Protein AF-A0A0A8WQL9-F1 (afdb_monomer_lite)

Secondary structure (DSSP, 8-state):
------------------------------PPPTTPPPPEE-HHHHTTS---TTEEEEEEEEEETTTTEEEEEETTEEEEEEE-TTT-EEE-TT-----HHHHHHTSPTT-EEEEEEEEETTEEEEEEEEEPPPPP--GGGB--HHHHHHHHHH-TTTTTEEEEE-S-HHHHHT-B-TTPEE--GGGGGG-GGGS-S-TTSEEEEE-SSTT--HHHHHHHHHHHTT--SEEEETTHHHHHHTTS-EEE-HHHIIIIIITTT---EEEE-S-HHHHTT-EETT-EE----SHHHHTTSPPGGG---EEEE-SSSSSHHHHHHHHHHHTT---EEEETTHHHHHHHTT--EE-SSPB-S------PPTTEEPHHHHHHHHHS--TTEEEEE-S-HHHHHT---TT-EE--TTTTTT-GGGS-SSSEEEEE-SSSHHHHHHHHHHHHTT-SSEEEE-SEEEEETTEEEEE-

Sequence (468 aa):
MLSSNTNWRKLIIALTAAGVLAATPLLAADGAPAGSIDGKNTKVCSTCHRVEAGTYRGYFENVSMKSLSLQVKVDEKSEIIKFDKGTIKVSNPDVKDADVEKQLRGIKKNHEVKVVVELKNGALFAKAIVAKPPIKVDEAKLIKIDDVERLVALGPEKGNFTLIDSRPFPRYQDGFIPGAINLPYPAFDKNIDKLPADKNRLIVFYCAGITCTMSPKSLEKAEQLGYRNAKVFREGMPGWLQRKPGVMTVKFIKEAWLDKEMPFVLLDTRSPKEAEKGFIKNAVTFPVVDEKSLKTLPKKAVKAPIFVYDADGKGNSQAVAQGIVKAGYAPVLVVDGGIAAWQKAGLPVENGALATKIAYIPKPKAGEISIDNFKTLIAAIPADTILIDVRPPDEVKEGAIAGAVNIPTTEIDQRLAQLPKEKRIVAYCNSGTLAEMAYHTLKGKGYPSVFFLNAKVEIDEGKVEISR

pLDDT: mean 86.5, std 16.7, range [26.83, 98.75]

Structure (mmCIF, N/CA/C/O backbone):
data_AF-A0A0A8WQL9-F1
#
_entry.id   AF-A0A0A8WQL9-F1
#
loop_
_atom_site.group_PDB
_atom_site.id
_atom_site.type_symbol
_atom_site.label_atom_id
_atom_site.label_alt_id
_atom_site.label_comp_id
_atom_site.label_asym_id
_atom_site.label_entity_id
_atom_site.label_seq_id
_atom_site.pdbx_PDB_ins_code
_atom_site.Cartn_x
_atom_site.Cartn_y
_atom_site.Cartn_z
_atom_site.occupancy
_atom_site.B_iso_or_equiv
_atom_site.auth_seq_id
_atom_site.auth_comp_id
_atom_site.auth_asym_id
_atom_site.auth_atom_id
_atom_site.pdbx_PDB_model_num
ATOM 1 N N . MET A 1 1 ? -53.493 -3.719 -35.953 1.00 33.50 1 MET A N 1
ATOM 2 C CA . MET A 1 1 ? -54.831 -4.339 -36.079 1.00 33.50 1 MET A CA 1
ATOM 3 C C . MET A 1 1 ? -54.613 -5.848 -36.036 1.00 33.50 1 MET A C 1
ATOM 5 O O . MET A 1 1 ? -53.848 -6.315 -36.862 1.00 33.50 1 MET A O 1
ATOM 9 N N . LEU A 1 2 ? -54.854 -6.481 -34.875 1.00 33.75 2 LEU A N 1
ATOM 10 C CA . LEU A 1 2 ? -55.961 -7.439 -34.609 1.00 33.75 2 LEU A CA 1
ATOM 11 C C . LEU A 1 2 ? -55.808 -8.742 -35.432 1.00 33.75 2 LEU A C 1
ATOM 13 O O . LEU A 1 2 ? -55.639 -8.648 -36.633 1.00 33.75 2 LEU A O 1
ATOM 17 N N . SER A 1 3 ? -55.880 -9.975 -34.923 1.00 32.78 3 SER A N 1
ATOM 18 C CA . SER A 1 3 ? -56.232 -10.546 -33.614 1.00 32.78 3 SER A CA 1
ATOM 19 C C . SER A 1 3 ? -55.828 -12.050 -33.611 1.00 32.78 3 SER A C 1
ATOM 21 O O . SER A 1 3 ? -55.701 -12.653 -34.668 1.00 32.78 3 SER A O 1
ATOM 23 N N . SER A 1 4 ? -55.455 -12.630 -32.461 1.00 39.22 4 SER A N 1
ATOM 24 C CA . SER A 1 4 ? -56.217 -13.623 -31.654 1.00 39.22 4 SER A CA 1
ATOM 25 C C . SER A 1 4 ? -56.020 -15.127 -31.951 1.00 39.22 4 SER A C 1
ATOM 27 O O . SER A 1 4 ? -56.387 -15.600 -33.017 1.00 39.22 4 SER A O 1
ATOM 29 N N . ASN A 1 5 ? -55.568 -15.840 -30.902 1.00 36.81 5 ASN A N 1
ATOM 30 C CA . ASN A 1 5 ? -56.029 -17.132 -30.343 1.00 36.81 5 ASN A CA 1
ATOM 31 C C . ASN A 1 5 ? -56.354 -18.324 -31.274 1.00 36.81 5 ASN A C 1
ATOM 33 O O . ASN A 1 5 ? -57.234 -18.233 -32.119 1.00 36.81 5 ASN A O 1
ATOM 37 N N . THR A 1 6 ? -55.877 -19.537 -30.940 1.00 33.28 6 THR A N 1
ATOM 38 C CA . THR A 1 6 ? -56.583 -20.511 -30.057 1.00 33.28 6 THR A CA 1
ATOM 39 C C . THR A 1 6 ? -55.817 -21.852 -29.958 1.00 33.28 6 THR A C 1
ATOM 41 O O . THR A 1 6 ? -55.051 -22.241 -30.831 1.00 33.28 6 THR A O 1
ATOM 44 N N . ASN A 1 7 ? -56.042 -22.520 -28.829 1.00 32.09 7 ASN A N 1
ATOM 45 C CA . ASN A 1 7 ? -55.447 -23.717 -28.234 1.00 32.09 7 ASN A CA 1
ATOM 46 C C . ASN A 1 7 ? -55.854 -25.100 -28.825 1.00 32.09 7 ASN A C 1
ATOM 48 O O . ASN A 1 7 ? -57.001 -25.298 -29.208 1.00 32.09 7 ASN A O 1
ATOM 52 N N . TRP A 1 8 ? -54.946 -26.080 -28.636 1.00 26.83 8 TRP A N 1
ATOM 53 C CA . TRP A 1 8 ? -55.135 -27.487 -28.179 1.00 26.83 8 TRP A CA 1
ATOM 54 C C . TRP A 1 8 ? -55.666 -28.604 -29.108 1.00 26.83 8 TRP A C 1
ATOM 56 O O . TRP A 1 8 ? -56.810 -28.573 -29.547 1.00 26.83 8 TRP A O 1
ATOM 66 N N . ARG A 1 9 ? -54.908 -29.724 -29.162 1.00 30.03 9 ARG A N 1
ATOM 67 C CA . ARG A 1 9 ? -55.292 -31.104 -28.728 1.00 30.03 9 ARG A CA 1
ATOM 68 C C . ARG A 1 9 ? -54.097 -32.077 -28.892 1.00 30.03 9 ARG A C 1
ATOM 70 O O . ARG A 1 9 ? -53.560 -32.202 -29.979 1.00 30.03 9 ARG A O 1
ATOM 77 N N . LYS A 1 10 ? -53.517 -32.574 -27.789 1.00 32.19 10 LYS A N 1
ATOM 78 C CA . LYS A 1 10 ? -53.748 -33.874 -27.104 1.00 32.19 10 LYS A CA 1
ATOM 79 C C . LYS A 1 10 ? -53.034 -35.082 -27.741 1.00 32.19 10 LYS A C 1
ATOM 81 O O . LYS A 1 10 ? -53.476 -35.577 -28.767 1.00 32.19 10 LYS A O 1
ATOM 86 N N . LEU A 1 11 ? -52.093 -35.670 -26.995 1.00 28.36 11 LEU A N 1
ATOM 87 C CA . LEU A 1 11 ? -52.035 -37.125 -26.841 1.00 28.36 11 LEU A CA 1
ATOM 88 C C . LEU A 1 11 ? -51.735 -37.469 -25.375 1.00 28.36 11 LEU A C 1
ATOM 90 O O . LEU A 1 11 ? -50.769 -36.989 -24.791 1.00 28.36 11 LEU A O 1
ATOM 94 N N . ILE A 1 12 ? -52.644 -38.245 -24.790 1.00 31.19 12 ILE A N 1
ATOM 95 C CA . ILE A 1 12 ? -52.619 -38.792 -23.434 1.00 31.19 12 ILE A CA 1
ATOM 96 C C . ILE A 1 12 ? -52.214 -40.258 -23.580 1.00 31.19 12 ILE A C 1
ATOM 98 O O . ILE A 1 12 ? -52.878 -40.985 -24.314 1.00 31.19 12 ILE A O 1
ATOM 102 N N . ILE A 1 13 ? -51.190 -40.697 -22.851 1.00 31.69 13 ILE A N 1
ATOM 103 C CA . ILE A 1 13 ? -51.015 -42.104 -22.481 1.00 31.69 13 ILE A CA 1
ATOM 104 C C . ILE A 1 13 ? -50.821 -42.127 -20.968 1.00 31.69 13 ILE A C 1
ATOM 106 O O . ILE A 1 13 ? -49.872 -41.554 -20.439 1.00 31.69 13 ILE A O 1
ATOM 110 N N . ALA A 1 14 ? -51.779 -42.746 -20.286 1.00 33.34 14 ALA A N 1
ATOM 111 C CA . ALA A 1 14 ? -51.711 -43.074 -18.875 1.00 33.34 14 ALA A CA 1
ATOM 112 C C . ALA A 1 14 ? -51.061 -44.451 -18.716 1.00 33.34 14 ALA A C 1
ATOM 114 O O . ALA A 1 14 ? -51.414 -45.372 -19.447 1.00 33.34 14 ALA A O 1
ATOM 115 N N . LEU A 1 15 ? -50.179 -44.601 -17.728 1.00 28.48 15 LEU A N 1
ATOM 116 C CA . LEU A 1 15 ? -49.891 -45.887 -17.099 1.00 28.48 15 LEU A CA 1
ATOM 117 C C . LEU A 1 15 ? -49.461 -45.643 -15.650 1.00 28.48 15 LEU A C 1
ATOM 119 O O . LEU A 1 15 ? -48.474 -44.975 -15.356 1.00 28.48 15 LEU A O 1
ATOM 123 N N . THR A 1 16 ? -50.299 -46.152 -14.759 1.00 37.75 16 THR A N 1
ATOM 124 C CA . THR A 1 16 ? -50.173 -46.213 -13.305 1.00 37.75 16 THR A CA 1
ATOM 125 C C . THR A 1 16 ? -49.070 -47.176 -12.879 1.00 37.75 16 THR A C 1
ATOM 127 O O . THR A 1 16 ? -49.057 -48.316 -13.340 1.00 37.75 16 THR A O 1
ATOM 130 N N . ALA A 1 17 ? -48.239 -46.784 -11.912 1.00 30.28 17 ALA A N 1
ATOM 131 C CA . ALA A 1 17 ? -47.534 -47.728 -11.049 1.00 30.28 17 ALA A CA 1
ATOM 132 C C . ALA A 1 17 ? -47.274 -47.100 -9.673 1.00 30.28 17 ALA A C 1
ATOM 134 O O . ALA A 1 17 ? -46.740 -45.998 -9.559 1.00 30.28 17 ALA A O 1
ATOM 135 N N . ALA A 1 18 ? -47.711 -47.816 -8.639 1.00 37.97 18 ALA A N 1
ATOM 136 C CA . ALA A 1 18 ? -47.550 -47.494 -7.233 1.00 37.97 18 ALA A CA 1
ATOM 137 C C . ALA A 1 18 ? -46.065 -47.425 -6.832 1.00 37.97 18 ALA A C 1
ATOM 139 O O . ALA A 1 18 ? -45.276 -48.290 -7.207 1.00 37.97 18 ALA A O 1
ATOM 140 N N . GLY A 1 19 ? -45.705 -46.413 -6.038 1.00 31.67 19 GLY A N 1
ATOM 141 C CA . GLY A 1 19 ? -44.365 -46.216 -5.493 1.00 31.67 19 GLY A CA 1
ATOM 142 C C . GLY A 1 19 ? -44.428 -45.993 -3.985 1.00 31.67 19 GLY A C 1
ATOM 143 O O . GLY A 1 19 ? -45.008 -45.021 -3.514 1.00 31.67 19 GLY A O 1
ATOM 144 N N . VAL A 1 20 ? -43.853 -46.945 -3.260 1.00 32.97 20 VAL A N 1
ATOM 145 C CA . VAL A 1 20 ? -43.702 -47.062 -1.806 1.00 32.97 20 VAL A CA 1
ATOM 146 C C . VAL A 1 20 ? -43.200 -45.763 -1.153 1.00 32.97 20 VAL A C 1
ATOM 148 O O . VAL A 1 20 ? -42.185 -45.207 -1.566 1.00 32.97 20 VAL A O 1
ATOM 151 N N . LEU A 1 21 ? -43.876 -45.317 -0.084 1.00 32.91 21 LEU A N 1
ATOM 152 C CA . LEU A 1 21 ? -43.364 -44.315 0.857 1.00 32.91 21 LEU A CA 1
ATOM 153 C C . LEU A 1 21 ? -42.156 -44.902 1.603 1.00 32.91 21 LEU A C 1
ATOM 155 O O . LEU A 1 21 ? -42.304 -45.579 2.619 1.00 32.91 21 LEU A O 1
ATOM 159 N N . ALA A 1 22 ? -40.953 -44.647 1.095 1.00 32.28 22 ALA A N 1
ATOM 160 C CA . ALA A 1 22 ? -39.732 -44.811 1.865 1.00 32.28 22 ALA A CA 1
ATOM 161 C C . ALA A 1 22 ? -39.516 -43.531 2.681 1.00 32.28 22 ALA A C 1
ATOM 163 O O . ALA A 1 22 ? -39.210 -42.473 2.132 1.00 32.28 22 ALA A O 1
ATOM 164 N N . ALA A 1 23 ? -39.700 -43.625 3.998 1.00 32.47 23 ALA A N 1
ATOM 165 C CA . ALA A 1 23 ? -39.250 -42.605 4.929 1.00 32.47 23 ALA A CA 1
ATOM 166 C C . ALA A 1 23 ? -37.717 -42.546 4.874 1.00 32.47 23 ALA A C 1
ATOM 168 O O . ALA A 1 23 ? -37.027 -43.350 5.498 1.00 32.47 23 ALA A O 1
ATOM 169 N N . THR A 1 24 ? -37.170 -41.613 4.098 1.00 31.34 24 THR A N 1
ATOM 170 C CA . THR A 1 24 ? -35.768 -41.217 4.235 1.00 31.34 24 THR A CA 1
ATOM 171 C C . THR A 1 24 ? -35.599 -40.590 5.614 1.00 31.34 24 THR A C 1
ATOM 173 O O . THR A 1 24 ? -36.289 -39.603 5.897 1.00 31.34 24 THR A O 1
ATOM 176 N N . PRO A 1 25 ? -34.714 -41.109 6.481 1.00 31.20 25 PRO A N 1
ATOM 177 C CA . PRO A 1 25 ? -34.378 -40.389 7.690 1.00 31.20 25 PRO A CA 1
ATOM 178 C C . PRO A 1 25 ? -33.758 -39.065 7.247 1.00 31.20 25 PRO A C 1
ATOM 180 O O . PRO A 1 25 ? -32.825 -39.042 6.441 1.00 31.20 25 PRO A O 1
ATOM 183 N N . LEU A 1 26 ? -34.313 -37.958 7.744 1.00 31.95 26 LEU A N 1
ATOM 184 C CA . LEU A 1 26 ? -33.608 -36.687 7.770 1.00 31.95 26 LEU A CA 1
ATOM 185 C C . LEU A 1 26 ? -32.305 -36.970 8.526 1.00 31.95 26 LEU A C 1
ATOM 187 O O . LEU A 1 26 ? -32.300 -37.069 9.752 1.00 31.95 26 LEU A O 1
ATOM 191 N N . LEU A 1 27 ? -31.210 -37.170 7.794 1.00 32.34 27 LEU A N 1
ATOM 192 C CA . LEU A 1 27 ? -29.883 -36.999 8.354 1.00 32.34 27 LEU A CA 1
ATOM 193 C C . LEU A 1 27 ? -29.856 -35.550 8.815 1.00 32.34 27 LEU A C 1
ATOM 195 O O . LEU A 1 27 ? -29.826 -34.627 7.998 1.00 32.34 27 LEU A O 1
ATOM 199 N N . ALA A 1 28 ? -29.976 -35.373 10.129 1.00 30.73 28 ALA A N 1
ATOM 200 C CA . ALA A 1 28 ? -29.625 -34.138 10.785 1.00 30.73 28 ALA A CA 1
ATOM 201 C C . ALA A 1 28 ? -28.259 -33.743 10.226 1.00 30.73 28 ALA A C 1
ATOM 203 O O . ALA A 1 28 ? -27.276 -34.463 10.393 1.00 30.73 28 ALA A O 1
ATOM 204 N N . ALA A 1 29 ? -28.223 -32.644 9.475 1.00 33.59 29 ALA A N 1
ATOM 205 C CA . ALA A 1 29 ? -26.974 -31.964 9.229 1.00 33.59 29 ALA A CA 1
ATOM 206 C C . ALA A 1 29 ? -26.451 -31.610 10.618 1.00 33.59 29 ALA A C 1
ATOM 208 O O . ALA A 1 29 ? -27.057 -30.778 11.297 1.00 33.59 29 ALA A O 1
ATOM 209 N N . ASP A 1 30 ? -25.407 -32.310 11.061 1.00 33.09 30 ASP A N 1
ATOM 210 C CA . ASP A 1 30 ? -24.678 -31.976 12.274 1.00 33.09 30 ASP A CA 1
ATOM 211 C C . ASP A 1 30 ? -24.321 -30.493 12.185 1.00 33.09 30 ASP A C 1
ATOM 213 O O . ASP A 1 30 ? -23.470 -30.068 11.398 1.00 33.09 30 ASP A O 1
ATOM 217 N N . GLY A 1 31 ? -25.062 -29.683 12.940 1.00 34.44 31 GLY A N 1
ATOM 218 C CA . GLY A 1 31 ? -24.788 -28.270 13.078 1.00 34.44 31 GLY A CA 1
ATOM 219 C C . GLY A 1 31 ? -23.384 -28.140 13.640 1.00 34.44 31 GLY A C 1
ATOM 220 O O . GLY A 1 31 ? -23.090 -28.676 14.709 1.00 34.44 31 GLY A O 1
ATOM 221 N N . ALA A 1 32 ? -22.513 -27.435 12.915 1.00 30.66 32 ALA A N 1
ATOM 222 C CA . ALA A 1 32 ? -21.231 -27.010 13.451 1.00 30.66 32 ALA A CA 1
ATOM 223 C C . ALA A 1 32 ? -21.460 -26.401 14.848 1.00 30.66 32 ALA A C 1
ATOM 225 O O . ALA A 1 32 ? -22.407 -25.621 15.016 1.00 30.66 32 ALA A O 1
ATOM 226 N N . PRO A 1 33 ? -20.652 -26.756 15.862 1.00 34.03 33 PRO A N 1
ATOM 227 C CA . PRO A 1 33 ? -20.869 -26.273 17.215 1.00 34.03 33 PRO A CA 1
ATOM 228 C C . PRO A 1 33 ? -20.888 -24.743 17.217 1.00 34.03 33 PRO A C 1
ATOM 230 O O . PRO A 1 33 ? -19.994 -24.093 16.667 1.00 34.03 33 PRO A O 1
ATOM 233 N N . ALA A 1 34 ? -21.917 -24.169 17.842 1.00 37.94 34 ALA A N 1
ATOM 234 C CA . ALA A 1 34 ? -22.009 -22.740 18.088 1.00 37.94 34 ALA A CA 1
ATOM 235 C C . ALA A 1 34 ? -20.768 -22.296 18.885 1.00 37.94 34 ALA A C 1
ATOM 237 O O . ALA A 1 34 ? -20.664 -22.553 20.081 1.00 37.94 34 ALA A O 1
ATOM 238 N N . GLY A 1 35 ? -19.795 -21.685 18.199 1.00 51.62 35 GLY A N 1
ATOM 239 C CA . GLY A 1 35 ? -18.548 -21.216 18.811 1.00 51.62 35 GLY A CA 1
ATOM 240 C C . GLY A 1 35 ? -17.272 -21.321 17.965 1.00 51.62 35 GLY A C 1
ATOM 241 O O . GLY A 1 35 ? -16.231 -20.852 18.423 1.00 51.62 35 GLY A O 1
ATOM 242 N N . SER A 1 36 ? -17.290 -21.895 16.755 1.00 56.41 36 SER A N 1
ATOM 243 C CA . SER A 1 36 ? -16.079 -21.956 15.916 1.00 56.41 36 SER A CA 1
ATOM 244 C C . SER A 1 36 ? -15.745 -20.609 15.263 1.00 56.41 36 SER A C 1
ATOM 246 O O . SER A 1 36 ? -16.603 -19.970 14.659 1.00 56.41 36 SER A O 1
ATOM 248 N N . ILE A 1 37 ? -14.478 -20.191 15.347 1.00 71.31 37 ILE A N 1
ATOM 249 C CA . ILE A 1 37 ? -13.973 -18.984 14.678 1.00 71.31 37 ILE A CA 1
ATOM 250 C C . ILE A 1 37 ? -13.302 -19.382 13.377 1.00 71.31 37 ILE A C 1
ATOM 252 O O . ILE A 1 37 ? -12.240 -20.018 13.390 1.00 71.31 37 ILE A O 1
ATOM 256 N N . ASP A 1 38 ? -13.860 -18.928 12.263 1.00 81.56 38 ASP A N 1
ATOM 257 C CA . ASP A 1 38 ? -13.187 -19.047 10.980 1.00 81.56 38 ASP A CA 1
ATOM 258 C C . ASP A 1 38 ? -11.887 -18.243 10.991 1.00 81.56 38 ASP A C 1
ATOM 260 O O . ASP A 1 38 ? -11.813 -17.104 11.469 1.00 81.56 38 ASP A O 1
ATOM 264 N N . GLY A 1 39 ? -10.831 -18.857 10.465 1.00 78.56 39 GLY A N 1
ATOM 265 C CA . GLY A 1 39 ? -9.577 -18.157 10.242 1.00 78.56 39 GLY A CA 1
ATOM 266 C C . GLY A 1 39 ? -9.745 -17.048 9.211 1.00 78.56 39 GLY A C 1
ATOM 267 O O . GLY A 1 39 ? -10.597 -17.125 8.326 1.00 78.56 39 GLY A O 1
ATOM 268 N N . LYS A 1 40 ? -8.876 -16.039 9.268 1.00 82.25 40 LYS A N 1
ATOM 269 C CA . LYS A 1 40 ? -8.809 -15.004 8.233 1.00 82.25 40 LYS A CA 1
ATOM 270 C C . LYS A 1 40 ? -7.371 -14.760 7.809 1.00 82.25 40 LYS A C 1
ATOM 272 O O . LYS A 1 40 ? -6.497 -14.527 8.633 1.00 82.25 40 LYS A O 1
ATOM 277 N N . ASN A 1 41 ? -7.135 -14.740 6.507 1.00 82.75 41 ASN A N 1
ATOM 278 C CA . ASN A 1 41 ? -5.880 -14.284 5.920 1.00 82.75 41 ASN A CA 1
ATOM 279 C C . ASN A 1 41 ? -6.211 -13.176 4.929 1.00 82.75 41 ASN A C 1
ATOM 281 O O . ASN A 1 41 ? -7.296 -13.187 4.353 1.00 82.75 41 ASN A O 1
ATOM 285 N N . THR A 1 42 ? -5.261 -12.281 4.650 1.00 74.38 42 THR A N 1
ATOM 286 C CA . THR A 1 42 ? -5.408 -11.459 3.442 1.00 74.38 42 THR A CA 1
ATOM 287 C C . THR A 1 42 ? -5.563 -12.391 2.229 1.00 74.38 42 THR A C 1
ATOM 289 O O . THR A 1 42 ? -4.827 -13.380 2.132 1.00 74.38 42 THR A O 1
ATOM 292 N N . LYS A 1 43 ? -6.476 -12.094 1.297 1.00 74.31 43 LYS A N 1
ATOM 293 C CA . LYS A 1 43 ? -6.701 -12.788 0.013 1.00 74.31 43 LYS A CA 1
ATOM 294 C C . LYS A 1 43 ? -5.396 -13.142 -0.676 1.00 74.31 43 LYS A C 1
ATOM 296 O O . LYS A 1 43 ? -5.243 -14.199 -1.286 1.00 74.31 43 LYS A O 1
ATOM 301 N N . VAL A 1 44 ? -4.419 -12.254 -0.559 1.00 66.81 44 VAL A N 1
ATOM 302 C CA . VAL A 1 44 ? -3.141 -12.445 -1.221 1.00 66.81 44 VAL A CA 1
ATOM 303 C C . VAL A 1 44 ? -2.146 -13.264 -0.404 1.00 66.81 44 VAL A C 1
ATOM 305 O O . VAL A 1 44 ? -1.239 -13.867 -0.971 1.00 66.81 44 VAL A O 1
ATOM 308 N N . CYS A 1 45 ? -2.310 -13.330 0.917 1.00 72.44 45 CYS A N 1
ATOM 309 C CA . CYS A 1 45 ? -1.637 -14.328 1.741 1.00 72.44 45 CYS A CA 1
ATOM 310 C C . CYS A 1 45 ? -2.274 -15.714 1.577 1.00 72.44 45 CYS A C 1
ATOM 312 O O . CYS A 1 45 ? -1.538 -16.694 1.649 1.00 72.44 45 CYS A O 1
ATOM 314 N N . SER A 1 46 ? -3.581 -15.830 1.295 1.00 75.44 46 SER A N 1
ATOM 315 C CA . SER A 1 46 ? -4.219 -17.140 1.071 1.00 75.44 46 SER A CA 1
ATOM 316 C C . SER A 1 46 ? -3.695 -17.888 -0.156 1.00 75.44 46 SER A C 1
ATOM 318 O O . SER A 1 46 ? -3.769 -19.110 -0.208 1.00 75.44 46 SER A O 1
ATOM 320 N N . THR A 1 47 ? -3.068 -17.187 -1.104 1.00 68.88 47 THR A N 1
ATOM 321 C CA . THR A 1 47 ? -2.357 -17.825 -2.222 1.00 68.88 47 THR A CA 1
ATOM 322 C C . THR A 1 47 ? -1.147 -18.650 -1.762 1.00 68.88 47 THR A C 1
ATOM 324 O O . THR A 1 47 ? -0.686 -19.525 -2.489 1.00 68.88 47 THR A O 1
ATOM 327 N N . CYS A 1 48 ? -0.592 -18.371 -0.578 1.00 65.94 48 CYS A N 1
ATOM 328 C CA . CYS A 1 48 ? 0.651 -18.992 -0.097 1.00 65.94 48 CYS A CA 1
ATOM 329 C C . CYS A 1 48 ? 0.556 -19.582 1.313 1.00 65.94 48 CYS A C 1
ATOM 331 O O . CYS A 1 48 ? 1.434 -20.338 1.724 1.00 65.94 48 CYS A O 1
ATOM 333 N N . HIS A 1 49 ? -0.506 -19.264 2.044 1.00 74.25 49 HIS A N 1
ATOM 334 C CA . HIS A 1 49 ? -0.800 -19.772 3.373 1.00 74.25 49 HIS A CA 1
ATOM 335 C C . HIS A 1 49 ? -2.235 -20.272 3.409 1.00 74.25 49 HIS A C 1
ATOM 337 O O . HIS A 1 49 ? -3.156 -19.556 3.027 1.00 74.25 49 HIS A O 1
ATOM 343 N N . ARG A 1 50 ? -2.445 -21.479 3.931 1.00 81.50 50 ARG A N 1
ATOM 344 C CA . ARG A 1 50 ? -3.802 -21.949 4.204 1.00 81.50 50 ARG A CA 1
ATOM 345 C C . ARG A 1 50 ? -4.408 -21.118 5.334 1.00 81.50 50 ARG A C 1
ATOM 347 O O . ARG A 1 50 ? -3.698 -20.639 6.223 1.00 81.50 50 ARG A O 1
ATOM 354 N N . VAL A 1 51 ? -5.712 -20.895 5.251 1.00 83.00 51 VAL A N 1
ATOM 355 C CA . VAL A 1 51 ? -6.467 -20.288 6.345 1.00 83.00 51 VAL A CA 1
ATOM 356 C C . VAL A 1 51 ? -6.541 -21.318 7.469 1.00 83.00 51 VAL A C 1
ATOM 358 O O . VAL A 1 51 ? -6.919 -22.463 7.239 1.00 83.00 51 VAL A O 1
ATOM 361 N N . GLU A 1 52 ? -6.112 -20.923 8.662 1.00 87.25 52 GLU A N 1
ATOM 362 C CA . GLU A 1 52 ? -6.114 -21.760 9.863 1.00 87.25 52 GLU A CA 1
ATOM 363 C C . GLU A 1 52 ? -7.231 -21.258 10.782 1.00 87.25 52 GLU A C 1
ATOM 365 O O . GLU A 1 52 ? -7.258 -20.068 11.101 1.00 87.25 52 GLU A O 1
ATOM 370 N N . ALA A 1 53 ? -8.144 -22.136 11.208 1.00 87.19 53 ALA A N 1
ATOM 371 C CA . ALA A 1 53 ? -9.218 -21.772 12.136 1.00 87.19 53 ALA A CA 1
ATOM 372 C C . ALA A 1 53 ? -8.660 -21.093 13.402 1.00 87.19 53 ALA A C 1
ATOM 374 O O . ALA A 1 53 ? -7.580 -21.442 13.888 1.00 87.19 53 ALA A O 1
ATOM 375 N N . GLY A 1 54 ? -9.362 -20.074 13.905 1.00 90.69 54 GLY A N 1
ATOM 376 C CA . GLY A 1 54 ? -8.917 -19.285 15.059 1.00 90.69 54 GLY A CA 1
ATOM 377 C C . GLY A 1 54 ? -7.601 -18.519 14.852 1.00 90.69 54 GLY A C 1
ATOM 378 O O . GLY A 1 54 ? -6.988 -18.084 15.823 1.00 90.69 54 GLY A O 1
ATOM 379 N N . THR A 1 55 ? -7.131 -18.350 13.611 1.00 92.19 55 THR A N 1
ATOM 380 C CA . THR A 1 55 ? -5.916 -17.588 13.296 1.00 92.19 55 THR A CA 1
ATOM 381 C C . THR A 1 55 ? -6.198 -16.490 12.282 1.00 92.19 55 THR A C 1
ATOM 383 O O . THR A 1 55 ? -6.797 -16.719 11.233 1.00 92.19 55 THR A O 1
ATOM 386 N N . TYR A 1 56 ? -5.724 -15.289 12.597 1.00 91.88 56 TYR A N 1
ATOM 387 C CA . TYR A 1 56 ? -5.830 -14.102 11.764 1.00 91.88 56 TYR A CA 1
ATOM 388 C C . TYR A 1 56 ? -4.424 -13.716 11.291 1.00 91.88 56 TYR A C 1
ATOM 390 O O . TYR A 1 56 ? -3.528 -13.495 12.107 1.00 91.88 56 TYR A O 1
ATOM 398 N N . ARG A 1 57 ? -4.197 -13.661 9.976 1.00 90.88 57 ARG A N 1
ATOM 399 C CA . ARG A 1 57 ? -2.930 -13.225 9.369 1.00 90.88 57 ARG A CA 1
ATOM 400 C C . ARG A 1 57 ? -3.145 -11.946 8.577 1.00 90.88 57 ARG A C 1
ATOM 402 O O . ARG A 1 57 ? -3.892 -11.925 7.596 1.00 90.88 57 ARG A O 1
ATOM 409 N N . GLY A 1 58 ? -2.437 -10.899 8.974 1.00 89.94 58 GLY A N 1
ATOM 410 C CA . GLY A 1 58 ? -2.591 -9.576 8.392 1.00 89.94 58 GLY A CA 1
ATOM 411 C C . GLY A 1 58 ? -1.428 -8.662 8.727 1.00 89.94 58 GLY A C 1
ATOM 412 O O . GLY A 1 58 ? -0.342 -9.117 9.088 1.00 89.94 58 GLY A O 1
ATOM 413 N N . TYR A 1 59 ? -1.665 -7.365 8.594 1.00 88.44 59 TYR A N 1
ATOM 414 C CA . TYR A 1 59 ? -0.674 -6.335 8.868 1.00 88.44 59 TYR A CA 1
ATOM 415 C C . TYR A 1 59 ? -1.064 -5.570 10.126 1.00 88.44 59 TYR A C 1
ATOM 417 O O . TYR A 1 59 ? -2.183 -5.074 10.229 1.00 88.44 59 TYR A O 1
ATOM 425 N N . PHE A 1 60 ? -0.151 -5.483 11.087 1.00 91.00 60 PHE A N 1
ATOM 426 C CA . PHE A 1 60 ? -0.361 -4.731 12.315 1.00 91.00 60 PHE A CA 1
ATOM 427 C C . PHE A 1 60 ? -0.542 -3.247 12.002 1.00 91.00 60 PHE A C 1
ATOM 429 O O . PHE A 1 60 ? 0.269 -2.663 11.287 1.00 91.00 60 PHE A O 1
ATOM 436 N N . GLU A 1 61 ? -1.584 -2.617 12.529 1.00 83.50 61 GLU A N 1
ATOM 437 C CA . GLU A 1 61 ? -1.818 -1.187 12.329 1.00 83.50 61 GLU A CA 1
ATOM 438 C C . GLU A 1 61 ? -1.533 -0.378 13.584 1.00 83.50 61 GLU A C 1
ATOM 440 O O . GLU A 1 61 ? -0.908 0.681 13.488 1.00 83.50 61 GLU A O 1
ATOM 445 N N . ASN A 1 62 ? -1.997 -0.867 14.735 1.00 83.94 62 ASN A N 1
ATOM 446 C CA . ASN A 1 62 ? -1.873 -0.178 16.009 1.00 83.94 62 ASN A CA 1
ATOM 447 C C . ASN A 1 62 ? -2.155 -1.114 17.198 1.00 83.94 62 ASN A C 1
ATOM 449 O O . ASN A 1 62 ? -2.838 -2.130 17.057 1.00 83.94 62 ASN A O 1
ATOM 453 N N . VAL A 1 63 ? -1.708 -0.705 18.385 1.00 87.00 63 VAL A N 1
ATOM 454 C CA . VAL A 1 63 ? -2.116 -1.264 19.679 1.00 87.00 63 VAL A CA 1
ATOM 455 C C . VAL A 1 63 ? -2.571 -0.135 20.598 1.00 87.00 63 VAL A C 1
ATOM 457 O O . VAL A 1 63 ? -1.921 0.903 20.699 1.00 87.00 63 VAL A O 1
ATOM 460 N N . SER A 1 64 ? -3.682 -0.342 21.298 1.00 80.94 64 SER A N 1
ATOM 461 C CA . SER A 1 64 ? -4.128 0.531 22.380 1.00 80.94 64 SER A CA 1
ATOM 462 C C . SER A 1 64 ? -4.041 -0.225 23.698 1.00 80.94 64 SER A C 1
ATOM 464 O O . SER A 1 64 ? -4.803 -1.159 23.934 1.00 80.94 64 SER A O 1
ATOM 466 N N . MET A 1 65 ? -3.119 0.197 24.565 1.00 82.06 65 MET A N 1
ATOM 467 C CA . MET A 1 65 ? -2.969 -0.378 25.907 1.00 82.06 65 MET A CA 1
ATOM 468 C C . MET A 1 65 ? -4.068 0.077 26.869 1.00 82.06 65 MET A C 1
ATOM 470 O O . MET A 1 65 ? -4.358 -0.633 27.820 1.00 82.06 65 MET A O 1
ATOM 474 N N . LYS A 1 66 ? -4.708 1.222 26.599 1.00 72.06 66 LYS A N 1
ATOM 475 C CA . LYS A 1 66 ? -5.841 1.712 27.395 1.00 72.06 66 LYS A CA 1
ATOM 476 C C . LYS A 1 66 ? -7.089 0.849 27.194 1.00 72.06 66 LYS A C 1
ATOM 478 O O . LYS A 1 66 ? -7.718 0.416 28.145 1.00 72.06 66 LYS A O 1
ATOM 483 N N . SER A 1 67 ? -7.400 0.528 25.937 1.00 66.69 67 SER A N 1
ATOM 484 C CA . SER A 1 67 ? -8.556 -0.317 25.584 1.00 66.69 67 SER A CA 1
ATOM 485 C C . SER A 1 67 ? -8.238 -1.806 25.450 1.00 66.69 67 SER A C 1
ATOM 487 O O . SER A 1 67 ? -9.118 -2.585 25.086 1.00 66.69 67 SER A O 1
ATOM 489 N N . LEU A 1 68 ? -6.975 -2.180 25.679 1.00 84.12 68 LEU A N 1
ATOM 490 C CA . LEU A 1 68 ? -6.436 -3.523 25.479 1.00 84.12 68 LEU A CA 1
ATOM 491 C C . LEU A 1 68 ? -6.881 -4.141 24.143 1.00 84.12 68 LEU A C 1
ATOM 493 O O . LEU A 1 68 ? -7.480 -5.215 24.089 1.00 84.12 68 LEU A O 1
ATOM 497 N N . SER A 1 69 ? -6.611 -3.434 23.043 1.00 84.56 69 SER A N 1
ATOM 498 C CA . SER A 1 69 ? -6.978 -3.870 21.693 1.00 84.56 69 SER A CA 1
ATOM 499 C C . SER A 1 69 ? -5.844 -3.725 20.676 1.00 84.56 69 SER A C 1
ATOM 501 O O . SER A 1 69 ? -4.991 -2.840 20.769 1.00 84.56 69 SER A O 1
ATOM 503 N N . LEU A 1 70 ? -5.841 -4.623 19.693 1.00 89.25 70 LEU A N 1
ATOM 504 C CA . LEU A 1 70 ? -4.946 -4.668 18.540 1.00 89.25 70 LEU A CA 1
ATOM 505 C C . LEU A 1 70 ? -5.759 -4.377 17.281 1.00 89.25 70 LEU A C 1
ATOM 507 O O . LEU A 1 70 ? -6.851 -4.916 17.117 1.00 89.25 70 LEU A O 1
ATOM 511 N N . GLN A 1 71 ? -5.205 -3.589 16.367 1.00 85.69 71 GLN A N 1
ATOM 512 C CA . GLN A 1 71 ? -5.725 -3.452 15.009 1.00 85.69 71 GLN A CA 1
ATOM 513 C C . GLN A 1 71 ? -4.845 -4.237 14.051 1.00 85.69 71 GLN A C 1
ATOM 515 O O . GLN A 1 71 ? -3.636 -3.999 13.962 1.00 85.69 71 GLN A O 1
ATOM 520 N N . VAL A 1 72 ? -5.459 -5.158 13.318 1.00 86.94 72 VAL A N 1
ATOM 521 C CA . VAL A 1 72 ? -4.797 -5.952 12.290 1.00 86.94 72 VAL A CA 1
ATOM 522 C C . VAL A 1 72 ? -5.581 -5.827 10.999 1.00 86.94 72 VAL A C 1
ATOM 524 O O . VAL A 1 72 ? -6.712 -6.290 10.887 1.00 86.94 72 VAL A O 1
ATOM 527 N N . LYS A 1 73 ? -4.956 -5.237 9.988 1.00 83.38 73 LYS A N 1
ATOM 528 C CA . LYS A 1 73 ? -5.532 -5.152 8.655 1.00 83.38 73 LYS A CA 1
ATOM 529 C C . LYS A 1 73 ? -5.520 -6.518 7.985 1.00 83.38 73 LYS A C 1
ATOM 531 O O . LYS A 1 73 ? -4.451 -7.063 7.687 1.00 83.38 73 LYS A O 1
ATOM 536 N N . VAL A 1 74 ? -6.709 -7.038 7.709 1.00 83.19 74 VAL A N 1
ATOM 537 C CA . VAL A 1 74 ? -6.941 -8.227 6.895 1.00 83.19 74 VAL A CA 1
ATOM 538 C C . VAL A 1 74 ? -7.710 -7.794 5.645 1.00 83.19 74 VAL A C 1
ATOM 540 O O . VAL A 1 74 ? -8.860 -7.370 5.711 1.00 83.19 74 VAL A O 1
ATOM 543 N N . ASP A 1 75 ? -7.046 -7.856 4.490 1.00 78.06 75 ASP A N 1
ATOM 544 C CA . ASP A 1 75 ? -7.522 -7.272 3.229 1.00 78.06 75 ASP A CA 1
ATOM 545 C C . ASP A 1 75 ? -7.794 -5.765 3.327 1.00 78.06 75 ASP A C 1
ATOM 547 O O . ASP A 1 75 ? -6.892 -4.982 3.625 1.00 78.06 75 ASP A O 1
ATOM 551 N N . GLU A 1 76 ? -9.023 -5.352 3.029 1.00 65.88 76 GLU A N 1
ATOM 552 C CA . GLU A 1 76 ? -9.480 -3.964 3.061 1.00 65.88 76 GLU A CA 1
ATOM 553 C C . GLU A 1 76 ? -10.081 -3.597 4.429 1.00 65.88 76 GLU A C 1
ATOM 555 O O . GLU A 1 76 ? -10.482 -2.454 4.628 1.00 65.88 76 GLU A O 1
ATOM 560 N N . LYS A 1 77 ? -10.138 -4.546 5.376 1.00 67.56 77 LYS A N 1
ATOM 561 C CA . LYS A 1 77 ? -10.770 -4.366 6.686 1.00 67.56 77 LYS A CA 1
ATOM 562 C C . LYS A 1 77 ? -9.734 -4.373 7.800 1.00 67.56 77 LYS A C 1
ATOM 564 O O . LYS A 1 77 ? -8.878 -5.253 7.867 1.00 67.56 77 LYS A O 1
ATOM 569 N N . SER A 1 78 ? -9.839 -3.407 8.699 1.00 77.88 78 SER A N 1
ATOM 570 C CA . SER A 1 78 ? -9.110 -3.414 9.962 1.00 77.88 78 SER A CA 1
ATOM 571 C C . SER A 1 78 ? -9.894 -4.267 10.954 1.00 77.88 78 SER A C 1
ATOM 573 O O . SER A 1 78 ? -10.974 -3.888 11.397 1.00 77.88 78 SER A O 1
ATOM 575 N N . GLU A 1 79 ? -9.381 -5.454 11.260 1.00 81.31 79 GLU A N 1
ATOM 576 C CA . GLU A 1 79 ? -9.935 -6.313 12.300 1.00 81.31 79 GLU A CA 1
ATOM 577 C C . GLU A 1 79 ? -9.424 -5.818 13.648 1.00 81.31 79 GLU A C 1
ATOM 579 O O . GLU A 1 79 ? -8.220 -5.616 13.833 1.00 81.31 79 GLU A O 1
ATOM 584 N N . ILE A 1 80 ? -10.340 -5.626 14.592 1.00 76.38 80 ILE A N 1
ATOM 585 C CA . ILE A 1 80 ? -9.999 -5.149 15.927 1.00 76.38 80 ILE A CA 1
ATOM 586 C C . ILE A 1 80 ? -10.171 -6.295 16.909 1.00 76.38 80 ILE A C 1
ATOM 588 O O . ILE A 1 80 ? -11.238 -6.898 17.006 1.00 76.38 80 ILE A O 1
ATOM 592 N N . ILE A 1 81 ? -9.087 -6.622 17.603 1.00 85.62 81 ILE A N 1
ATOM 593 C CA . ILE A 1 81 ? -8.953 -7.836 18.401 1.00 85.62 81 ILE A CA 1
ATOM 594 C C . ILE A 1 81 ? -8.566 -7.413 19.816 1.00 85.62 81 ILE A C 1
ATOM 596 O O . ILE A 1 81 ? -7.506 -6.822 20.018 1.00 85.62 81 ILE A O 1
ATOM 600 N N . LYS A 1 82 ? -9.425 -7.687 20.800 1.00 88.00 82 LYS A N 1
ATOM 601 C CA . LYS A 1 82 ? -9.140 -7.410 22.217 1.00 88.00 82 LYS A CA 1
ATOM 602 C C . LYS A 1 82 ? -8.023 -8.317 22.723 1.00 88.00 82 LYS A C 1
ATOM 604 O O . LYS A 1 82 ? -7.715 -9.322 22.094 1.00 88.00 82 LYS A O 1
ATOM 609 N N . PHE A 1 83 ? -7.416 -8.011 23.856 1.00 92.31 83 PHE A N 1
ATOM 610 C CA . PHE A 1 83 ? -6.493 -8.918 24.527 1.00 92.31 83 PHE A CA 1
ATOM 611 C C . PHE A 1 83 ? -6.521 -8.721 26.036 1.00 92.31 83 PHE A C 1
ATOM 613 O O . PHE A 1 83 ? -6.878 -7.661 26.530 1.00 92.31 83 PHE A O 1
ATOM 620 N N . ASP A 1 84 ? -6.088 -9.739 26.767 1.00 91.31 84 ASP A N 1
ATOM 621 C CA . ASP A 1 84 ? -5.899 -9.660 28.211 1.00 91.31 84 ASP A CA 1
ATOM 622 C C . ASP A 1 84 ? -4.394 -9.531 28.487 1.00 91.31 84 ASP A C 1
ATOM 624 O O . ASP A 1 84 ? -3.624 -10.445 28.176 1.00 91.31 84 ASP A O 1
ATOM 628 N N . LYS A 1 85 ? -3.947 -8.397 29.055 1.00 89.88 85 LYS A N 1
ATOM 629 C CA . LYS A 1 85 ? -2.509 -8.101 29.264 1.00 89.88 85 LYS A CA 1
ATOM 630 C C . LYS A 1 85 ? -1.790 -9.195 30.065 1.00 89.88 85 LYS A C 1
ATOM 632 O O . LYS A 1 85 ? -0.629 -9.473 29.791 1.00 89.88 85 LYS A O 1
ATOM 637 N N . GLY A 1 86 ? -2.482 -9.823 31.019 1.00 89.44 86 GLY A N 1
ATOM 638 C CA . GLY A 1 86 ? -1.920 -10.873 31.873 1.00 89.44 86 GLY A CA 1
ATOM 639 C C . GLY A 1 86 ? -1.790 -12.250 31.216 1.00 89.44 86 GLY A C 1
ATOM 640 O O . GLY A 1 86 ? -1.077 -13.095 31.747 1.00 89.44 86 GLY A O 1
ATOM 641 N N . THR A 1 87 ? -2.459 -12.503 30.084 1.00 92.56 87 THR A N 1
ATOM 642 C CA . THR A 1 87 ? -2.495 -13.849 29.476 1.00 92.56 87 THR A CA 1
ATOM 643 C C . THR A 1 87 ? -2.074 -13.890 28.012 1.00 92.56 87 THR A C 1
ATOM 645 O O . THR A 1 87 ? -1.810 -14.978 27.496 1.00 92.56 87 THR A O 1
ATOM 648 N N . ILE A 1 88 ? -2.024 -12.750 27.315 1.00 95.81 88 ILE A N 1
ATOM 649 C CA . ILE A 1 88 ? -1.588 -12.715 25.918 1.00 95.81 88 ILE A CA 1
ATOM 650 C C . ILE A 1 88 ? -0.121 -13.139 25.796 1.00 95.81 88 ILE A C 1
ATOM 652 O O . ILE A 1 88 ? 0.765 -12.624 26.475 1.00 95.81 88 ILE A O 1
ATOM 656 N N . LYS A 1 89 ? 0.153 -14.055 24.867 1.00 96.38 89 LYS A N 1
ATOM 657 C CA . LYS A 1 89 ? 1.521 -14.404 24.472 1.00 96.38 89 LYS A CA 1
ATOM 658 C C . LYS A 1 89 ? 1.974 -13.499 23.333 1.00 96.38 89 LYS A C 1
ATOM 660 O O . LYS A 1 89 ? 1.353 -13.488 22.271 1.00 96.38 89 LYS A O 1
ATOM 665 N N . VAL A 1 90 ? 3.069 -12.773 23.521 1.00 95.50 90 VAL A N 1
ATOM 666 C CA . VAL A 1 90 ? 3.621 -11.888 22.489 1.00 95.50 90 VAL A CA 1
ATOM 667 C C . VAL A 1 90 ? 4.989 -12.391 22.066 1.00 95.50 90 VAL A C 1
ATOM 669 O O . VAL A 1 90 ? 5.833 -12.697 22.901 1.00 95.50 90 VAL A O 1
ATOM 672 N N . SER A 1 91 ? 5.198 -12.495 20.758 1.00 93.88 91 SER A N 1
ATOM 673 C CA . SER A 1 91 ? 6.502 -12.782 20.172 1.00 93.88 91 SER A CA 1
ATOM 674 C C . SER A 1 91 ? 6.841 -11.685 19.174 1.00 93.88 91 SER A C 1
ATOM 676 O O . SER A 1 91 ? 6.301 -11.660 18.067 1.00 93.88 91 SER A O 1
ATOM 678 N N . ASN A 1 92 ? 7.711 -10.762 19.580 1.00 92.62 92 ASN A N 1
ATOM 679 C CA . ASN A 1 92 ? 8.295 -9.747 18.720 1.00 92.62 92 ASN A CA 1
ATOM 680 C C . ASN A 1 92 ? 9.828 -9.887 18.725 1.00 92.62 92 ASN A C 1
ATOM 682 O O . ASN A 1 92 ? 10.473 -9.487 19.693 1.00 92.62 92 ASN A O 1
ATOM 686 N N . PRO A 1 93 ? 10.429 -10.448 17.660 1.00 84.56 93 PRO A N 1
ATOM 687 C CA . PRO A 1 93 ? 11.870 -10.697 17.605 1.00 84.56 93 PRO A CA 1
ATOM 688 C C . PRO A 1 93 ? 12.707 -9.408 17.606 1.00 84.56 93 PRO A C 1
ATOM 690 O O . PRO A 1 93 ? 13.894 -9.463 17.920 1.00 84.56 93 PRO A O 1
ATOM 693 N N . ASP A 1 94 ? 12.103 -8.259 17.285 1.00 84.25 94 ASP A N 1
ATOM 694 C CA . ASP A 1 94 ? 12.786 -6.963 17.256 1.00 84.25 94 ASP A CA 1
ATOM 695 C C . ASP A 1 94 ? 12.905 -6.325 18.655 1.00 84.25 94 ASP A C 1
ATOM 697 O O . ASP A 1 94 ? 13.634 -5.347 18.833 1.00 84.25 94 ASP A O 1
ATOM 701 N N . VAL A 1 95 ? 12.210 -6.866 19.664 1.00 88.44 95 VAL A N 1
ATOM 702 C CA . VAL A 1 95 ? 12.210 -6.360 21.043 1.00 88.44 95 VAL A CA 1
ATOM 703 C C . VAL A 1 95 ? 12.767 -7.438 21.969 1.00 88.44 95 VAL A C 1
ATOM 705 O O . VAL A 1 95 ? 12.233 -8.538 22.051 1.00 88.44 95 VAL A O 1
ATOM 708 N N . LYS A 1 96 ? 13.856 -7.128 22.684 1.00 86.50 96 LYS A N 1
ATOM 709 C CA . LYS A 1 96 ? 14.488 -8.068 23.633 1.00 86.50 96 LYS A CA 1
ATOM 710 C C . LYS A 1 96 ? 13.793 -8.124 24.996 1.00 86.50 96 LYS A C 1
ATOM 712 O O . LYS A 1 96 ? 13.962 -9.095 25.722 1.00 86.50 96 LYS A O 1
ATOM 717 N N . ASP A 1 97 ? 13.063 -7.071 25.354 1.00 87.06 97 ASP A N 1
ATOM 718 C CA . ASP A 1 97 ? 12.366 -6.961 26.637 1.00 87.06 97 ASP A CA 1
ATOM 719 C C . ASP A 1 97 ? 11.157 -7.905 26.670 1.00 87.06 97 ASP A C 1
ATOM 721 O O . ASP A 1 97 ? 10.389 -7.925 25.716 1.00 87.06 97 ASP A O 1
ATOM 725 N N . ALA A 1 98 ? 10.985 -8.688 27.735 1.00 85.69 98 ALA A N 1
ATOM 726 C CA . ALA A 1 98 ? 9.880 -9.641 27.858 1.00 85.69 98 ALA A CA 1
ATOM 727 C C . ALA A 1 98 ? 8.539 -8.985 28.240 1.00 85.69 98 ALA A C 1
ATOM 729 O O . ALA A 1 98 ? 7.502 -9.648 28.182 1.00 85.69 98 ALA A O 1
ATOM 730 N N . ASP A 1 99 ? 8.538 -7.704 28.623 1.00 92.94 99 ASP A N 1
ATOM 731 C CA . ASP A 1 99 ? 7.321 -6.965 28.942 1.00 92.94 99 ASP A CA 1
ATOM 732 C C . ASP A 1 99 ? 6.364 -6.913 27.739 1.00 92.94 99 ASP A C 1
ATOM 734 O O . ASP A 1 99 ? 6.707 -6.457 26.644 1.00 92.94 99 ASP A O 1
ATOM 738 N N . VAL A 1 100 ? 5.128 -7.363 27.968 1.00 92.31 100 VAL A N 1
ATOM 739 C CA . VAL A 1 100 ? 4.070 -7.471 26.952 1.00 92.31 100 VAL A CA 1
ATOM 740 C C . VAL A 1 100 ? 3.785 -6.124 26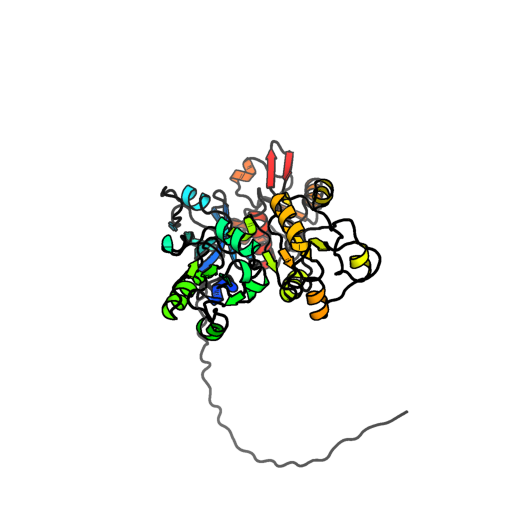.295 1.00 92.31 100 VAL A C 1
ATOM 742 O O . VAL A 1 100 ? 3.586 -6.055 25.083 1.00 92.31 100 VAL A O 1
ATOM 745 N N . GLU A 1 101 ? 3.767 -5.041 27.068 1.00 92.44 101 GLU A N 1
ATOM 746 C CA . GLU A 1 101 ? 3.447 -3.721 26.540 1.00 92.44 101 GLU A CA 1
ATOM 747 C C . GLU A 1 101 ? 4.553 -3.200 25.620 1.00 92.44 101 GLU A C 1
ATOM 749 O O . GLU A 1 101 ? 4.262 -2.756 24.506 1.00 92.44 101 GLU A O 1
ATOM 754 N N . LYS A 1 102 ? 5.819 -3.316 26.028 1.00 92.12 102 LYS A N 1
ATOM 755 C CA . LYS A 1 102 ? 6.968 -2.970 25.181 1.00 92.12 102 LYS A CA 1
ATOM 756 C C . LYS A 1 102 ? 7.028 -3.839 23.927 1.00 92.12 102 LYS A C 1
ATOM 758 O O . LYS A 1 102 ? 7.244 -3.309 22.836 1.00 92.12 102 LYS A O 1
ATOM 763 N N . GLN A 1 103 ? 6.783 -5.143 24.055 1.00 93.94 103 GLN A N 1
ATOM 764 C CA . GLN A 1 103 ? 6.725 -6.074 22.926 1.00 93.94 103 GLN A CA 1
ATOM 765 C C . GLN A 1 103 ? 5.669 -5.653 21.894 1.00 93.94 103 GLN A C 1
ATOM 767 O O . GLN A 1 103 ? 5.985 -5.557 20.706 1.00 93.94 103 GLN A O 1
ATOM 772 N N . LEU A 1 104 ? 4.441 -5.358 22.342 1.00 92.62 104 LEU A N 1
ATOM 773 C CA . LEU A 1 104 ? 3.331 -4.935 21.482 1.00 92.62 104 LEU A CA 1
ATOM 774 C C . LEU A 1 104 ? 3.575 -3.565 20.845 1.00 92.62 104 LEU A C 1
ATOM 776 O O . LEU A 1 104 ? 3.399 -3.413 19.638 1.00 92.62 104 LEU A O 1
ATOM 780 N N . ARG A 1 105 ? 4.002 -2.571 21.634 1.00 91.56 105 ARG A N 1
ATOM 781 C CA . ARG A 1 105 ? 4.297 -1.215 21.136 1.00 91.56 105 ARG A CA 1
ATOM 782 C C . ARG A 1 105 ? 5.474 -1.194 20.162 1.00 91.56 105 ARG A C 1
ATOM 784 O O . ARG A 1 105 ? 5.536 -0.314 19.309 1.00 91.56 105 ARG A O 1
ATOM 791 N N . GLY A 1 106 ? 6.391 -2.153 20.272 1.00 91.25 106 GLY A N 1
ATOM 792 C CA . GLY A 1 106 ? 7.515 -2.301 19.354 1.00 91.25 106 GLY A CA 1
ATOM 793 C C . GLY A 1 106 ? 7.157 -2.921 18.001 1.00 91.25 106 GLY A C 1
ATOM 794 O O . GLY A 1 106 ? 7.998 -2.913 17.103 1.00 91.25 106 GLY A O 1
ATOM 795 N N . ILE A 1 107 ? 5.945 -3.463 17.814 1.00 92.25 107 ILE A N 1
ATOM 796 C CA . ILE A 1 107 ? 5.513 -3.964 16.503 1.00 92.25 107 ILE A CA 1
ATOM 797 C C . ILE A 1 107 ? 5.252 -2.756 15.600 1.00 92.25 107 ILE A C 1
ATOM 799 O O . ILE A 1 107 ? 4.382 -1.927 15.862 1.00 92.25 107 ILE A O 1
ATOM 803 N N . LYS A 1 108 ? 6.016 -2.639 14.514 1.00 88.69 108 LYS A N 1
ATOM 804 C CA . LYS A 1 108 ? 5.881 -1.511 13.585 1.00 88.69 108 LYS A CA 1
ATOM 805 C C . LYS A 1 108 ? 4.560 -1.593 12.820 1.00 88.69 108 LYS A C 1
ATOM 807 O O . LYS A 1 108 ? 4.102 -2.672 12.442 1.00 88.69 108 LYS A O 1
ATOM 812 N N . LYS A 1 109 ? 3.969 -0.434 12.517 1.00 83.75 109 LYS A N 1
ATOM 813 C CA . LYS A 1 109 ? 2.830 -0.358 11.594 1.00 83.75 109 LYS A CA 1
ATOM 814 C C . LYS A 1 109 ? 3.200 -0.989 10.246 1.00 83.75 109 LYS A C 1
ATOM 816 O O . LYS A 1 109 ? 4.293 -0.768 9.731 1.00 83.75 109 LYS A O 1
ATOM 821 N N . ASN A 1 110 ? 2.264 -1.735 9.671 1.00 80.88 110 ASN A N 1
ATOM 822 C CA . ASN A 1 110 ? 2.395 -2.569 8.478 1.00 80.88 110 ASN A CA 1
ATOM 823 C C . ASN A 1 110 ? 3.335 -3.781 8.617 1.00 80.88 110 ASN A C 1
ATOM 825 O O . ASN A 1 110 ? 3.662 -4.406 7.608 1.00 80.88 110 ASN A O 1
ATOM 829 N N . HIS A 1 111 ? 3.748 -4.156 9.833 1.00 88.12 111 HIS A N 1
ATOM 830 C CA . HIS A 1 111 ? 4.473 -5.410 10.054 1.00 88.12 111 HIS A CA 1
ATOM 831 C C . HIS A 1 111 ? 3.524 -6.607 9.940 1.00 88.12 111 HIS A C 1
ATOM 833 O O . HIS A 1 111 ? 2.396 -6.561 10.431 1.00 88.12 111 HIS A O 1
ATOM 839 N N . GLU A 1 112 ? 3.956 -7.685 9.286 1.00 89.38 112 GLU A N 1
ATOM 840 C CA . GLU A 1 112 ? 3.126 -8.884 9.130 1.00 89.38 112 GLU A CA 1
ATOM 841 C C . GLU A 1 112 ? 3.010 -9.626 10.469 1.00 89.38 112 GLU A C 1
ATOM 843 O O . GLU A 1 112 ? 4.015 -9.992 11.084 1.00 89.38 112 GLU A O 1
ATOM 848 N N . VAL A 1 113 ? 1.778 -9.876 10.909 1.00 93.25 113 VAL A N 1
ATOM 849 C CA . VAL A 1 113 ? 1.486 -10.550 12.177 1.00 93.25 113 VAL A CA 1
ATOM 850 C C . VAL A 1 113 ? 0.582 -11.760 11.976 1.00 93.25 113 VAL A C 1
ATOM 852 O O . VAL A 1 113 ? -0.300 -11.777 11.114 1.00 93.25 113 VAL A O 1
ATOM 855 N N . LYS A 1 114 ? 0.792 -12.778 12.813 1.00 94.25 114 LYS A N 1
ATOM 856 C CA . LYS A 1 114 ? -0.173 -13.853 13.063 1.00 94.25 114 LYS A CA 1
ATOM 857 C C . LYS A 1 114 ? -0.785 -13.614 14.438 1.00 94.25 114 LYS A C 1
ATOM 859 O O . LYS A 1 114 ? -0.050 -13.570 15.420 1.00 94.25 114 LYS A O 1
ATOM 864 N N . VAL A 1 115 ? -2.106 -13.520 14.511 1.00 95.56 115 VAL A N 1
ATOM 865 C CA . VAL A 1 115 ? -2.853 -13.439 15.768 1.00 95.56 115 VAL A CA 1
ATOM 866 C C . VAL A 1 115 ? -3.659 -14.715 15.945 1.00 95.56 115 VAL A C 1
ATOM 868 O O . VAL A 1 115 ? -4.423 -15.096 15.063 1.00 95.56 115 VAL A O 1
ATOM 871 N N . VAL A 1 116 ? -3.474 -15.394 17.071 1.00 95.62 116 VAL A N 1
ATOM 872 C CA . VAL A 1 116 ? -4.321 -16.517 17.484 1.00 95.62 116 VAL A CA 1
ATOM 873 C C . VAL A 1 116 ? -5.450 -15.940 18.319 1.00 95.62 116 VAL A C 1
ATOM 875 O O . VAL A 1 116 ? -5.180 -15.264 19.313 1.00 95.62 116 VAL A O 1
ATOM 878 N N . VAL A 1 117 ? -6.689 -16.191 17.912 1.00 94.00 117 VAL A N 1
ATOM 879 C CA . VAL A 1 117 ? -7.882 -15.573 18.493 1.00 94.00 117 VAL A CA 1
ATOM 880 C C . VAL A 1 117 ? -8.810 -16.591 19.148 1.00 94.00 117 VAL A C 1
ATOM 882 O O . VAL A 1 117 ? -8.842 -17.763 18.779 1.00 94.00 117 VAL A O 1
ATOM 885 N N . GLU A 1 118 ? -9.590 -16.120 20.112 1.00 92.38 118 GLU A N 1
ATOM 886 C CA . GLU A 1 118 ? -10.742 -16.800 20.695 1.00 92.38 118 GLU A CA 1
ATOM 887 C C . GLU A 1 118 ? -11.944 -15.851 20.787 1.00 92.38 118 GLU A C 1
ATOM 889 O O . GLU A 1 118 ? -11.785 -14.634 20.713 1.00 92.38 118 GLU A O 1
ATOM 894 N N . LEU A 1 119 ? -13.148 -16.397 20.949 1.00 83.25 119 LEU A N 1
ATOM 895 C CA . LEU A 1 119 ? -14.371 -15.628 21.142 1.00 83.25 119 LEU A CA 1
ATOM 896 C C . LEU A 1 119 ? -14.683 -15.614 22.632 1.00 83.25 119 LEU A C 1
ATOM 898 O O . LEU A 1 119 ? -14.843 -16.671 23.238 1.00 83.25 119 LEU A O 1
ATOM 902 N N . LYS A 1 120 ? -14.814 -14.420 23.207 1.00 80.31 120 LYS A N 1
ATOM 903 C CA . LYS A 1 120 ? -15.365 -14.227 24.552 1.00 80.31 120 LYS A CA 1
ATOM 904 C C . LYS A 1 120 ? -16.517 -13.242 24.454 1.00 80.31 120 LYS A C 1
ATOM 906 O O . LYS A 1 120 ? -16.324 -12.120 23.988 1.00 80.31 120 LYS A O 1
ATOM 911 N N . ASN A 1 121 ? -17.709 -13.664 24.872 1.00 74.44 121 ASN A N 1
ATOM 912 C CA . ASN A 1 121 ? -18.914 -12.826 24.892 1.00 74.44 121 ASN A CA 1
ATOM 913 C C . ASN A 1 121 ? -19.182 -12.112 23.550 1.00 74.44 121 ASN A C 1
ATOM 915 O O . ASN A 1 121 ? -19.509 -10.931 23.524 1.00 74.44 121 ASN A O 1
ATOM 919 N N . GLY A 1 122 ? -18.978 -12.810 22.427 1.00 68.62 122 GLY A N 1
ATOM 920 C CA . GLY A 1 122 ? -19.192 -12.262 21.081 1.00 68.62 122 GLY A CA 1
ATOM 921 C C . GLY A 1 122 ? -18.073 -11.365 20.530 1.00 68.62 122 GLY A C 1
ATOM 922 O O . GLY A 1 122 ? -18.162 -10.953 19.377 1.00 68.62 122 GLY A O 1
ATOM 923 N N . ALA A 1 123 ? -17.004 -11.101 21.290 1.00 72.25 123 ALA A N 1
ATOM 924 C CA . ALA A 1 123 ? -15.846 -10.325 20.840 1.00 72.25 123 ALA A CA 1
ATOM 925 C C . ALA A 1 123 ? -14.607 -11.209 20.612 1.00 72.25 123 ALA A C 1
ATOM 927 O O . ALA A 1 123 ? -14.396 -12.196 21.319 1.00 72.25 123 ALA A O 1
ATOM 928 N N . LEU A 1 124 ? -13.765 -10.831 19.644 1.00 83.69 124 LEU A N 1
ATOM 929 C CA . LEU A 1 124 ? -12.483 -11.490 19.378 1.00 83.69 124 LEU A CA 1
ATOM 930 C C . LEU A 1 124 ? -11.436 -11.079 20.420 1.00 83.69 124 LEU A C 1
ATOM 932 O O . LEU A 1 124 ? -11.197 -9.888 20.618 1.00 83.69 124 LEU A O 1
ATOM 936 N N . PHE A 1 125 ? -10.778 -12.064 21.027 1.00 91.44 125 PHE A N 1
ATOM 937 C CA . PHE A 1 125 ? -9.671 -11.905 21.966 1.00 91.44 125 PHE A CA 1
ATOM 938 C C . PHE A 1 125 ? -8.412 -12.597 21.442 1.00 91.44 125 PHE A C 1
ATOM 940 O O . PHE A 1 125 ? -8.455 -13.760 21.056 1.00 91.44 125 PHE A O 1
ATOM 947 N N . ALA A 1 126 ? -7.272 -11.913 21.448 1.00 95.50 126 ALA A N 1
ATOM 948 C CA . ALA A 1 126 ? -5.980 -12.462 21.081 1.00 95.50 126 ALA A CA 1
ATOM 949 C C . ALA A 1 126 ? -5.406 -13.284 22.243 1.00 95.50 126 ALA A C 1
ATOM 951 O O . ALA A 1 126 ? -5.047 -12.743 23.289 1.00 95.50 126 ALA A O 1
ATOM 952 N N . LYS A 1 127 ? -5.246 -14.591 22.022 1.00 96.88 127 LYS A N 1
ATOM 953 C CA . LYS A 1 127 ? -4.435 -15.475 22.875 1.00 96.88 127 LYS A CA 1
ATOM 954 C C . LYS A 1 127 ? -2.951 -15.256 22.656 1.00 96.88 127 LYS A C 1
ATOM 956 O O . LYS A 1 127 ? -2.150 -15.360 23.583 1.00 96.88 127 LYS A O 1
ATOM 961 N N . ALA A 1 128 ? -2.580 -15.011 21.405 1.00 96.56 128 ALA A N 1
ATOM 962 C CA . ALA A 1 128 ? -1.204 -14.780 21.032 1.00 96.56 128 ALA A CA 1
ATOM 963 C C . ALA A 1 128 ? -1.107 -13.853 19.829 1.00 96.56 128 ALA A C 1
ATOM 965 O O . ALA A 1 128 ? -1.951 -13.898 18.934 1.00 96.56 128 ALA A O 1
ATOM 966 N N . ILE A 1 129 ? -0.030 -13.084 19.770 1.00 96.50 129 ILE A N 1
ATOM 967 C CA . ILE A 1 129 ? 0.384 -12.347 18.583 1.00 96.50 129 ILE A CA 1
ATOM 968 C C . ILE A 1 129 ? 1.864 -12.598 18.326 1.00 96.50 129 ILE A C 1
ATOM 970 O O . ILE A 1 129 ? 2.705 -12.519 19.220 1.00 96.50 129 ILE A O 1
ATOM 974 N N . VAL A 1 130 ? 2.170 -12.920 17.076 1.00 95.25 130 VAL A N 1
ATOM 975 C CA . VAL A 1 130 ? 3.526 -13.161 16.596 1.00 95.25 130 VAL A CA 1
ATOM 976 C C . VAL A 1 130 ? 3.813 -12.154 15.495 1.00 95.25 130 VAL A C 1
ATOM 978 O O . VAL A 1 130 ? 3.212 -12.232 14.419 1.00 95.25 130 VAL A O 1
ATOM 981 N N . ALA A 1 131 ? 4.731 -11.224 15.755 1.00 93.88 131 ALA A N 1
ATOM 982 C CA . ALA A 1 131 ? 5.344 -10.407 14.720 1.00 93.88 131 ALA A CA 1
ATOM 983 C C . ALA A 1 131 ? 6.311 -11.288 13.938 1.00 93.88 131 ALA A C 1
ATOM 985 O O . ALA A 1 131 ? 7.270 -11.842 14.478 1.00 93.88 131 ALA A O 1
ATOM 986 N N . LYS A 1 132 ? 6.013 -11.489 12.656 1.00 90.00 132 LYS A N 1
ATOM 987 C CA . LYS A 1 132 ? 6.749 -12.448 11.841 1.00 90.00 132 LYS A CA 1
ATOM 988 C C . LYS A 1 132 ? 8.191 -11.955 11.665 1.00 90.00 132 LYS A C 1
ATOM 990 O O . LYS A 1 132 ? 8.371 -10.817 11.230 1.00 90.00 132 LYS A O 1
ATOM 995 N N . PRO A 1 133 ? 9.213 -12.762 11.998 1.00 87.19 133 PRO A N 1
ATOM 996 C CA . PRO A 1 133 ? 10.598 -12.351 11.819 1.00 87.19 133 PRO A CA 1
ATOM 997 C C . PRO A 1 133 ? 10.929 -12.179 10.332 1.00 87.19 133 PRO A C 1
ATOM 999 O O . PRO A 1 133 ? 10.280 -12.796 9.474 1.00 87.19 133 PRO A O 1
ATOM 1002 N N . PRO A 1 134 ? 11.979 -11.405 10.014 1.00 86.31 134 PRO A N 1
ATOM 1003 C CA . PRO A 1 134 ? 12.587 -11.444 8.695 1.00 86.31 134 PRO A CA 1
ATOM 1004 C C . PRO A 1 134 ? 12.964 -12.882 8.319 1.00 86.31 134 PRO A C 1
ATOM 1006 O O . PRO A 1 134 ? 13.492 -13.637 9.140 1.00 86.31 134 PRO A O 1
ATOM 1009 N N . ILE A 1 135 ? 12.714 -13.264 7.070 1.00 88.88 135 ILE A N 1
ATOM 1010 C CA . ILE A 1 135 ? 13.164 -14.552 6.550 1.00 88.88 135 ILE A CA 1
ATOM 1011 C C . ILE A 1 135 ? 14.690 -14.547 6.504 1.00 88.88 135 ILE A C 1
ATOM 1013 O O . ILE A 1 135 ? 15.310 -13.615 5.982 1.00 88.88 135 ILE A O 1
ATOM 1017 N N . LYS A 1 136 ? 15.292 -15.597 7.068 1.00 89.88 136 LYS A N 1
ATOM 1018 C CA . LYS A 1 136 ? 16.734 -15.811 6.997 1.00 89.88 136 LYS A CA 1
ATOM 1019 C C . LYS A 1 136 ? 17.109 -16.123 5.552 1.00 89.88 136 LYS A C 1
ATOM 1021 O O . LYS A 1 136 ? 16.558 -17.040 4.952 1.00 89.88 136 LYS A O 1
ATOM 1026 N N . VAL A 1 137 ? 18.035 -15.343 5.020 1.00 91.44 137 VAL A N 1
ATOM 1027 C CA . VAL A 1 137 ? 18.647 -15.520 3.704 1.00 91.44 137 VAL A CA 1
ATOM 1028 C C . VAL A 1 137 ? 20.134 -15.290 3.914 1.00 91.44 137 VAL A C 1
ATOM 1030 O O . VAL A 1 137 ? 20.494 -14.364 4.641 1.00 91.44 137 VAL A O 1
ATOM 1033 N N . ASP A 1 138 ? 20.970 -16.135 3.317 1.00 93.88 138 ASP A N 1
ATOM 1034 C CA . ASP A 1 138 ? 22.421 -15.954 3.322 1.00 93.88 138 ASP A CA 1
ATOM 1035 C C . ASP A 1 138 ? 22.772 -14.545 2.813 1.00 93.88 138 ASP A C 1
ATOM 1037 O O . ASP A 1 138 ? 22.273 -14.112 1.771 1.00 93.88 138 ASP A O 1
ATOM 1041 N N . GLU A 1 139 ? 23.617 -13.820 3.547 1.00 94.00 139 GLU A N 1
ATOM 1042 C CA . GLU A 1 139 ? 24.051 -12.472 3.179 1.00 94.00 139 GLU A CA 1
ATOM 1043 C C . GLU A 1 139 ? 24.713 -12.441 1.799 1.00 94.00 139 GLU A C 1
ATOM 1045 O O . GLU A 1 139 ? 24.477 -11.513 1.023 1.00 94.00 139 GLU A O 1
ATOM 1050 N N . ALA A 1 140 ? 25.445 -13.496 1.428 1.00 95.75 140 ALA A N 1
ATOM 1051 C CA . ALA A 1 140 ? 26.044 -13.636 0.107 1.00 95.75 140 ALA A CA 1
ATOM 1052 C C . ALA A 1 140 ? 24.999 -13.799 -1.006 1.00 95.75 140 ALA A C 1
ATOM 1054 O O . ALA A 1 140 ? 25.322 -13.630 -2.182 1.00 95.75 140 ALA A O 1
ATOM 1055 N N . LYS A 1 141 ? 23.742 -14.110 -0.679 1.00 97.44 141 LYS A N 1
ATOM 1056 C CA . LYS A 1 141 ? 22.620 -14.202 -1.625 1.00 97.44 141 LYS A CA 1
ATOM 1057 C C . LYS A 1 141 ? 21.747 -12.950 -1.628 1.00 97.44 141 LYS A C 1
ATOM 1059 O O . LYS A 1 141 ? 20.819 -12.869 -2.429 1.00 97.44 141 LYS A O 1
ATOM 1064 N N . LEU A 1 142 ? 22.036 -11.958 -0.791 1.00 97.75 142 LEU A N 1
ATOM 1065 C CA . LEU A 1 142 ? 21.315 -10.690 -0.781 1.00 97.75 142 LEU A CA 1
ATOM 1066 C C . LEU A 1 142 ? 21.906 -9.695 -1.785 1.00 97.75 142 LEU A C 1
ATOM 1068 O O . LEU A 1 142 ? 23.099 -9.709 -2.087 1.00 97.75 142 LEU A O 1
ATOM 1072 N N . ILE A 1 143 ? 21.050 -8.811 -2.295 1.00 98.31 143 ILE A N 1
ATOM 1073 C CA . ILE A 1 143 ? 21.451 -7.602 -3.021 1.00 98.31 143 ILE A CA 1
ATOM 1074 C C . ILE A 1 143 ? 20.892 -6.380 -2.294 1.00 98.31 143 ILE A C 1
ATOM 1076 O O . ILE A 1 143 ? 19.736 -6.378 -1.865 1.00 98.31 143 ILE A O 1
ATOM 1080 N N . LYS A 1 144 ? 21.728 -5.353 -2.122 1.00 97.44 144 LYS A N 1
ATOM 1081 C CA . LYS A 1 144 ? 21.357 -4.122 -1.417 1.00 97.44 144 LYS A CA 1
ATOM 1082 C C . LYS A 1 144 ? 20.465 -3.253 -2.296 1.00 97.44 144 LYS A C 1
ATOM 1084 O O . LYS A 1 144 ? 20.596 -3.255 -3.518 1.00 97.44 144 LYS A O 1
ATOM 1089 N N . ILE A 1 145 ? 19.604 -2.457 -1.668 1.00 96.38 145 ILE A N 1
ATOM 1090 C CA . ILE A 1 145 ? 18.701 -1.551 -2.386 1.00 96.38 145 ILE A CA 1
ATOM 1091 C C . ILE A 1 145 ? 19.449 -0.609 -3.340 1.00 96.38 145 ILE A C 1
ATOM 1093 O O . ILE A 1 145 ? 19.020 -0.470 -4.476 1.00 96.38 145 ILE A O 1
ATOM 1097 N N . ASP A 1 146 ? 20.594 -0.044 -2.945 1.00 97.81 146 ASP A N 1
ATOM 1098 C CA . ASP A 1 146 ? 21.357 0.887 -3.791 1.00 97.81 146 ASP A CA 1
ATOM 1099 C C . ASP A 1 146 ? 21.835 0.225 -5.101 1.00 97.81 146 ASP A C 1
ATOM 1101 O O . ASP A 1 146 ? 21.815 0.846 -6.165 1.00 97.81 146 ASP A O 1
ATOM 1105 N N . ASP A 1 147 ? 22.187 -1.064 -5.054 1.00 98.25 147 ASP A N 1
ATOM 1106 C CA . ASP A 1 147 ? 22.545 -1.836 -6.246 1.00 98.25 147 ASP A CA 1
ATOM 1107 C C . ASP A 1 147 ? 21.335 -2.119 -7.134 1.00 98.25 147 ASP A C 1
ATOM 1109 O O . ASP A 1 147 ? 21.431 -2.002 -8.356 1.00 98.25 147 ASP A O 1
ATOM 1113 N N . VAL A 1 148 ? 20.182 -2.448 -6.543 1.00 98.31 148 VAL A N 1
ATOM 1114 C CA . VAL A 1 148 ? 18.933 -2.631 -7.298 1.00 98.31 148 VAL A CA 1
ATOM 1115 C C . VAL A 1 148 ? 18.520 -1.321 -7.967 1.00 98.31 148 VAL A C 1
ATOM 1117 O O . VAL A 1 148 ? 18.156 -1.324 -9.139 1.00 98.31 148 VAL A O 1
ATOM 1120 N N . GLU A 1 149 ? 18.625 -0.193 -7.265 1.00 97.12 149 GLU A N 1
ATOM 1121 C CA . GLU A 1 149 ? 18.342 1.135 -7.814 1.00 97.12 149 GLU A CA 1
ATOM 1122 C C . GLU A 1 149 ? 19.231 1.453 -9.019 1.00 97.12 149 GLU A C 1
ATOM 1124 O O . GLU A 1 149 ? 18.732 1.911 -10.048 1.00 97.12 149 GLU A O 1
ATOM 1129 N N . ARG A 1 150 ? 20.534 1.164 -8.918 1.00 97.62 150 ARG A N 1
ATOM 1130 C CA . ARG A 1 150 ? 21.488 1.327 -10.021 1.00 97.62 150 ARG A CA 1
ATOM 1131 C C . ARG A 1 150 ? 21.148 0.426 -11.209 1.00 97.62 150 ARG A C 1
ATOM 1133 O O . ARG A 1 150 ? 21.161 0.897 -12.343 1.00 97.62 150 ARG A O 1
ATOM 1140 N N . LEU A 1 151 ? 20.834 -0.848 -10.967 1.00 98.12 151 LEU A N 1
ATOM 1141 C CA . LEU A 1 151 ? 20.451 -1.796 -12.019 1.00 98.12 151 LEU A CA 1
ATOM 1142 C C . LEU A 1 151 ? 19.180 -1.342 -12.747 1.00 98.12 151 LEU A C 1
ATOM 1144 O O . LEU A 1 151 ? 19.162 -1.280 -13.974 1.00 98.12 151 LEU A O 1
ATOM 1148 N N . VAL A 1 152 ? 18.141 -0.955 -12.005 1.00 96.75 152 VAL A N 1
ATOM 1149 C CA . VAL A 1 152 ? 16.881 -0.459 -12.579 1.00 96.75 152 VAL A CA 1
ATOM 1150 C C . VAL A 1 152 ? 17.101 0.815 -13.396 1.00 96.75 152 VAL A C 1
ATOM 1152 O O . VAL A 1 152 ? 16.542 0.929 -14.482 1.00 96.75 152 VAL A O 1
ATOM 1155 N N . ALA A 1 153 ? 17.955 1.735 -12.935 1.00 94.56 153 ALA A N 1
ATOM 1156 C CA . ALA A 1 153 ? 18.292 2.947 -13.684 1.00 94.56 153 ALA A CA 1
ATOM 1157 C C . ALA A 1 153 ? 19.038 2.661 -15.003 1.00 94.56 153 ALA A C 1
ATOM 1159 O O . ALA A 1 153 ? 18.846 3.379 -15.982 1.00 94.56 153 ALA A O 1
ATOM 1160 N N . LEU A 1 154 ? 19.874 1.616 -15.048 1.00 95.56 154 LEU A N 1
ATOM 1161 C CA . LEU A 1 154 ? 20.540 1.168 -16.279 1.00 95.56 154 LEU A CA 1
ATOM 1162 C C . LEU A 1 154 ? 19.577 0.449 -17.237 1.00 95.56 154 LEU A C 1
ATOM 1164 O O . LEU A 1 154 ? 19.751 0.514 -18.455 1.00 95.56 154 LEU A O 1
ATOM 1168 N N . GLY A 1 155 ? 18.566 -0.224 -16.689 1.00 94.62 155 GLY A N 1
ATOM 1169 C CA . GLY A 1 155 ? 17.647 -1.094 -17.414 1.00 94.62 155 GLY A CA 1
ATOM 1170 C C . GLY A 1 155 ? 18.201 -2.518 -17.609 1.00 94.62 155 GLY A C 1
ATOM 1171 O O . GLY A 1 155 ? 19.421 -2.710 -17.580 1.00 94.62 155 GLY A O 1
ATOM 1172 N N . PRO A 1 156 ? 17.328 -3.531 -17.809 1.00 94.31 156 PRO A N 1
ATOM 1173 C CA . PRO A 1 156 ? 17.702 -4.953 -17.828 1.00 94.31 156 PRO A CA 1
ATOM 1174 C C . PRO A 1 156 ? 18.868 -5.304 -18.756 1.00 94.31 156 PRO A C 1
ATOM 1176 O O . PRO A 1 156 ? 19.768 -6.038 -18.355 1.00 94.31 156 PRO A O 1
ATOM 1179 N N . GLU A 1 157 ? 18.886 -4.736 -19.964 1.00 94.06 157 GLU A N 1
ATOM 1180 C CA . GLU A 1 157 ? 19.896 -5.061 -20.976 1.00 94.06 157 GLU A CA 1
ATOM 1181 C C . GLU A 1 157 ? 21.259 -4.444 -20.667 1.00 94.06 157 GLU A C 1
ATOM 1183 O O . GLU A 1 157 ? 22.248 -5.166 -20.564 1.00 94.06 157 GLU A O 1
ATOM 1188 N N . LYS A 1 158 ? 21.328 -3.127 -20.429 1.00 95.38 158 LYS A N 1
ATOM 1189 C CA . LYS A 1 158 ? 22.602 -2.463 -20.092 1.00 95.38 158 LYS A CA 1
ATOM 1190 C C . LYS A 1 158 ? 23.142 -2.905 -18.732 1.00 95.38 158 LYS A C 1
ATOM 1192 O O . LYS A 1 158 ? 24.352 -2.966 -18.548 1.00 95.38 158 LYS A O 1
ATOM 1197 N N . GLY A 1 159 ? 22.258 -3.201 -17.780 1.00 94.81 159 GLY A N 1
ATOM 1198 C CA . GLY A 1 159 ? 22.624 -3.730 -16.467 1.00 94.81 159 GLY A CA 1
ATOM 1199 C C . GLY A 1 159 ? 22.901 -5.238 -16.451 1.00 94.81 159 GLY A C 1
ATOM 1200 O O . GLY A 1 159 ? 23.268 -5.751 -15.398 1.00 94.81 159 GLY A O 1
ATOM 1201 N N . ASN A 1 160 ? 22.700 -5.939 -17.577 1.00 95.81 160 ASN A N 1
ATOM 1202 C CA . ASN A 1 160 ? 22.781 -7.394 -17.725 1.00 95.81 160 ASN A CA 1
ATOM 1203 C C . ASN A 1 160 ? 22.134 -8.177 -16.564 1.00 95.81 160 ASN A C 1
ATOM 1205 O O . ASN A 1 160 ? 22.765 -9.011 -15.906 1.00 95.81 160 ASN A O 1
ATOM 1209 N N . PHE A 1 161 ? 20.862 -7.885 -16.288 1.00 98.25 161 PHE A N 1
ATOM 1210 C CA . PHE A 1 161 ? 20.120 -8.524 -15.204 1.00 98.25 161 PHE A CA 1
ATOM 1211 C C . PHE A 1 161 ? 18.663 -8.804 -15.574 1.00 98.25 161 PHE A C 1
ATOM 1213 O O . PHE A 1 161 ? 18.100 -8.228 -16.504 1.00 98.25 161 PHE A O 1
ATOM 1220 N N . THR A 1 162 ? 18.040 -9.710 -14.829 1.00 98.38 162 THR A N 1
ATOM 1221 C CA . THR A 1 162 ? 16.605 -9.990 -14.886 1.00 98.38 162 THR A CA 1
ATOM 1222 C C . THR A 1 162 ? 16.014 -9.734 -13.512 1.00 98.38 162 THR A C 1
ATOM 1224 O O . THR A 1 162 ? 16.441 -10.335 -12.526 1.00 98.38 162 THR A O 1
ATOM 1227 N N . LEU A 1 163 ? 15.029 -8.843 -13.437 1.00 98.56 163 LEU A N 1
ATOM 1228 C CA . LEU A 1 163 ? 14.339 -8.519 -12.197 1.00 98.56 163 LEU A CA 1
ATOM 1229 C C . LEU A 1 163 ? 13.011 -9.262 -12.130 1.00 98.56 163 LEU A C 1
ATOM 1231 O O . LEU A 1 163 ? 12.164 -9.103 -13.006 1.00 98.56 163 LEU A O 1
ATOM 1235 N N . ILE A 1 164 ? 12.825 -10.064 -11.087 1.00 98.62 164 ILE A N 1
ATOM 1236 C CA . ILE A 1 164 ? 11.703 -10.989 -10.988 1.00 9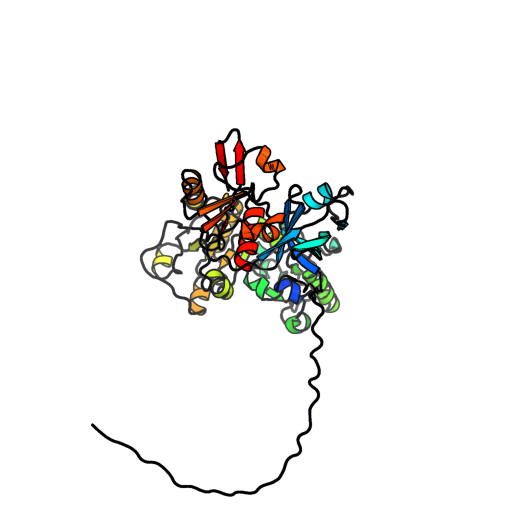8.62 164 ILE A CA 1
ATOM 1237 C C . ILE A 1 164 ? 10.881 -10.712 -9.739 1.00 98.62 164 ILE A C 1
ATOM 1239 O O . ILE A 1 164 ? 11.343 -10.874 -8.607 1.00 98.62 164 ILE A O 1
ATOM 1243 N N . ASP A 1 165 ? 9.615 -10.377 -9.959 1.00 98.06 165 ASP A N 1
ATOM 1244 C CA . ASP A 1 165 ? 8.616 -10.338 -8.907 1.00 98.06 165 ASP A CA 1
ATOM 1245 C C . ASP A 1 165 ? 8.057 -11.739 -8.650 1.00 98.06 165 ASP A C 1
ATOM 1247 O O . ASP A 1 165 ? 7.339 -12.301 -9.482 1.00 98.06 165 ASP A O 1
ATOM 1251 N N . SER A 1 166 ? 8.365 -12.282 -7.473 1.00 96.81 166 SER A N 1
ATOM 1252 C CA . SER A 1 166 ? 7.925 -13.615 -7.050 1.00 96.81 166 SER A CA 1
ATOM 1253 C C . SER A 1 166 ? 6.497 -13.655 -6.497 1.00 96.81 166 SER A C 1
ATOM 1255 O O . SER A 1 166 ? 6.029 -14.721 -6.089 1.00 96.81 166 SER A O 1
ATOM 1257 N N . ARG A 1 167 ? 5.798 -12.515 -6.433 1.00 93.31 167 ARG A N 1
ATOM 1258 C CA . ARG A 1 167 ? 4.435 -12.429 -5.894 1.00 93.31 167 ARG A CA 1
ATOM 1259 C C . ARG A 1 167 ? 3.392 -12.948 -6.895 1.00 93.31 167 ARG A C 1
ATOM 1261 O O . ARG A 1 167 ? 3.624 -12.932 -8.104 1.00 93.31 167 ARG A O 1
ATOM 1268 N N . PRO A 1 168 ? 2.203 -13.360 -6.419 1.00 88.00 168 PRO A N 1
ATOM 1269 C CA . PRO A 1 168 ? 1.056 -13.619 -7.281 1.00 88.00 168 PRO A CA 1
ATOM 1270 C C . PRO A 1 168 ? 0.696 -12.404 -8.137 1.00 88.00 168 PRO A C 1
ATOM 1272 O O . PRO A 1 168 ? 0.809 -11.264 -7.678 1.00 88.00 168 PRO A O 1
ATOM 1275 N N . PHE A 1 169 ? 0.189 -12.668 -9.343 1.00 88.12 169 PHE A N 1
ATOM 1276 C CA . PHE A 1 169 ? -0.141 -11.646 -10.337 1.00 88.12 169 PHE A CA 1
ATOM 1277 C C . PHE A 1 169 ? -0.976 -10.470 -9.787 1.00 88.12 169 PHE A C 1
ATOM 1279 O O . PHE A 1 169 ? -0.593 -9.333 -10.050 1.00 88.12 169 PHE A O 1
ATOM 1286 N N . PRO A 1 170 ? -2.000 -10.661 -8.924 1.00 83.00 170 PRO A N 1
ATOM 1287 C CA . PRO A 1 170 ? -2.727 -9.527 -8.346 1.00 83.00 170 PRO A CA 1
ATOM 1288 C C . PRO A 1 170 ? -1.858 -8.517 -7.571 1.00 83.00 170 PRO A C 1
ATOM 1290 O O . PRO A 1 170 ? -2.139 -7.327 -7.629 1.00 83.00 170 PRO A O 1
ATOM 1293 N N . ARG A 1 171 ? -0.781 -8.941 -6.878 1.00 83.81 171 ARG A N 1
ATOM 1294 C CA . ARG A 1 171 ? 0.142 -7.987 -6.213 1.00 83.81 171 ARG A CA 1
ATOM 1295 C C . ARG A 1 171 ? 1.075 -7.301 -7.190 1.00 83.81 171 ARG A C 1
ATOM 1297 O O . ARG A 1 171 ? 1.493 -6.179 -6.932 1.00 83.81 171 ARG A O 1
ATOM 1304 N N . TYR A 1 172 ? 1.464 -8.013 -8.242 1.00 91.12 172 TYR A N 1
ATOM 1305 C CA . TYR A 1 172 ? 2.280 -7.438 -9.299 1.00 91.12 172 TYR A CA 1
ATOM 1306 C C . TYR A 1 172 ? 1.512 -6.296 -9.963 1.00 91.12 172 TYR A C 1
ATOM 1308 O O . TYR A 1 172 ? 2.025 -5.193 -10.071 1.00 91.12 172 TYR A O 1
ATOM 1316 N N . GLN A 1 173 ? 0.242 -6.528 -10.290 1.00 90.69 173 GLN A N 1
ATOM 1317 C CA . GLN A 1 173 ? -0.611 -5.548 -10.951 1.00 90.69 173 GLN A CA 1
ATOM 1318 C C . GLN A 1 173 ? -0.837 -4.245 -10.160 1.00 90.69 173 GLN A C 1
ATOM 1320 O O . GLN A 1 173 ? -0.953 -3.199 -10.799 1.00 90.69 173 GLN A O 1
ATOM 1325 N N . ASP A 1 174 ? -0.872 -4.325 -8.823 1.00 85.00 174 ASP A N 1
ATOM 1326 C CA . ASP A 1 174 ? -1.014 -3.217 -7.850 1.00 85.00 174 ASP A CA 1
ATOM 1327 C C . ASP A 1 174 ? 0.260 -2.362 -7.699 1.00 85.00 174 ASP A C 1
ATOM 1329 O O . ASP A 1 174 ? 0.254 -1.277 -7.127 1.00 85.00 174 ASP A O 1
ATOM 1333 N N . GLY A 1 175 ? 1.394 -2.828 -8.213 1.00 93.62 175 GLY A N 1
ATOM 1334 C CA . GLY A 1 175 ? 2.644 -2.095 -8.079 1.00 93.62 175 GLY A CA 1
ATOM 1335 C C . GLY A 1 175 ? 3.837 -3.020 -8.175 1.00 93.62 175 GLY A C 1
ATOM 1336 O O . GLY A 1 175 ? 3.959 -3.905 -7.336 1.00 93.62 175 GLY A O 1
ATOM 1337 N N . PHE A 1 176 ? 4.749 -2.792 -9.111 1.00 97.31 176 PHE A N 1
ATOM 1338 C CA . PHE A 1 176 ? 5.986 -3.551 -9.296 1.00 97.31 176 PHE A CA 1
ATOM 1339 C C . PHE A 1 176 ? 7.184 -2.617 -9.528 1.00 97.31 176 PHE A C 1
ATOM 1341 O O . PHE A 1 176 ? 7.018 -1.433 -9.822 1.00 97.31 176 PHE A O 1
ATOM 1348 N N . ILE A 1 177 ? 8.405 -3.121 -9.345 1.00 98.06 177 ILE A N 1
ATOM 1349 C CA . ILE A 1 177 ? 9.632 -2.356 -9.621 1.00 98.06 177 ILE A CA 1
ATOM 1350 C C . ILE A 1 177 ? 9.763 -2.162 -11.142 1.00 98.06 177 ILE A C 1
ATOM 1352 O O . ILE A 1 177 ? 9.597 -3.150 -11.864 1.00 98.06 177 ILE A O 1
ATOM 1356 N N . PRO A 1 178 ? 10.080 -0.952 -11.650 1.00 96.25 178 PRO A N 1
ATOM 1357 C CA . PRO A 1 178 ? 10.256 -0.724 -13.083 1.00 96.25 178 PRO A CA 1
ATOM 1358 C C . PRO A 1 178 ? 11.161 -1.773 -13.749 1.00 96.25 178 PRO A C 1
ATOM 1360 O O . PRO A 1 178 ? 12.244 -2.086 -13.255 1.00 96.25 178 PRO A O 1
ATOM 1363 N N . GLY A 1 179 ? 10.698 -2.338 -14.867 1.00 93.56 179 GLY A N 1
ATOM 1364 C CA . GLY A 1 179 ? 11.415 -3.377 -15.616 1.00 93.56 179 GLY A CA 1
ATOM 1365 C C . GLY A 1 179 ? 11.305 -4.800 -15.050 1.00 93.56 179 GLY A C 1
ATOM 1366 O O . GLY A 1 179 ? 11.874 -5.718 -15.635 1.00 93.56 179 GLY A O 1
ATOM 1367 N N . ALA A 1 180 ? 10.582 -5.014 -13.945 1.00 97.62 180 ALA A N 1
ATOM 1368 C CA . ALA A 1 180 ? 10.372 -6.350 -13.401 1.00 97.62 180 ALA A CA 1
ATOM 1369 C C . ALA A 1 180 ? 9.369 -7.177 -14.213 1.00 97.62 180 ALA A C 1
ATOM 1371 O O . ALA A 1 180 ? 8.296 -6.694 -14.579 1.00 97.62 180 ALA A O 1
ATOM 1372 N N . ILE A 1 181 ? 9.665 -8.466 -14.372 1.00 96.75 181 ILE A N 1
ATOM 1373 C CA . ILE A 1 181 ? 8.731 -9.470 -14.890 1.00 96.75 181 ILE A CA 1
ATOM 1374 C C . ILE A 1 181 ? 8.061 -10.229 -13.740 1.00 96.75 181 ILE A C 1
ATOM 1376 O O . ILE A 1 181 ? 8.661 -10.452 -12.686 1.00 96.75 181 ILE A O 1
ATOM 1380 N N . ASN A 1 182 ? 6.811 -10.657 -13.935 1.00 96.50 182 ASN A N 1
ATOM 1381 C CA . ASN A 1 182 ? 6.111 -11.479 -12.951 1.00 96.50 182 ASN A CA 1
ATOM 1382 C C . ASN A 1 182 ? 6.355 -12.977 -13.179 1.00 96.50 182 ASN A C 1
ATOM 1384 O O . ASN A 1 182 ? 5.915 -13.548 -14.186 1.00 96.50 182 ASN A O 1
ATOM 1388 N N . LEU A 1 183 ? 6.990 -13.616 -12.196 1.00 97.12 183 LEU A N 1
ATOM 1389 C CA . LEU A 1 183 ? 7.166 -15.065 -12.110 1.00 97.12 183 LEU A CA 1
ATOM 1390 C C . LEU A 1 183 ? 6.741 -15.504 -10.697 1.00 97.12 183 LEU A C 1
ATOM 1392 O O . LEU A 1 183 ? 7.570 -15.584 -9.790 1.00 97.12 183 LEU A O 1
ATOM 1396 N N . PRO A 1 184 ? 5.437 -15.747 -10.470 1.00 93.50 184 PRO A N 1
ATOM 1397 C CA . PRO A 1 184 ? 4.925 -16.081 -9.147 1.00 93.50 184 PRO A CA 1
ATOM 1398 C C . PRO A 1 184 ? 5.535 -17.373 -8.604 1.00 93.50 184 PRO A C 1
ATOM 1400 O O . PRO A 1 184 ? 5.454 -18.406 -9.265 1.00 93.50 184 PRO A O 1
ATOM 1403 N N . TYR A 1 185 ? 6.034 -17.364 -7.364 1.00 94.19 185 TYR A N 1
ATOM 1404 C CA . TYR A 1 185 ? 6.575 -18.573 -6.729 1.00 94.19 185 TYR A CA 1
ATOM 1405 C C . TYR A 1 185 ? 5.592 -19.771 -6.739 1.00 94.19 185 TYR A C 1
ATOM 1407 O O . TYR A 1 185 ? 6.002 -20.868 -7.128 1.00 94.19 185 TYR A O 1
ATOM 1415 N N . PRO A 1 186 ? 4.289 -19.609 -6.404 1.00 87.56 186 PRO A N 1
ATOM 1416 C CA . PRO A 1 186 ? 3.329 -20.720 -6.451 1.00 87.56 186 PRO A CA 1
ATOM 1417 C C . PRO A 1 186 ? 3.138 -21.337 -7.843 1.00 87.56 186 PRO A C 1
ATOM 1419 O O . PRO A 1 186 ? 2.658 -22.460 -7.954 1.00 87.56 186 PRO A O 1
ATOM 1422 N N . ALA A 1 187 ? 3.494 -20.604 -8.900 1.00 90.69 187 ALA A N 1
ATOM 1423 C CA . ALA A 1 187 ? 3.398 -21.042 -10.286 1.00 90.69 187 ALA A CA 1
ATOM 1424 C C . ALA A 1 187 ? 4.776 -21.107 -10.968 1.00 90.69 187 ALA A C 1
ATOM 1426 O O . ALA A 1 187 ? 4.834 -21.100 -12.197 1.00 90.69 187 ALA A O 1
ATOM 1427 N N . PHE A 1 188 ? 5.869 -21.167 -10.193 1.00 95.00 188 PHE A N 1
ATOM 1428 C CA . PHE A 1 188 ? 7.239 -21.054 -10.701 1.00 95.00 188 PHE A CA 1
ATOM 1429 C C . PHE A 1 188 ? 7.520 -22.073 -11.805 1.00 95.00 188 PHE A C 1
ATOM 1431 O O . PHE A 1 188 ? 7.938 -21.698 -12.893 1.00 95.00 188 PHE A O 1
ATOM 1438 N N . ASP A 1 189 ? 7.186 -23.341 -11.555 1.00 95.06 189 ASP A N 1
ATOM 1439 C CA . ASP A 1 189 ? 7.489 -24.454 -12.465 1.00 95.06 189 ASP A CA 1
ATOM 1440 C C . ASP A 1 189 ? 6.745 -24.329 -13.804 1.00 95.06 189 ASP A C 1
ATOM 1442 O O . ASP A 1 189 ? 7.204 -24.825 -14.825 1.00 95.06 189 ASP A O 1
ATOM 1446 N N . LYS A 1 190 ? 5.613 -23.611 -13.815 1.00 94.62 190 LYS A N 1
ATOM 1447 C CA . LYS A 1 190 ? 4.817 -23.331 -15.019 1.00 94.62 190 LYS A CA 1
ATOM 1448 C C . LYS A 1 190 ? 5.275 -22.084 -15.781 1.00 94.62 190 LYS A C 1
ATOM 1450 O O . LYS A 1 190 ? 4.716 -21.805 -16.830 1.00 94.62 190 LYS A O 1
ATOM 1455 N N . ASN A 1 191 ? 6.197 -21.301 -15.221 1.00 94.44 191 ASN A N 1
ATOM 1456 C CA . ASN A 1 191 ? 6.657 -20.021 -15.773 1.00 94.44 191 ASN A CA 1
ATOM 1457 C C . ASN A 1 191 ? 8.193 -19.979 -15.908 1.00 94.44 191 ASN A C 1
ATOM 1459 O O . ASN A 1 191 ? 8.790 -18.901 -15.905 1.00 94.44 191 ASN A O 1
ATOM 1463 N N . ILE A 1 192 ? 8.849 -21.144 -15.966 1.00 95.38 192 ILE A N 1
ATOM 1464 C CA . ILE A 1 192 ? 10.313 -21.249 -16.089 1.00 95.38 192 ILE A CA 1
ATOM 1465 C C . ILE A 1 192 ? 10.835 -20.666 -17.406 1.00 95.38 192 ILE A C 1
ATOM 1467 O O . ILE A 1 192 ? 11.981 -20.237 -17.468 1.00 95.38 192 ILE A O 1
ATOM 1471 N N . ASP A 1 193 ? 9.984 -20.610 -18.429 1.00 94.88 193 ASP A N 1
ATOM 1472 C CA . ASP A 1 193 ? 10.227 -19.996 -19.735 1.00 94.88 193 ASP A CA 1
ATOM 1473 C C . ASP A 1 193 ? 10.490 -18.486 -19.643 1.00 94.88 193 ASP A C 1
ATOM 1475 O O . ASP A 1 193 ? 11.103 -17.907 -20.536 1.00 94.88 193 ASP A O 1
ATOM 1479 N N . LYS A 1 194 ? 10.082 -17.847 -18.540 1.00 94.81 194 LYS A N 1
ATOM 1480 C CA . LYS A 1 194 ? 10.365 -16.432 -18.270 1.00 94.81 194 LYS A CA 1
ATOM 1481 C C . LYS A 1 194 ? 11.749 -16.183 -17.667 1.00 94.81 194 LYS A C 1
ATOM 1483 O O . LYS A 1 194 ? 12.148 -15.026 -17.538 1.00 94.81 194 LYS A O 1
ATOM 1488 N N . LEU A 1 195 ? 12.460 -17.224 -17.230 1.00 96.88 195 LEU A N 1
ATOM 1489 C CA . LEU A 1 195 ? 13.836 -17.084 -16.752 1.00 96.88 195 LEU A CA 1
ATOM 1490 C C . LEU A 1 195 ? 14.776 -16.847 -17.945 1.00 96.88 195 LEU A C 1
ATOM 1492 O O . LEU A 1 195 ? 14.523 -17.356 -19.036 1.00 96.88 195 LEU A O 1
ATOM 1496 N N . PRO A 1 196 ? 15.882 -16.102 -17.767 1.00 96.06 196 PRO A N 1
ATOM 1497 C CA . PRO A 1 196 ? 16.808 -15.855 -18.864 1.00 96.06 196 PRO A CA 1
ATOM 1498 C C . PRO A 1 196 ? 17.449 -17.159 -19.349 1.00 96.06 196 PRO A C 1
ATOM 1500 O O . PRO A 1 196 ? 17.778 -18.035 -18.546 1.00 96.06 196 PRO A O 1
ATOM 1503 N N . ALA A 1 197 ? 17.662 -17.272 -20.662 1.00 95.38 197 ALA A N 1
ATOM 1504 C CA . ALA A 1 197 ? 18.332 -18.430 -21.254 1.00 95.38 197 ALA A CA 1
ATOM 1505 C C . ALA A 1 197 ? 19.783 -18.569 -20.753 1.00 95.38 197 ALA A C 1
ATOM 1507 O O . ALA A 1 197 ? 20.230 -19.672 -20.441 1.00 95.38 197 ALA A O 1
ATOM 1508 N N . ASP A 1 198 ? 20.494 -17.444 -20.613 1.00 95.44 198 ASP A N 1
ATOM 1509 C CA . ASP A 1 198 ? 21.832 -17.399 -20.021 1.00 95.44 198 ASP A CA 1
ATOM 1510 C C . ASP A 1 198 ? 21.776 -17.636 -18.501 1.00 95.44 198 ASP A C 1
ATOM 1512 O O . ASP A 1 198 ? 21.237 -16.827 -17.740 1.00 95.44 198 ASP A O 1
ATOM 1516 N N . LYS A 1 199 ? 22.378 -18.744 -18.054 1.00 95.81 199 LYS A N 1
ATOM 1517 C CA . LYS A 1 199 ? 22.449 -19.151 -16.640 1.00 95.81 199 LYS A CA 1
ATOM 1518 C C . LYS A 1 199 ? 23.393 -18.290 -15.789 1.00 95.81 199 LYS A C 1
ATOM 1520 O O . LYS A 1 199 ? 23.331 -18.372 -14.557 1.00 95.81 199 LYS A O 1
ATOM 1525 N N . ASN A 1 200 ? 24.239 -17.478 -16.424 1.00 95.19 200 ASN A N 1
ATOM 1526 C CA . ASN A 1 200 ? 25.178 -16.569 -15.765 1.00 95.19 200 ASN A CA 1
ATOM 1527 C C . ASN A 1 200 ? 24.629 -15.144 -15.609 1.00 95.19 200 ASN A C 1
ATOM 1529 O O . ASN A 1 200 ? 25.153 -14.375 -14.792 1.00 95.19 200 ASN A O 1
ATOM 1533 N N . ARG A 1 201 ? 23.565 -14.791 -16.346 1.00 96.88 201 ARG A N 1
ATOM 1534 C CA . ARG A 1 201 ? 22.878 -13.505 -16.195 1.00 96.88 201 ARG A CA 1
ATOM 1535 C C . ARG A 1 201 ? 22.402 -13.339 -14.756 1.00 96.88 201 ARG A C 1
ATOM 1537 O O . ARG A 1 201 ? 21.833 -14.262 -14.173 1.00 96.88 201 ARG A O 1
ATOM 1544 N N . LEU A 1 202 ? 22.609 -12.149 -14.192 1.00 98.44 202 LEU A N 1
ATOM 1545 C CA . LEU A 1 202 ? 22.157 -11.851 -12.838 1.00 98.44 202 LEU A CA 1
ATOM 1546 C C . LEU A 1 202 ? 20.629 -11.940 -12.769 1.00 98.44 202 LEU A C 1
ATOM 1548 O O . LEU A 1 202 ? 19.933 -11.244 -13.505 1.00 98.44 202 LEU A O 1
ATOM 1552 N N . ILE A 1 203 ? 20.099 -12.742 -11.849 1.00 98.69 203 ILE A N 1
ATOM 1553 C CA . ILE A 1 203 ? 18.671 -12.758 -11.525 1.00 98.69 203 ILE A CA 1
ATOM 1554 C C . ILE A 1 203 ? 18.470 -12.153 -10.144 1.00 98.69 203 ILE A C 1
ATOM 1556 O O . ILE A 1 203 ? 19.045 -12.616 -9.162 1.00 98.69 203 ILE A O 1
ATOM 1560 N N . VAL A 1 204 ? 17.620 -11.138 -10.050 1.00 98.75 204 VAL A N 1
ATOM 1561 C CA . VAL A 1 204 ? 17.225 -10.540 -8.776 1.00 98.75 204 VAL A CA 1
ATOM 1562 C C . VAL A 1 204 ? 15.767 -10.880 -8.510 1.00 98.75 204 VAL A C 1
ATOM 1564 O O . VAL A 1 204 ? 14.874 -10.373 -9.183 1.00 98.75 204 VAL A O 1
ATOM 1567 N N . PHE A 1 205 ? 15.513 -11.720 -7.510 1.00 98.69 205 PHE A N 1
ATOM 1568 C CA . PHE A 1 205 ? 14.164 -12.012 -7.036 1.00 98.69 205 PHE A CA 1
ATOM 1569 C C . PHE A 1 205 ? 13.764 -11.039 -5.931 1.00 98.69 205 PHE A C 1
ATOM 1571 O O . PHE A 1 205 ? 14.505 -10.829 -4.971 1.00 98.69 205 PHE A O 1
ATOM 1578 N N . TYR A 1 206 ? 12.551 -10.506 -5.999 1.00 98.38 206 TYR A N 1
ATOM 1579 C CA . TYR A 1 206 ? 11.959 -9.731 -4.913 1.00 98.38 206 TYR A CA 1
ATOM 1580 C C . TYR A 1 206 ? 10.505 -10.132 -4.685 1.00 98.38 206 TYR A C 1
ATOM 1582 O O . TYR A 1 206 ? 9.891 -10.843 -5.484 1.00 98.38 206 TYR A O 1
ATOM 1590 N N . CYS A 1 207 ? 9.955 -9.721 -3.545 1.00 94.00 207 CYS A N 1
ATOM 1591 C CA . CYS A 1 207 ? 8.563 -9.997 -3.214 1.00 94.00 207 CYS A CA 1
ATOM 1592 C C . CYS A 1 207 ? 7.960 -8.917 -2.294 1.00 94.00 207 CYS A C 1
ATOM 1594 O O . CYS A 1 207 ? 8.227 -7.728 -2.464 1.00 94.00 207 CYS A O 1
ATOM 1596 N N . ALA A 1 208 ? 7.099 -9.304 -1.346 1.00 87.44 208 ALA A N 1
ATOM 1597 C CA . ALA A 1 208 ? 6.309 -8.391 -0.513 1.00 87.44 208 ALA A CA 1
ATOM 1598 C C . ALA A 1 208 ? 7.041 -7.883 0.749 1.00 87.44 208 ALA A C 1
ATOM 1600 O O . ALA A 1 208 ? 6.389 -7.380 1.659 1.00 87.44 208 ALA A O 1
ATOM 1601 N N . GLY A 1 209 ? 8.368 -8.010 0.800 1.00 88.19 209 GLY A N 1
ATOM 1602 C CA . GLY A 1 209 ? 9.212 -7.516 1.888 1.00 88.19 209 GLY A CA 1
ATOM 1603 C C . GLY A 1 209 ? 9.821 -8.618 2.750 1.00 88.19 209 GLY A C 1
ATOM 1604 O O . GLY A 1 209 ? 9.746 -9.804 2.429 1.00 88.19 209 GLY A O 1
ATOM 1605 N N . ILE A 1 210 ? 10.418 -8.201 3.866 1.00 88.31 210 ILE A N 1
ATOM 1606 C CA . ILE A 1 210 ? 11.379 -8.999 4.640 1.00 88.31 210 ILE A CA 1
ATOM 1607 C C . ILE A 1 210 ? 10.805 -10.287 5.245 1.00 88.31 210 ILE A C 1
ATOM 1609 O O . ILE A 1 210 ? 11.553 -11.222 5.505 1.00 88.31 210 ILE A O 1
ATOM 1613 N N . THR A 1 211 ? 9.492 -10.357 5.467 1.00 86.19 211 THR A N 1
ATOM 1614 C CA . THR A 1 211 ? 8.802 -11.520 6.049 1.00 86.19 211 THR A CA 1
ATOM 1615 C C . THR A 1 211 ? 8.290 -12.500 4.989 1.00 86.19 211 THR A C 1
ATOM 1617 O O . THR A 1 211 ? 7.761 -13.565 5.314 1.00 86.19 211 THR A O 1
ATOM 1620 N N . CYS A 1 212 ? 8.401 -12.167 3.703 1.00 85.44 212 CYS A N 1
ATOM 1621 C CA . CYS A 1 212 ? 7.836 -12.961 2.623 1.00 85.44 212 CYS A CA 1
ATOM 1622 C C . CYS A 1 212 ? 8.833 -14.025 2.137 1.00 85.44 212 CYS A C 1
ATOM 1624 O O . CYS A 1 212 ? 9.991 -13.744 1.848 1.00 85.44 212 CYS A O 1
ATOM 1626 N N . THR A 1 213 ? 8.374 -15.273 2.029 1.00 89.88 213 THR A N 1
ATOM 1627 C CA . THR A 1 213 ? 9.221 -16.423 1.666 1.00 89.88 213 THR A CA 1
ATOM 1628 C C . THR A 1 213 ? 9.338 -16.646 0.161 1.00 89.88 213 THR A C 1
ATOM 1630 O O . THR A 1 213 ? 10.072 -17.533 -0.261 1.00 89.88 213 THR A O 1
ATOM 1633 N N . MET A 1 214 ? 8.627 -15.875 -0.665 1.00 92.62 214 MET A N 1
ATOM 1634 C CA . MET A 1 214 ? 8.524 -16.166 -2.096 1.00 92.62 214 MET A CA 1
ATOM 1635 C C . MET A 1 214 ? 9.829 -15.917 -2.847 1.00 92.62 214 MET A C 1
ATOM 1637 O O . MET A 1 214 ? 10.235 -16.788 -3.602 1.00 92.62 214 MET A O 1
ATOM 1641 N N . SER A 1 215 ? 10.510 -14.781 -2.643 1.00 96.31 215 SER A N 1
ATOM 1642 C CA . SER A 1 215 ? 11.771 -14.535 -3.358 1.00 96.31 215 SER A CA 1
ATOM 1643 C C . SER A 1 215 ? 12.920 -15.455 -2.924 1.00 96.31 215 SER A C 1
ATOM 1645 O O . SER A 1 215 ? 13.607 -15.933 -3.823 1.00 96.31 215 SER A O 1
ATOM 1647 N N . PRO A 1 216 ? 13.113 -15.799 -1.629 1.00 96.06 216 PRO A N 1
ATOM 1648 C CA . PRO A 1 216 ? 14.087 -16.827 -1.248 1.00 96.06 216 PRO A CA 1
ATOM 1649 C C . PRO A 1 216 ? 13.788 -18.195 -1.865 1.00 96.06 216 PRO A C 1
ATOM 1651 O O . PRO A 1 216 ? 14.679 -18.833 -2.409 1.00 96.06 216 PRO A O 1
ATOM 1654 N N . LYS A 1 217 ? 12.521 -18.621 -1.880 1.00 95.81 217 LYS A N 1
ATOM 1655 C CA . LYS A 1 217 ? 12.157 -19.914 -2.470 1.00 95.81 217 LYS A CA 1
ATOM 1656 C C . LYS A 1 217 ? 12.242 -19.929 -4.001 1.00 95.81 217 LYS A C 1
ATOM 1658 O O . LYS A 1 217 ? 12.546 -20.963 -4.588 1.00 95.81 217 LYS A O 1
ATOM 1663 N N . SER A 1 218 ? 11.981 -18.801 -4.666 1.00 97.62 218 SER A N 1
ATOM 1664 C CA . SER A 1 218 ? 12.245 -18.647 -6.104 1.00 97.62 218 SER A CA 1
ATOM 1665 C C . SER A 1 218 ? 13.743 -18.703 -6.412 1.00 97.62 218 SER A C 1
ATOM 1667 O O . SER A 1 218 ? 14.125 -19.326 -7.400 1.00 97.62 218 SER A O 1
ATOM 1669 N N . LEU A 1 219 ? 14.586 -18.101 -5.561 1.00 98.00 219 LEU A N 1
ATOM 1670 C CA . LEU A 1 219 ? 16.044 -18.219 -5.647 1.00 98.00 219 LEU A CA 1
ATOM 1671 C C . LEU A 1 219 ? 16.472 -19.691 -5.562 1.00 98.00 219 LEU A C 1
ATOM 1673 O O . LEU A 1 219 ? 17.143 -20.165 -6.472 1.00 98.00 219 LEU A O 1
ATOM 1677 N N . GLU A 1 220 ? 16.029 -20.422 -4.534 1.00 97.19 220 GLU A N 1
ATOM 1678 C CA . GLU A 1 220 ? 16.343 -21.850 -4.356 1.00 97.19 220 GLU A CA 1
ATOM 1679 C C . GLU A 1 220 ? 15.962 -22.678 -5.597 1.00 97.19 220 GLU A C 1
ATOM 1681 O O . GLU A 1 220 ? 16.757 -23.477 -6.094 1.00 97.19 220 GLU A O 1
ATOM 1686 N N . LYS A 1 221 ? 14.762 -22.452 -6.153 1.00 97.75 221 LYS A N 1
ATOM 1687 C CA . LYS A 1 221 ? 14.322 -23.121 -7.387 1.00 97.75 221 LYS A CA 1
ATOM 1688 C C . LYS A 1 221 ? 15.188 -22.762 -8.594 1.00 97.75 221 LYS A C 1
ATOM 1690 O O . LYS A 1 221 ? 15.506 -23.632 -9.399 1.00 97.75 221 LYS A O 1
ATOM 1695 N N . ALA A 1 222 ? 15.595 -21.503 -8.738 1.00 98.00 222 ALA A N 1
ATOM 1696 C CA . ALA A 1 222 ? 16.497 -21.108 -9.816 1.00 98.00 222 ALA A CA 1
ATOM 1697 C C . ALA A 1 222 ? 17.870 -21.794 -9.683 1.00 98.00 222 ALA A C 1
ATOM 1699 O O . ALA A 1 222 ? 18.423 -22.277 -10.670 1.00 98.00 222 ALA A O 1
ATOM 1700 N N . GLU A 1 223 ? 18.407 -21.920 -8.471 1.00 97.25 223 GLU A N 1
ATOM 1701 C CA . GLU A 1 223 ? 19.682 -22.610 -8.244 1.00 97.25 223 GLU A CA 1
ATOM 1702 C C . GLU A 1 223 ? 19.619 -24.097 -8.621 1.00 97.25 223 GLU A C 1
ATOM 1704 O O . GLU A 1 223 ? 20.546 -24.613 -9.261 1.00 97.25 223 GLU A O 1
ATOM 1709 N N . GLN A 1 224 ? 18.495 -24.757 -8.317 1.00 97.62 224 GLN A N 1
ATOM 1710 C CA . GLN A 1 224 ? 18.204 -26.131 -8.748 1.00 97.62 224 GLN A CA 1
ATOM 1711 C C . GLN A 1 224 ? 18.154 -26.264 -10.280 1.00 97.62 224 GLN A C 1
ATOM 1713 O O . GLN A 1 224 ? 18.577 -27.281 -10.822 1.00 97.62 224 GLN A O 1
ATOM 1718 N N . LEU A 1 225 ? 17.718 -25.219 -10.991 1.00 97.44 225 LEU A N 1
ATOM 1719 C CA . LEU A 1 225 ? 17.712 -25.142 -12.461 1.00 97.44 225 LEU A CA 1
ATOM 1720 C C . LEU A 1 225 ? 19.053 -24.695 -13.073 1.00 97.44 225 LEU A C 1
ATOM 1722 O O . LEU A 1 225 ? 19.113 -24.371 -14.266 1.00 97.44 225 LEU A O 1
ATOM 1726 N N . GLY A 1 226 ? 20.122 -24.634 -12.277 1.00 97.62 226 GLY A N 1
ATOM 1727 C CA . GLY A 1 226 ? 21.473 -24.345 -12.758 1.00 97.62 226 GLY A CA 1
ATOM 1728 C C . GLY A 1 226 ? 21.869 -22.868 -12.765 1.00 97.62 226 GLY A C 1
ATOM 1729 O O . GLY A 1 226 ? 22.995 -22.567 -13.149 1.00 97.62 226 GLY A O 1
ATOM 1730 N N . TYR A 1 227 ? 21.008 -21.943 -12.330 1.00 97.88 227 TYR A N 1
ATOM 1731 C CA . TYR A 1 227 ? 21.394 -20.533 -12.215 1.00 97.88 227 TYR A CA 1
ATOM 1732 C C . TYR A 1 227 ? 22.400 -20.361 -11.072 1.00 97.88 227 TYR A C 1
ATOM 1734 O O . TYR A 1 227 ? 22.189 -20.854 -9.964 1.00 97.88 227 TYR A O 1
ATOM 1742 N N . ARG A 1 228 ? 23.524 -19.691 -11.343 1.00 93.44 228 ARG A N 1
ATOM 1743 C CA . ARG A 1 228 ? 24.606 -19.491 -10.355 1.00 93.44 228 ARG A CA 1
ATOM 1744 C C . ARG A 1 228 ? 24.695 -18.056 -9.851 1.00 93.44 228 ARG A C 1
ATOM 1746 O O . ARG A 1 228 ? 25.183 -17.822 -8.748 1.00 93.44 228 ARG A O 1
ATOM 1753 N N . ASN A 1 229 ? 24.173 -17.112 -10.629 1.00 97.19 229 ASN A N 1
ATOM 1754 C CA . ASN A 1 229 ? 24.178 -15.690 -10.321 1.00 97.19 229 ASN A CA 1
ATOM 1755 C C . ASN A 1 229 ? 22.763 -15.194 -9.999 1.00 97.19 229 ASN A C 1
ATOM 1757 O O . ASN A 1 229 ? 22.147 -14.464 -10.771 1.00 97.19 229 ASN A O 1
ATOM 1761 N N . ALA A 1 230 ? 22.218 -15.635 -8.868 1.00 98.06 230 ALA A N 1
ATOM 1762 C CA . ALA A 1 230 ? 20.895 -15.227 -8.419 1.00 98.06 230 ALA A CA 1
ATOM 1763 C C . ALA A 1 230 ? 20.951 -14.633 -7.005 1.00 98.06 230 ALA A C 1
ATOM 1765 O O . ALA A 1 230 ? 21.727 -15.074 -6.153 1.00 98.06 230 ALA A O 1
ATOM 1766 N N . LYS A 1 231 ? 20.149 -13.591 -6.778 1.00 98.69 231 LYS A N 1
ATOM 1767 C CA . LYS A 1 231 ? 20.108 -12.803 -5.543 1.00 98.69 231 LYS A CA 1
ATOM 1768 C C . LYS A 1 231 ? 18.672 -12.525 -5.117 1.00 98.69 231 LYS A C 1
ATOM 1770 O O . LYS A 1 231 ? 17.755 -12.510 -5.938 1.00 98.69 231 LYS A O 1
ATOM 1775 N N . VAL A 1 232 ? 18.489 -12.235 -3.835 1.00 98.69 232 VAL A N 1
ATOM 1776 C CA . VAL A 1 232 ? 17.230 -11.762 -3.262 1.00 98.69 232 VAL A CA 1
ATOM 1777 C C . VAL A 1 232 ? 17.361 -10.299 -2.868 1.00 98.69 232 VAL A C 1
ATOM 1779 O O . VAL A 1 232 ? 18.193 -9.937 -2.038 1.00 98.69 232 VAL A O 1
ATOM 1782 N N . PHE A 1 233 ? 16.484 -9.463 -3.418 1.00 98.38 233 PHE A N 1
ATOM 1783 C CA . PHE A 1 233 ? 16.213 -8.140 -2.873 1.00 98.38 233 PHE A CA 1
ATOM 1784 C C . PHE A 1 233 ? 15.144 -8.278 -1.781 1.00 98.38 233 PHE A C 1
ATOM 1786 O O . PHE A 1 233 ? 13.946 -8.407 -2.055 1.00 98.38 233 PHE A O 1
ATOM 1793 N N . ARG A 1 234 ? 15.599 -8.354 -0.527 1.00 95.12 234 ARG A N 1
ATOM 1794 C CA . ARG A 1 234 ? 14.788 -8.793 0.622 1.00 95.12 234 ARG A CA 1
ATOM 1795 C C . ARG A 1 234 ? 13.773 -7.747 1.067 1.00 95.12 234 ARG A C 1
ATOM 1797 O O . ARG A 1 234 ? 12.681 -8.099 1.506 1.00 95.12 234 ARG A O 1
ATOM 1804 N N . GLU A 1 235 ? 14.110 -6.470 0.951 1.00 93.38 235 GLU A N 1
ATOM 1805 C CA . GLU A 1 235 ? 13.233 -5.360 1.318 1.00 93.38 235 GLU A CA 1
ATOM 1806 C C . GLU A 1 235 ? 12.003 -5.281 0.396 1.00 93.38 235 GLU A C 1
ATOM 1808 O O . GLU A 1 235 ? 10.953 -4.779 0.806 1.00 93.38 235 GLU A O 1
ATOM 1813 N N . GLY A 1 236 ? 12.101 -5.848 -0.812 1.00 95.06 236 GLY A N 1
ATOM 1814 C CA . GLY A 1 236 ? 10.985 -6.049 -1.730 1.00 95.06 236 GLY A CA 1
ATOM 1815 C C . GLY A 1 236 ? 10.296 -4.756 -2.165 1.00 95.06 236 GLY A C 1
ATOM 1816 O O . GLY A 1 236 ? 10.870 -3.668 -2.109 1.00 95.06 236 GLY A O 1
ATOM 1817 N N . MET A 1 237 ? 9.028 -4.867 -2.574 1.00 93.94 237 MET A N 1
ATOM 1818 C CA . MET A 1 237 ? 8.227 -3.690 -2.936 1.00 93.94 237 MET A CA 1
ATOM 1819 C C . MET A 1 237 ? 8.110 -2.647 -1.820 1.00 93.94 237 MET A C 1
ATOM 1821 O O . MET A 1 237 ? 8.241 -1.467 -2.136 1.00 93.94 237 MET A O 1
ATOM 1825 N N . PRO A 1 238 ? 7.878 -3.010 -0.539 1.00 90.38 238 PRO A N 1
ATOM 1826 C CA . PRO A 1 238 ? 7.781 -2.007 0.519 1.00 90.38 238 PRO A CA 1
ATOM 1827 C C . PRO A 1 238 ? 9.061 -1.186 0.681 1.00 90.38 238 PRO A C 1
ATOM 1829 O O . PRO A 1 238 ? 8.973 0.025 0.851 1.00 90.38 238 PRO A O 1
ATOM 1832 N N . GLY A 1 239 ? 10.236 -1.820 0.596 1.00 92.75 239 GLY A N 1
ATOM 1833 C CA . GLY A 1 239 ? 11.512 -1.106 0.633 1.00 92.75 239 GLY A CA 1
ATOM 1834 C C . GLY A 1 239 ? 11.728 -0.217 -0.585 1.00 92.75 239 GLY A C 1
ATOM 1835 O O . GLY A 1 239 ? 12.162 0.922 -0.443 1.00 92.75 239 GLY A O 1
ATOM 1836 N N . TRP A 1 240 ? 11.369 -0.709 -1.774 1.00 96.94 240 TRP A N 1
ATOM 1837 C CA . TRP A 1 240 ? 11.456 0.064 -3.011 1.00 96.94 240 TRP A CA 1
ATOM 1838 C C . TRP A 1 240 ? 10.588 1.327 -2.965 1.00 96.94 240 TRP A C 1
ATOM 1840 O O . TRP A 1 240 ? 11.092 2.430 -3.158 1.00 96.94 240 TRP A O 1
ATOM 1850 N N . LEU A 1 241 ? 9.301 1.186 -2.631 1.00 93.88 241 LEU A N 1
ATOM 1851 C CA . LEU A 1 241 ? 8.324 2.283 -2.649 1.00 93.88 241 LEU A CA 1
ATOM 1852 C C . LEU A 1 241 ? 8.589 3.381 -1.612 1.00 93.88 241 LEU A C 1
ATOM 1854 O O . LEU A 1 241 ? 8.022 4.464 -1.720 1.00 93.88 241 LEU A O 1
ATOM 1858 N N . GLN A 1 242 ? 9.445 3.129 -0.619 1.00 90.62 242 GLN A N 1
ATOM 1859 C CA . GLN A 1 242 ? 9.900 4.167 0.310 1.00 90.62 242 GLN A CA 1
ATOM 1860 C C . GLN A 1 242 ? 10.891 5.145 -0.333 1.00 90.62 242 GLN A C 1
ATOM 1862 O O . GLN A 1 242 ? 11.011 6.275 0.133 1.00 90.62 242 GLN A O 1
ATOM 1867 N N . ARG A 1 243 ? 11.618 4.723 -1.374 1.00 93.81 243 ARG A N 1
ATOM 1868 C CA . ARG A 1 243 ? 12.732 5.485 -1.968 1.00 93.81 243 ARG A CA 1
ATOM 1869 C C . ARG A 1 243 ? 12.547 5.794 -3.449 1.00 93.81 243 ARG A C 1
ATOM 1871 O O . ARG A 1 243 ? 13.147 6.745 -3.960 1.00 93.81 243 ARG A O 1
ATOM 1878 N N . LYS A 1 244 ? 11.742 4.994 -4.146 1.00 96.62 244 LYS A N 1
ATOM 1879 C CA . LYS A 1 244 ? 11.608 4.990 -5.602 1.00 96.62 244 LYS A CA 1
ATOM 1880 C C . LYS A 1 244 ? 10.155 4.818 -6.037 1.00 96.62 244 LYS A C 1
ATOM 1882 O O . LYS A 1 244 ? 9.366 4.207 -5.317 1.00 96.62 244 LYS A O 1
ATOM 1887 N N . PRO A 1 245 ? 9.795 5.327 -7.225 1.00 97.44 245 PRO A N 1
ATOM 1888 C CA . PRO A 1 245 ? 8.475 5.094 -7.786 1.00 97.44 245 PRO A CA 1
ATOM 1889 C C . PRO A 1 245 ? 8.299 3.630 -8.205 1.00 97.44 245 PRO A C 1
ATOM 1891 O O . PRO A 1 245 ? 9.241 2.982 -8.663 1.00 97.44 245 PRO A O 1
ATOM 1894 N N . GLY A 1 246 ? 7.087 3.105 -8.043 1.00 97.62 246 GLY A N 1
ATOM 1895 C CA . GLY A 1 246 ? 6.693 1.814 -8.615 1.00 97.62 246 GLY A CA 1
ATOM 1896 C C . GLY A 1 246 ? 5.998 1.982 -9.963 1.00 97.62 246 GLY A C 1
ATOM 1897 O O . GLY A 1 246 ? 5.804 3.098 -10.438 1.00 97.62 246 GLY A O 1
ATOM 1898 N N . VAL A 1 247 ? 5.579 0.870 -10.555 1.00 97.81 247 VAL A N 1
ATOM 1899 C CA . VAL A 1 247 ? 4.784 0.822 -11.788 1.00 97.81 247 VAL A CA 1
ATOM 1900 C C . VAL A 1 247 ? 3.508 0.037 -11.527 1.00 97.81 247 VAL A C 1
ATOM 1902 O O . VAL A 1 247 ? 3.560 -0.992 -10.867 1.00 97.81 247 VAL A O 1
ATOM 1905 N N . MET A 1 248 ? 2.367 0.495 -12.029 1.00 96.19 248 MET A N 1
ATOM 1906 C CA . MET A 1 248 ? 1.069 -0.150 -11.836 1.00 96.19 248 MET A CA 1
ATOM 1907 C C . MET A 1 248 ? 0.374 -0.368 -13.176 1.00 96.19 248 MET A C 1
ATOM 1909 O O . MET A 1 248 ? 0.418 0.483 -14.061 1.00 96.19 248 MET A O 1
ATOM 1913 N N . THR A 1 249 ? -0.296 -1.510 -13.324 1.00 96.38 249 THR A N 1
ATOM 1914 C CA . THR A 1 249 ? -0.945 -1.867 -14.593 1.00 96.38 249 THR A CA 1
ATOM 1915 C C . THR A 1 249 ? -2.254 -1.105 -14.801 1.00 96.38 249 THR A C 1
ATOM 1917 O O . THR A 1 249 ? -3.044 -0.952 -13.869 1.00 96.38 249 THR A O 1
ATOM 1920 N N . VAL A 1 250 ? -2.549 -0.726 -16.049 1.00 96.62 250 VAL A N 1
ATOM 1921 C CA . VAL A 1 250 ? -3.832 -0.104 -16.442 1.00 96.62 250 VAL A CA 1
ATOM 1922 C C . VAL A 1 250 ? -5.038 -0.934 -15.989 1.00 96.62 250 VAL A C 1
ATOM 1924 O O . VAL A 1 250 ? -6.010 -0.388 -15.468 1.00 96.62 250 VAL A O 1
ATOM 1927 N N . LYS A 1 251 ? -4.959 -2.266 -16.123 1.00 93.69 251 LYS A N 1
ATOM 1928 C CA . LYS A 1 251 ? -6.018 -3.186 -15.682 1.00 93.69 251 LYS A CA 1
ATOM 1929 C C . LYS A 1 251 ? -6.348 -3.006 -14.196 1.00 93.69 251 LYS A C 1
ATOM 1931 O O . LYS A 1 251 ? -7.519 -2.940 -13.838 1.00 93.69 251 LYS A O 1
ATOM 1936 N N . PHE A 1 252 ? -5.331 -2.883 -13.344 1.00 92.50 252 PHE A N 1
ATOM 1937 C CA . PHE A 1 252 ? -5.546 -2.685 -11.912 1.00 92.50 252 PHE A CA 1
ATOM 1938 C C . PHE A 1 252 ? -6.102 -1.301 -11.591 1.00 92.50 252 PHE A C 1
ATOM 1940 O O . PHE A 1 252 ? -6.982 -1.190 -10.744 1.00 92.50 252 PHE A O 1
ATOM 1947 N N . ILE A 1 253 ? -5.647 -0.255 -12.291 1.00 94.06 253 ILE A N 1
ATOM 1948 C CA . ILE A 1 253 ? -6.221 1.092 -12.145 1.00 94.06 253 ILE A CA 1
ATOM 1949 C C . ILE A 1 253 ? -7.722 1.049 -12.423 1.00 94.06 253 ILE A C 1
ATOM 1951 O O . ILE A 1 253 ? -8.515 1.530 -11.617 1.00 94.06 253 ILE A O 1
ATOM 1955 N N . LYS A 1 254 ? -8.128 0.407 -13.521 1.00 93.19 254 LYS A N 1
ATOM 1956 C CA . LYS A 1 254 ? -9.542 0.242 -13.847 1.00 93.19 254 LYS A CA 1
ATOM 1957 C C . LYS A 1 254 ? -10.303 -0.476 -12.724 1.00 93.19 254 LYS A C 1
ATOM 1959 O O . LYS A 1 254 ? -11.236 0.090 -12.169 1.00 93.19 254 LYS A O 1
ATOM 1964 N N . GLU A 1 255 ? -9.886 -1.689 -12.372 1.00 87.75 255 GLU A N 1
ATOM 1965 C CA . GLU A 1 255 ? -10.640 -2.573 -11.469 1.00 87.75 255 GLU A CA 1
ATOM 1966 C C . GLU A 1 255 ? -10.641 -2.102 -10.005 1.00 87.75 255 GLU A C 1
ATOM 1968 O O . GLU A 1 255 ? -11.638 -2.246 -9.296 1.00 87.75 255 GLU A O 1
ATOM 1973 N N . ALA A 1 256 ? -9.520 -1.563 -9.520 1.00 82.06 256 ALA A N 1
ATOM 1974 C CA . ALA A 1 256 ? -9.354 -1.204 -8.114 1.00 82.06 256 ALA A CA 1
ATOM 1975 C C . ALA A 1 256 ? -9.651 0.271 -7.823 1.00 82.06 256 ALA A C 1
ATOM 1977 O O . ALA A 1 256 ? -9.990 0.593 -6.682 1.00 82.06 256 ALA A O 1
ATOM 1978 N N . TRP A 1 257 ? -9.545 1.152 -8.825 1.00 88.88 257 TRP A N 1
ATOM 1979 C CA . TRP A 1 257 ? -9.675 2.594 -8.624 1.00 88.88 257 TRP A CA 1
ATOM 1980 C C . TRP A 1 257 ? -10.858 3.204 -9.365 1.00 88.88 257 TRP A C 1
ATOM 1982 O O . TRP A 1 257 ? -11.674 3.865 -8.728 1.00 88.88 257 TRP A O 1
ATOM 1992 N N . LEU A 1 258 ? -10.990 2.963 -10.672 1.00 89.94 258 LEU A N 1
ATOM 1993 C CA . LEU A 1 258 ? -12.086 3.545 -11.456 1.00 89.94 258 LEU A CA 1
ATOM 1994 C C . LEU A 1 258 ? -13.427 2.886 -11.128 1.00 89.94 258 LEU A C 1
ATOM 1996 O O . LEU A 1 258 ? -14.359 3.573 -10.726 1.00 89.94 258 LEU A O 1
ATOM 2000 N N . ASP A 1 259 ? -13.507 1.558 -11.237 1.00 88.00 259 ASP A N 1
ATOM 2001 C CA . ASP A 1 259 ? -14.749 0.791 -11.057 1.00 88.00 259 ASP A CA 1
ATOM 2002 C C . ASP A 1 259 ? -15.287 0.890 -9.615 1.00 88.00 259 ASP A C 1
ATOM 2004 O O . ASP A 1 259 ? -16.478 0.718 -9.371 1.00 88.00 259 ASP A O 1
ATOM 2008 N N . LYS A 1 260 ? -14.404 1.181 -8.651 1.00 82.44 260 LYS A N 1
ATOM 2009 C CA . LYS A 1 260 ? -14.738 1.383 -7.231 1.00 82.44 260 LYS A CA 1
ATOM 2010 C C . LYS A 1 260 ? -14.905 2.856 -6.839 1.00 82.44 260 LYS A C 1
ATOM 2012 O O . LYS A 1 260 ? -15.135 3.151 -5.658 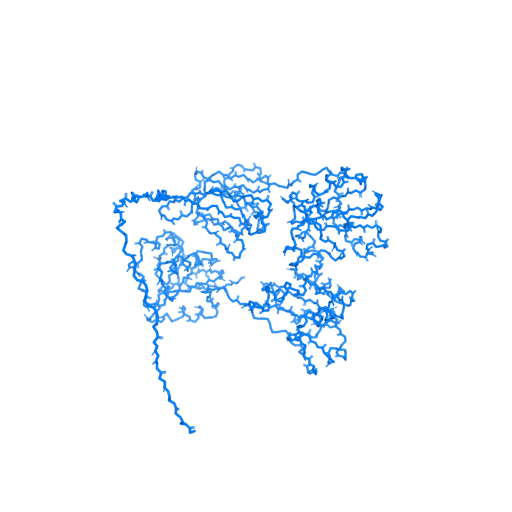1.00 82.44 260 LYS A O 1
ATOM 2017 N N . GLU A 1 261 ? -14.738 3.771 -7.795 1.00 87.25 261 GLU A N 1
ATOM 2018 C CA . GLU A 1 261 ? -14.780 5.221 -7.587 1.00 87.25 261 GLU A CA 1
ATOM 2019 C C . GLU A 1 261 ? -13.909 5.646 -6.393 1.00 87.25 261 GLU A C 1
ATOM 2021 O O . GLU A 1 261 ? -14.350 6.335 -5.463 1.00 87.25 261 GLU A O 1
ATOM 2026 N N . MET A 1 262 ? -12.682 5.127 -6.357 1.00 84.50 262 MET A N 1
ATOM 2027 C CA . MET A 1 262 ? -11.694 5.491 -5.351 1.00 84.50 262 MET A CA 1
ATOM 2028 C C . MET A 1 262 ? -10.979 6.759 -5.812 1.00 84.50 262 MET A C 1
ATOM 2030 O O . MET A 1 262 ? -10.555 6.826 -6.965 1.00 84.50 262 MET A O 1
ATOM 2034 N N . PRO A 1 263 ? -10.809 7.768 -4.946 1.00 89.81 263 PRO A N 1
ATOM 2035 C CA . PRO A 1 263 ? -10.110 8.982 -5.325 1.00 89.81 263 PRO A CA 1
ATOM 2036 C C . PRO A 1 263 ? -8.604 8.733 -5.387 1.00 89.81 263 PRO A C 1
ATOM 2038 O O . PRO A 1 263 ? -8.019 8.101 -4.506 1.00 89.81 263 PRO A O 1
ATOM 2041 N N . PHE A 1 264 ? -7.969 9.294 -6.406 1.00 93.25 264 PHE A N 1
ATOM 2042 C CA . PHE A 1 264 ? -6.521 9.345 -6.576 1.00 93.25 264 PHE A CA 1
ATOM 2043 C C . PHE A 1 264 ? -6.157 10.615 -7.343 1.00 93.25 264 PHE A C 1
ATOM 2045 O O . PHE A 1 264 ? -7.003 11.241 -7.981 1.00 93.25 264 PHE A O 1
ATOM 2052 N N . VAL A 1 265 ? -4.893 11.009 -7.261 1.00 96.50 265 VAL A N 1
ATOM 2053 C CA . VAL A 1 265 ? -4.319 12.056 -8.103 1.00 96.50 265 VAL A CA 1
ATOM 2054 C C . VAL A 1 265 ? -3.743 11.391 -9.343 1.00 96.50 265 VAL A C 1
ATOM 2056 O O . VAL A 1 265 ? -2.918 10.487 -9.217 1.00 96.50 265 VAL A O 1
ATOM 2059 N N . LEU A 1 266 ? -4.147 11.852 -10.524 1.00 97.44 266 LEU A N 1
ATOM 2060 C CA . LEU A 1 266 ? -3.585 11.415 -11.797 1.00 97.44 266 LEU A CA 1
ATOM 2061 C C . LEU A 1 266 ? -2.878 12.581 -12.476 1.00 97.44 266 LEU A C 1
ATOM 2063 O O . LEU A 1 266 ? -3.485 13.626 -12.694 1.00 97.44 266 LEU A O 1
ATOM 2067 N N . LEU A 1 267 ? -1.605 12.400 -12.806 1.00 98.31 267 LEU A N 1
ATOM 2068 C CA . LEU A 1 267 ? -0.757 13.438 -13.377 1.00 98.31 267 LEU A CA 1
ATOM 2069 C C . LEU A 1 267 ? -0.312 13.050 -14.787 1.00 98.31 267 LEU A C 1
ATOM 2071 O O . LEU A 1 267 ? 0.300 11.999 -14.974 1.00 98.31 267 LEU A O 1
ATOM 2075 N N . ASP A 1 268 ? -0.599 13.914 -15.755 1.00 98.31 268 ASP A N 1
ATOM 2076 C CA . ASP A 1 268 ? -0.097 13.809 -17.123 1.00 98.31 268 ASP A CA 1
ATOM 2077 C C . ASP A 1 268 ? 1.209 14.587 -17.243 1.00 98.31 268 ASP A C 1
ATOM 2079 O O . ASP A 1 268 ? 1.233 15.809 -17.082 1.00 98.31 268 ASP A O 1
ATOM 2083 N N . THR A 1 269 ? 2.307 13.888 -17.500 1.00 98.19 269 THR A N 1
ATOM 2084 C CA . THR A 1 269 ? 3.638 14.498 -17.536 1.00 98.19 269 THR A CA 1
ATOM 2085 C C . THR A 1 269 ? 4.084 14.869 -18.950 1.00 98.19 269 THR A C 1
ATOM 2087 O O . THR A 1 269 ? 5.214 15.319 -19.139 1.00 98.19 269 THR A O 1
ATOM 2090 N N . ARG A 1 270 ? 3.223 14.709 -19.961 1.00 97.88 270 ARG A N 1
ATOM 2091 C CA . ARG A 1 270 ? 3.512 15.136 -21.339 1.00 97.88 270 ARG A CA 1
ATOM 2092 C C . ARG A 1 270 ? 3.459 16.656 -21.470 1.00 97.88 270 ARG A C 1
ATOM 2094 O O . ARG A 1 270 ? 2.959 17.360 -20.590 1.00 97.88 270 ARG A O 1
ATOM 2101 N N . SER A 1 271 ? 3.954 17.181 -22.591 1.00 96.06 271 SER A N 1
ATOM 2102 C CA . SER A 1 271 ? 3.787 18.607 -22.876 1.00 96.06 271 SER A CA 1
ATOM 2103 C C . SER A 1 271 ? 2.295 18.958 -23.029 1.00 96.06 271 SER A C 1
ATOM 2105 O O . SER A 1 271 ? 1.526 18.132 -23.529 1.00 96.06 271 SER A O 1
ATOM 2107 N N . PRO A 1 272 ? 1.861 20.183 -22.672 1.00 95.06 272 PRO A N 1
ATOM 2108 C CA . PRO A 1 272 ? 0.463 20.596 -22.834 1.00 95.06 272 PRO A CA 1
ATOM 2109 C C . PRO A 1 272 ? -0.077 20.372 -24.255 1.00 95.06 272 PRO A C 1
ATOM 2111 O O . PRO A 1 272 ? -1.167 19.842 -24.429 1.00 95.06 272 PRO A O 1
ATOM 2114 N N . LYS A 1 273 ? 0.737 20.657 -25.279 1.00 94.25 273 LYS A N 1
ATOM 2115 C CA . LYS A 1 273 ? 0.381 20.464 -26.695 1.00 94.25 273 LYS A CA 1
ATOM 2116 C C . LYS A 1 273 ? 0.110 19.000 -27.061 1.00 94.25 273 LYS A C 1
ATOM 2118 O O . LYS A 1 273 ? -0.659 18.720 -27.978 1.00 94.25 273 LYS A O 1
ATOM 2123 N N . GLU A 1 274 ? 0.794 18.057 -26.420 1.00 94.81 274 GLU A N 1
ATOM 2124 C CA . GLU A 1 274 ? 0.531 16.628 -26.607 1.00 94.81 274 GLU A CA 1
ATOM 2125 C C . GLU A 1 274 ? -0.702 16.188 -25.823 1.00 94.81 274 GLU A C 1
ATOM 2127 O O . GLU A 1 274 ? -1.520 15.441 -26.355 1.00 94.81 274 GLU A O 1
ATOM 2132 N N . ALA A 1 275 ? -0.845 16.673 -24.588 1.00 95.56 275 ALA A N 1
ATOM 2133 C CA . ALA A 1 275 ? -1.970 16.349 -23.724 1.00 95.56 275 ALA A CA 1
ATOM 2134 C C . ALA A 1 275 ? -3.306 16.839 -24.308 1.00 95.56 275 ALA A C 1
ATOM 2136 O O . ALA A 1 275 ? -4.268 16.080 -24.315 1.00 95.56 275 ALA A O 1
ATOM 2137 N N . GLU A 1 276 ? -3.360 18.042 -24.892 1.00 95.88 276 GLU A N 1
ATOM 2138 C CA . GLU A 1 276 ? -4.565 18.618 -25.525 1.00 95.88 276 GLU A CA 1
ATOM 2139 C C . GLU A 1 276 ? -5.164 17.726 -26.625 1.00 95.88 276 GLU A C 1
ATOM 2141 O O . GLU A 1 276 ? -6.366 17.783 -26.890 1.00 95.88 276 GLU A O 1
ATOM 2146 N N . LYS A 1 277 ? -4.344 16.877 -27.259 1.00 94.69 277 LYS A N 1
ATOM 2147 C CA . LYS A 1 277 ? -4.772 15.942 -28.313 1.00 94.69 277 LYS A CA 1
ATOM 2148 C C . LYS A 1 277 ? -5.424 14.664 -27.784 1.00 94.69 277 LYS A C 1
ATOM 2150 O O . LYS A 1 277 ? -5.841 13.842 -28.596 1.00 94.69 277 LYS A O 1
ATOM 2155 N N . GLY A 1 278 ? -5.406 14.450 -26.472 1.00 96.31 278 GLY A N 1
ATOM 2156 C CA . GLY A 1 278 ? -5.901 13.235 -25.841 1.00 96.31 278 GLY A CA 1
ATOM 2157 C C . GLY A 1 278 ? -5.232 13.002 -24.497 1.00 96.31 278 GLY A C 1
ATOM 2158 O O . GLY A 1 278 ? -4.039 12.697 -24.465 1.00 96.31 278 GLY A O 1
ATOM 2159 N N . PHE A 1 279 ? -5.987 13.090 -23.405 1.00 97.06 279 PHE A N 1
ATOM 2160 C CA . PHE A 1 279 ? -5.546 12.861 -22.028 1.00 97.06 279 PHE A CA 1
ATOM 2161 C C . PHE A 1 279 ? -6.523 11.953 -21.273 1.00 97.06 279 PHE A C 1
ATOM 2163 O O . PHE A 1 279 ? -7.694 11.832 -21.622 1.00 97.06 279 PHE A O 1
ATOM 2170 N N . ILE A 1 280 ? -6.045 11.269 -20.235 1.00 96.00 280 ILE A N 1
ATOM 2171 C CA . ILE A 1 280 ? -6.906 10.446 -19.380 1.00 96.00 280 ILE A CA 1
ATOM 2172 C C . ILE A 1 280 ? -7.838 11.367 -18.588 1.00 96.00 280 ILE A C 1
ATOM 2174 O O . ILE A 1 280 ? -7.376 12.321 -17.966 1.00 96.00 280 ILE A O 1
ATOM 2178 N N . LYS A 1 281 ? -9.139 11.061 -18.571 1.00 91.19 281 LYS A N 1
ATOM 2179 C CA . LYS A 1 281 ? -10.142 11.823 -17.814 1.00 91.19 281 LYS A CA 1
ATOM 2180 C C . LYS A 1 281 ? -9.683 12.103 -16.376 1.00 91.19 281 LYS A C 1
ATOM 2182 O O . LYS A 1 281 ? -9.217 11.198 -15.683 1.00 91.19 281 LYS A O 1
ATOM 2187 N N . ASN A 1 282 ? -9.864 13.346 -15.926 1.00 88.50 282 ASN A N 1
ATOM 2188 C CA . ASN A 1 282 ? -9.430 13.875 -14.621 1.00 88.50 282 ASN A CA 1
ATOM 2189 C C . ASN A 1 282 ? -7.905 13.948 -14.397 1.00 88.50 282 ASN A C 1
ATOM 2191 O O . ASN A 1 282 ? -7.477 14.265 -13.284 1.00 88.50 282 ASN A O 1
ATOM 2195 N N . ALA A 1 283 ? -7.076 13.676 -15.410 1.00 95.56 283 ALA A N 1
ATOM 2196 C CA . ALA A 1 283 ? -5.643 13.916 -15.308 1.00 95.56 283 ALA A CA 1
ATOM 2197 C C . ALA A 1 283 ? -5.338 15.414 -15.210 1.00 95.56 283 ALA A C 1
ATOM 2199 O O . ALA A 1 283 ? -5.950 16.235 -15.891 1.00 95.56 283 ALA A O 1
ATOM 2200 N N . VAL A 1 284 ? -4.350 15.752 -14.387 1.00 96.62 284 VAL A N 1
ATOM 2201 C CA . VAL A 1 284 ? -3.839 17.113 -14.237 1.00 96.62 284 VAL A CA 1
ATOM 2202 C C . VAL A 1 284 ? -2.485 17.225 -14.916 1.00 96.62 284 VAL A C 1
ATOM 2204 O O . VAL A 1 284 ? -1.599 16.401 -14.691 1.00 96.62 284 VAL A O 1
ATOM 2207 N N . THR A 1 285 ? -2.308 18.266 -15.718 1.00 96.25 285 THR A N 1
ATOM 2208 C CA . THR A 1 285 ? -1.052 18.550 -16.414 1.00 96.25 285 THR A CA 1
ATOM 2209 C C . THR A 1 285 ? 0.064 18.862 -15.418 1.00 96.25 285 THR A C 1
ATOM 2211 O O . THR A 1 285 ? -0.026 19.819 -14.647 1.00 96.25 285 THR A O 1
ATOM 2214 N N . PHE A 1 286 ? 1.130 18.061 -15.444 1.00 97.25 286 PHE A N 1
ATOM 2215 C CA . PHE A 1 286 ? 2.279 18.134 -14.538 1.00 97.25 286 PHE A CA 1
ATOM 2216 C C . PHE A 1 286 ? 3.593 17.757 -15.268 1.00 97.25 286 PHE A C 1
ATOM 2218 O O . PHE A 1 286 ? 4.229 16.750 -14.951 1.00 97.25 286 PHE A O 1
ATOM 2225 N N . PRO A 1 287 ? 4.022 18.530 -16.285 1.00 95.88 287 PRO A N 1
ATOM 2226 C CA . PRO A 1 287 ? 5.185 18.189 -17.112 1.00 95.88 287 PRO A CA 1
ATOM 2227 C C . PRO A 1 287 ? 6.529 18.378 -16.402 1.00 95.88 287 PRO A C 1
ATOM 2229 O O . PRO A 1 287 ? 7.536 17.814 -16.823 1.00 95.88 287 PRO A O 1
ATOM 2232 N N . VAL A 1 288 ? 6.571 19.191 -15.347 1.00 94.69 288 VAL A N 1
ATOM 2233 C CA . VAL A 1 288 ? 7.801 19.555 -14.638 1.00 94.69 288 VAL A CA 1
ATOM 2234 C C . VAL A 1 288 ? 7.595 19.346 -13.147 1.00 94.69 288 VAL A C 1
ATOM 2236 O O . VAL A 1 288 ? 6.526 19.644 -12.618 1.00 94.69 288 VAL A O 1
ATOM 2239 N N . VAL A 1 289 ? 8.635 18.841 -12.484 1.00 95.75 289 VAL A N 1
ATOM 2240 C CA . VAL A 1 289 ? 8.715 18.743 -11.028 1.00 95.75 289 VAL A CA 1
ATOM 2241 C C . VAL A 1 289 ? 9.752 19.736 -10.506 1.00 95.75 289 VAL A C 1
ATOM 2243 O O . VAL A 1 289 ? 10.944 19.632 -10.778 1.00 95.75 289 VAL A O 1
ATOM 2246 N N . ASP A 1 290 ? 9.271 20.723 -9.766 1.00 95.88 290 ASP A N 1
ATOM 2247 C CA . ASP A 1 290 ? 10.014 21.842 -9.193 1.00 95.88 290 ASP A CA 1
ATOM 2248 C C . ASP A 1 290 ? 9.301 22.342 -7.921 1.00 95.88 290 ASP A C 1
ATOM 2250 O O . ASP A 1 290 ? 8.255 21.826 -7.522 1.00 95.88 290 ASP A O 1
ATOM 2254 N N . GLU A 1 291 ? 9.843 23.360 -7.255 1.00 94.56 291 GLU A N 1
ATOM 2255 C CA . GLU A 1 291 ? 9.253 23.872 -6.013 1.00 94.56 291 GLU A CA 1
ATOM 2256 C C . GLU A 1 291 ? 7.810 24.386 -6.195 1.00 94.56 291 GLU A C 1
ATOM 2258 O O . GLU A 1 291 ? 6.976 24.246 -5.298 1.00 94.56 291 GLU A O 1
ATOM 2263 N N . LYS A 1 292 ? 7.489 24.969 -7.357 1.00 94.25 292 LYS A N 1
ATOM 2264 C CA . LYS A 1 292 ? 6.174 25.560 -7.636 1.00 94.25 292 LYS A CA 1
ATOM 2265 C C . LYS A 1 292 ? 5.119 24.482 -7.865 1.00 94.25 292 LYS A C 1
ATOM 2267 O O . LYS A 1 292 ? 4.047 24.535 -7.268 1.00 94.25 292 LYS A O 1
ATOM 2272 N N . SER A 1 293 ? 5.424 23.507 -8.709 1.00 94.38 293 SER A N 1
ATOM 2273 C CA . SER A 1 293 ? 4.559 22.368 -9.017 1.00 94.38 293 SER A CA 1
ATOM 2274 C C . SER A 1 293 ? 4.346 21.476 -7.791 1.00 94.38 293 SER A C 1
ATOM 2276 O O . SER A 1 293 ? 3.224 21.067 -7.518 1.00 94.38 293 SER A O 1
ATOM 2278 N N . LEU A 1 294 ? 5.362 21.258 -6.951 1.00 95.00 294 LEU A N 1
ATOM 2279 C CA . LEU A 1 294 ? 5.202 20.486 -5.710 1.00 95.00 294 LEU A CA 1
ATOM 2280 C C . LEU A 1 294 ? 4.221 21.123 -4.710 1.00 95.00 294 LEU A C 1
ATOM 2282 O O . LEU A 1 294 ? 3.597 20.397 -3.933 1.00 95.00 294 LEU A O 1
ATOM 2286 N N . LYS A 1 295 ? 4.053 22.453 -4.733 1.00 93.75 295 LYS A N 1
ATOM 2287 C CA . LYS A 1 295 ? 3.061 23.170 -3.909 1.00 93.75 295 LYS A CA 1
ATOM 2288 C C . LYS A 1 295 ? 1.619 22.950 -4.379 1.00 93.75 295 LYS A C 1
ATOM 2290 O O . LYS A 1 295 ? 0.702 23.230 -3.610 1.00 93.75 295 LYS A O 1
ATOM 2295 N N . THR A 1 296 ? 1.400 22.464 -5.604 1.00 94.31 296 THR A N 1
ATOM 2296 C CA . THR A 1 296 ? 0.050 22.163 -6.115 1.00 94.31 296 THR A CA 1
ATOM 2297 C C . THR A 1 296 ? -0.434 20.768 -5.716 1.00 94.31 296 THR A C 1
ATOM 2299 O O . THR A 1 296 ? -1.640 20.515 -5.744 1.00 94.31 296 THR A O 1
ATOM 2302 N N . LEU A 1 297 ? 0.479 19.873 -5.315 1.00 94.94 297 LEU A N 1
ATOM 2303 C CA . LEU A 1 297 ? 0.139 18.542 -4.814 1.00 94.94 297 LEU A CA 1
ATOM 2304 C C . LEU A 1 297 ? -0.644 18.627 -3.488 1.00 94.94 297 LEU A C 1
ATOM 2306 O O . LEU A 1 297 ? -0.442 19.560 -2.702 1.00 94.94 297 LEU A O 1
ATOM 2310 N N . PRO A 1 298 ? -1.516 17.644 -3.182 1.00 92.50 298 PRO A N 1
ATOM 2311 C CA . PRO A 1 298 ? -2.204 17.589 -1.895 1.00 92.50 298 PRO A CA 1
ATOM 2312 C C . PRO A 1 298 ? -1.211 17.559 -0.734 1.00 92.50 298 PRO A C 1
ATOM 2314 O O . PRO A 1 298 ? -0.131 16.999 -0.859 1.00 92.50 298 PRO A O 1
ATOM 2317 N N . LYS A 1 299 ? -1.578 18.084 0.440 1.00 90.38 299 LYS A N 1
ATOM 2318 C CA . LYS A 1 299 ? -0.694 18.024 1.618 1.00 90.38 299 LYS A CA 1
ATOM 2319 C C . LYS A 1 299 ? -0.272 16.574 1.912 1.00 90.38 299 LYS A C 1
ATOM 2321 O O . LYS A 1 299 ? -1.122 15.688 1.999 1.00 90.38 299 LYS A O 1
ATOM 2326 N N . LYS A 1 300 ? 1.022 16.346 2.176 1.00 89.12 300 LYS A N 1
ATOM 2327 C CA . LYS A 1 300 ? 1.605 15.016 2.475 1.00 89.12 300 LYS A CA 1
ATOM 2328 C C . LYS A 1 300 ? 0.860 14.237 3.564 1.00 89.12 300 LYS A C 1
ATOM 2330 O O . LYS A 1 300 ? 0.709 13.024 3.455 1.00 89.12 300 LYS A O 1
ATOM 2335 N N . ALA A 1 301 ? 0.356 14.933 4.586 1.00 82.62 301 ALA A N 1
ATOM 2336 C CA . ALA A 1 301 ? -0.402 14.333 5.687 1.00 82.62 301 ALA A CA 1
ATOM 2337 C C . ALA A 1 301 ? -1.665 13.583 5.221 1.00 82.62 301 ALA A C 1
ATOM 2339 O O . ALA A 1 301 ? -2.080 12.622 5.859 1.00 82.62 301 ALA A O 1
ATOM 2340 N N . VAL A 1 302 ? -2.247 13.980 4.084 1.00 82.00 302 VAL A N 1
ATOM 2341 C CA . VAL A 1 302 ? -3.454 13.357 3.525 1.00 82.00 302 VAL A CA 1
ATOM 2342 C C . VAL A 1 302 ? -3.136 12.035 2.809 1.00 82.00 302 VAL A C 1
ATOM 2344 O O . VAL A 1 302 ? -4.043 11.246 2.563 1.00 82.00 302 VAL A O 1
ATOM 2347 N N . LYS A 1 303 ? -1.855 11.764 2.501 1.00 85.94 303 LYS A N 1
ATOM 2348 C CA . LYS A 1 303 ? -1.381 10.517 1.870 1.00 85.94 303 LYS A CA 1
ATOM 2349 C C . LYS A 1 303 ? -2.186 10.135 0.621 1.00 85.94 303 LYS A C 1
ATOM 2351 O O . LYS A 1 303 ? -2.601 8.989 0.464 1.00 85.94 303 LYS A O 1
ATOM 2356 N N . ALA A 1 304 ? -2.434 11.119 -0.242 1.00 90.75 304 ALA A N 1
ATOM 2357 C CA . ALA A 1 304 ? -3.126 10.903 -1.505 1.00 90.75 304 ALA A CA 1
ATOM 2358 C C . ALA A 1 304 ? -2.372 9.866 -2.360 1.00 90.75 304 ALA A C 1
ATOM 2360 O O . ALA A 1 304 ? -1.156 10.002 -2.509 1.00 90.75 304 ALA A O 1
ATOM 2361 N N . PRO A 1 305 ? -3.051 8.861 -2.937 1.00 92.81 305 PRO A N 1
ATOM 2362 C CA . PRO A 1 305 ? -2.469 8.019 -3.976 1.00 92.81 305 PRO A CA 1
ATOM 2363 C C . PRO A 1 305 ? -2.142 8.880 -5.199 1.00 92.81 305 PRO A C 1
ATOM 2365 O O . PRO A 1 305 ? -3.023 9.580 -5.700 1.00 92.81 305 PRO A O 1
ATOM 2368 N N . ILE A 1 306 ? -0.886 8.864 -5.652 1.00 97.19 306 ILE A N 1
ATOM 2369 C CA . ILE A 1 306 ? -0.428 9.656 -6.802 1.00 97.19 306 ILE A CA 1
ATOM 2370 C C . ILE A 1 306 ? 0.018 8.712 -7.910 1.00 97.19 306 ILE A C 1
ATOM 2372 O O . ILE A 1 306 ? 0.972 7.946 -7.737 1.00 97.19 306 ILE A O 1
ATOM 2376 N N . PHE A 1 307 ? -0.653 8.809 -9.054 1.00 97.94 307 PHE A N 1
ATOM 2377 C CA . PHE A 1 307 ? -0.301 8.115 -10.283 1.00 97.94 307 PHE A CA 1
ATOM 2378 C C . PHE A 1 307 ? 0.174 9.121 -11.321 1.00 97.94 307 PHE A C 1
ATOM 2380 O O . PHE A 1 307 ? -0.422 10.184 -11.484 1.00 97.94 307 PHE A O 1
ATOM 2387 N N . VAL A 1 308 ? 1.244 8.787 -12.029 1.00 98.31 308 VAL A N 1
ATOM 2388 C CA . VAL A 1 308 ? 1.778 9.609 -13.118 1.00 98.31 308 VAL A CA 1
ATOM 2389 C C . VAL A 1 308 ? 1.810 8.800 -14.403 1.00 98.31 308 VAL A C 1
ATOM 2391 O O . VAL A 1 308 ? 2.046 7.591 -14.378 1.00 98.31 308 VAL A O 1
ATOM 2394 N N . TYR A 1 309 ? 1.609 9.451 -15.537 1.00 98.62 309 TYR A N 1
ATOM 2395 C CA . TYR A 1 309 ? 1.739 8.809 -16.837 1.00 98.62 309 TYR A CA 1
ATOM 2396 C C . TYR A 1 309 ? 2.284 9.782 -17.876 1.00 98.62 309 TYR A C 1
ATOM 2398 O O . TYR A 1 309 ? 2.176 10.997 -17.733 1.00 98.62 309 TYR A O 1
ATOM 2406 N N . ASP A 1 310 ? 2.866 9.217 -18.924 1.00 98.19 310 ASP A N 1
ATOM 2407 C CA . ASP A 1 310 ? 3.209 9.906 -20.162 1.00 98.19 310 ASP A CA 1
ATOM 2408 C C . ASP A 1 310 ? 2.693 9.082 -21.359 1.00 98.19 310 ASP A C 1
ATOM 2410 O O . ASP A 1 310 ? 1.687 8.376 -21.250 1.00 98.19 310 ASP A O 1
ATOM 2414 N N . ALA A 1 311 ? 3.354 9.164 -22.515 1.00 97.88 311 ALA A N 1
ATOM 2415 C CA . ALA A 1 311 ? 2.968 8.405 -23.696 1.00 97.88 311 ALA A CA 1
ATOM 2416 C C . ALA A 1 311 ? 3.022 6.877 -23.481 1.00 97.88 311 ALA A C 1
ATOM 2418 O O . ALA A 1 311 ? 2.092 6.181 -23.889 1.00 97.88 311 ALA A O 1
ATOM 2419 N N . ASP A 1 312 ? 4.076 6.364 -22.835 1.00 96.38 312 ASP A N 1
ATOM 2420 C CA . ASP A 1 312 ? 4.448 4.940 -22.844 1.00 96.38 312 ASP A CA 1
ATOM 2421 C C . ASP A 1 312 ? 4.904 4.372 -21.481 1.00 96.38 312 ASP A C 1
ATOM 2423 O O . ASP A 1 312 ? 5.281 3.203 -21.381 1.00 96.38 312 ASP A O 1
ATOM 2427 N N . GLY A 1 313 ? 4.863 5.180 -20.422 1.00 94.81 313 GLY A N 1
ATOM 2428 C CA . GLY A 1 313 ? 5.289 4.855 -19.060 1.00 94.81 313 GLY A CA 1
ATOM 2429 C C . GLY A 1 313 ? 6.809 4.830 -18.858 1.00 94.81 313 GLY A C 1
ATOM 2430 O O . GLY A 1 313 ? 7.273 4.410 -17.793 1.00 94.81 313 GLY A O 1
ATOM 2431 N N . LYS A 1 314 ? 7.604 5.223 -19.861 1.00 91.81 314 LYS A N 1
ATOM 2432 C CA . LYS A 1 314 ? 9.075 5.104 -19.853 1.00 91.81 314 LYS A CA 1
ATOM 2433 C C . LYS A 1 314 ? 9.800 6.437 -20.022 1.00 91.81 314 LYS A C 1
ATOM 2435 O O . LYS A 1 314 ? 11.009 6.485 -19.806 1.00 91.81 314 LYS A O 1
ATOM 2440 N N . GLY A 1 315 ? 9.088 7.494 -20.398 1.00 92.19 315 GLY A N 1
ATOM 2441 C CA . GLY A 1 315 ? 9.628 8.833 -20.590 1.00 92.19 315 GLY A CA 1
ATOM 2442 C C . GLY A 1 315 ? 9.588 9.693 -19.324 1.00 92.19 315 GLY A C 1
ATOM 2443 O O . GLY A 1 315 ? 10.043 9.307 -18.243 1.00 92.19 315 GLY A O 1
ATOM 2444 N N . ASN A 1 316 ? 9.049 10.906 -19.472 1.00 96.81 316 ASN A N 1
ATOM 2445 C CA . ASN A 1 316 ? 9.045 11.934 -18.433 1.00 96.81 316 ASN A CA 1
ATOM 2446 C C . ASN A 1 316 ? 8.316 11.512 -17.143 1.00 96.81 316 ASN A C 1
ATOM 2448 O O . ASN A 1 316 ? 8.635 11.997 -16.058 1.00 96.81 316 ASN A O 1
ATOM 2452 N N . SER A 1 317 ? 7.359 10.582 -17.226 1.00 97.69 317 SER A N 1
ATOM 2453 C CA . SER A 1 317 ? 6.638 10.054 -16.060 1.00 97.69 317 SER A CA 1
ATOM 2454 C C . SER A 1 317 ? 7.576 9.477 -14.997 1.00 97.69 317 SER A C 1
ATOM 2456 O O . SER A 1 317 ? 7.371 9.731 -13.812 1.00 97.69 317 SER A O 1
ATOM 2458 N N . GLN A 1 318 ? 8.659 8.802 -15.392 1.00 95.19 318 GLN A N 1
ATOM 2459 C CA . GLN A 1 318 ? 9.652 8.247 -14.466 1.00 95.19 318 GLN A CA 1
ATOM 2460 C C . GLN A 1 318 ? 10.406 9.351 -13.708 1.00 95.19 318 GLN A C 1
ATOM 2462 O O . GLN A 1 318 ? 10.564 9.286 -12.485 1.00 95.19 318 GLN A O 1
ATOM 2467 N N . ALA A 1 319 ? 10.841 10.395 -14.422 1.00 95.88 319 ALA A N 1
ATOM 2468 C CA . ALA A 1 319 ? 11.576 11.518 -13.843 1.00 95.88 319 ALA A CA 1
ATOM 2469 C C . ALA A 1 319 ? 10.701 12.327 -12.873 1.00 95.88 319 ALA A C 1
ATOM 2471 O O . ALA A 1 319 ? 11.116 12.605 -11.743 1.00 95.88 319 ALA A O 1
ATOM 2472 N N . VAL A 1 320 ? 9.467 12.636 -13.281 1.00 98.06 320 VAL A N 1
ATOM 2473 C CA . VAL A 1 320 ? 8.486 13.329 -12.438 1.00 98.06 320 VAL A CA 1
ATOM 2474 C C . VAL A 1 320 ? 8.141 12.494 -11.206 1.00 98.06 320 VAL A C 1
ATOM 2476 O O . VAL A 1 320 ? 8.216 13.016 -10.092 1.00 98.06 320 VAL A O 1
ATOM 2479 N N . ALA A 1 321 ? 7.850 11.195 -11.361 1.00 98.06 321 ALA A N 1
ATOM 2480 C CA . ALA A 1 321 ? 7.572 10.313 -10.226 1.00 98.06 321 ALA A CA 1
ATOM 2481 C C . ALA A 1 321 ? 8.718 10.333 -9.211 1.00 98.06 321 ALA A C 1
ATOM 2483 O O . ALA A 1 321 ? 8.500 10.492 -8.010 1.00 98.06 321 ALA A O 1
ATOM 2484 N N . GLN A 1 322 ? 9.958 10.220 -9.694 1.00 96.44 322 GLN A N 1
ATOM 2485 C CA . GLN A 1 322 ? 11.143 10.233 -8.847 1.00 96.44 322 GLN A CA 1
ATOM 2486 C C . GLN A 1 322 ? 11.329 11.568 -8.117 1.00 96.44 322 GLN A C 1
ATOM 2488 O O . GLN A 1 322 ? 11.754 11.563 -6.958 1.00 96.44 322 GLN A O 1
ATOM 2493 N N . GLY A 1 323 ? 11.033 12.697 -8.766 1.00 97.44 323 GLY A N 1
ATOM 2494 C CA . GLY A 1 323 ? 11.061 14.018 -8.136 1.00 97.44 323 GLY A CA 1
ATOM 2495 C C . GLY A 1 323 ? 10.013 14.158 -7.031 1.00 97.44 323 GLY A C 1
ATOM 2496 O O . GLY A 1 323 ? 10.335 14.617 -5.937 1.00 97.44 323 GLY A O 1
ATOM 2497 N N . ILE A 1 324 ? 8.792 13.671 -7.270 1.00 97.94 324 ILE A N 1
ATOM 2498 C CA . ILE A 1 324 ? 7.708 13.665 -6.277 1.00 97.94 324 ILE A CA 1
ATOM 2499 C C . ILE A 1 324 ? 8.083 12.775 -5.076 1.00 97.94 324 ILE A C 1
ATOM 2501 O O . ILE A 1 324 ? 7.933 13.197 -3.926 1.00 97.94 324 ILE A O 1
ATOM 2505 N N . VAL A 1 325 ? 8.679 11.600 -5.319 1.00 96.75 325 VAL A N 1
ATOM 2506 C CA . VAL A 1 325 ? 9.198 10.724 -4.252 1.00 96.75 325 VAL A CA 1
ATOM 2507 C C . VAL A 1 325 ? 10.294 11.403 -3.433 1.00 96.75 325 VAL A C 1
ATOM 2509 O O . VAL A 1 325 ? 10.222 11.410 -2.204 1.00 96.75 325 VAL A O 1
ATOM 2512 N N . LYS A 1 326 ? 11.273 12.047 -4.082 1.00 95.94 326 LYS A N 1
ATOM 2513 C CA . LYS A 1 326 ? 12.332 12.812 -3.392 1.00 95.94 326 LYS A CA 1
ATOM 2514 C C . LYS A 1 326 ? 11.775 13.964 -2.560 1.00 95.94 326 LYS A C 1
ATOM 2516 O O . LYS A 1 326 ? 12.324 14.280 -1.510 1.00 95.94 326 LYS A O 1
ATOM 2521 N N . ALA A 1 327 ? 10.666 14.558 -2.995 1.00 95.88 327 ALA A N 1
ATOM 2522 C CA . ALA A 1 327 ? 9.967 15.580 -2.235 1.00 95.88 327 ALA A CA 1
ATOM 2523 C C . ALA A 1 327 ? 9.230 15.022 -1.005 1.00 95.88 327 ALA A C 1
ATOM 2525 O O . ALA A 1 327 ? 8.657 15.809 -0.257 1.00 95.88 327 ALA A O 1
ATOM 2526 N N . GLY A 1 328 ? 9.242 13.708 -0.748 1.00 93.81 328 GLY A N 1
ATOM 2527 C CA . GLY A 1 328 ? 8.666 13.070 0.440 1.00 93.81 328 GLY A CA 1
ATOM 2528 C C . GLY A 1 328 ? 7.222 12.596 0.271 1.00 93.81 328 GLY A C 1
ATOM 2529 O O . GLY A 1 328 ? 6.543 12.347 1.266 1.00 93.81 328 GLY A O 1
ATOM 2530 N N . TYR A 1 329 ? 6.738 12.502 -0.966 1.00 93.69 329 TYR A N 1
ATOM 2531 C CA . TYR A 1 329 ? 5.474 11.846 -1.286 1.00 93.69 329 TYR A CA 1
ATOM 2532 C C . TYR A 1 329 ? 5.740 10.377 -1.609 1.00 93.69 329 TYR A C 1
ATOM 2534 O O . TYR A 1 329 ? 6.432 10.073 -2.571 1.00 93.69 329 TYR A O 1
ATOM 2542 N N . ALA A 1 330 ? 5.191 9.450 -0.833 1.00 85.19 330 ALA A N 1
ATOM 2543 C CA . ALA A 1 330 ? 5.298 8.026 -1.128 1.00 85.19 330 ALA A CA 1
ATOM 2544 C C . ALA A 1 330 ? 4.043 7.278 -0.641 1.00 85.19 330 ALA A C 1
ATOM 2546 O O . ALA A 1 330 ? 3.553 7.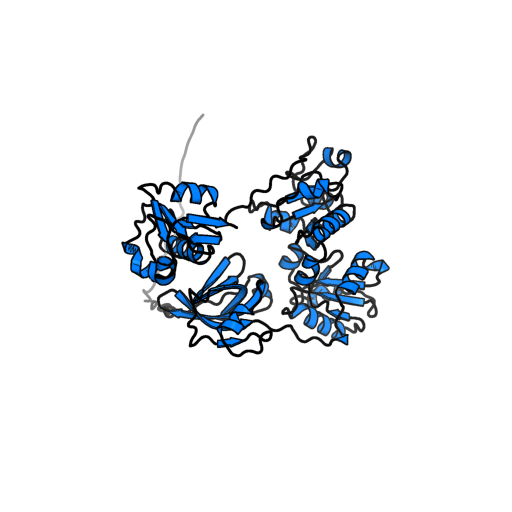584 0.452 1.00 85.19 330 ALA A O 1
ATOM 2547 N N . PRO A 1 331 ? 3.540 6.287 -1.403 1.00 90.69 331 PRO A N 1
ATOM 2548 C CA . PRO A 1 331 ? 4.059 5.816 -2.694 1.00 90.69 331 PRO A CA 1
ATOM 2549 C C . PRO A 1 331 ? 3.623 6.695 -3.885 1.00 90.69 331 PRO A C 1
ATOM 2551 O O . PRO A 1 331 ? 2.566 7.322 -3.849 1.00 90.69 331 PRO A O 1
ATOM 2554 N N . VAL A 1 332 ? 4.422 6.689 -4.958 1.00 97.31 332 VAL A N 1
ATOM 2555 C CA . VAL A 1 332 ? 4.074 7.243 -6.282 1.00 97.31 332 VAL A CA 1
ATOM 2556 C C . VAL A 1 332 ? 4.224 6.127 -7.310 1.00 97.31 332 VAL A C 1
ATOM 2558 O O . VAL A 1 332 ? 5.232 5.414 -7.289 1.00 97.31 332 VAL A O 1
ATOM 2561 N N . LEU A 1 333 ? 3.234 5.957 -8.186 1.00 98.25 333 LEU A N 1
ATOM 2562 C CA . LEU A 1 333 ? 3.224 4.883 -9.183 1.00 98.25 333 LEU A CA 1
ATOM 2563 C C . LEU A 1 333 ? 3.135 5.449 -10.601 1.00 98.25 333 LEU A C 1
ATOM 2565 O O . LEU A 1 333 ? 2.336 6.338 -10.880 1.00 98.25 333 LEU A O 1
ATOM 2569 N N . VAL A 1 334 ? 3.947 4.913 -11.505 1.00 98.56 334 VAL A N 1
ATOM 2570 C CA . VAL A 1 334 ? 3.865 5.181 -12.941 1.00 98.56 334 VAL A CA 1
ATOM 2571 C C . VAL A 1 334 ? 2.840 4.235 -13.566 1.00 98.56 334 VAL A C 1
ATOM 2573 O O . VAL A 1 334 ? 2.814 3.047 -13.242 1.00 98.56 334 VAL A O 1
ATOM 2576 N N . VAL A 1 335 ? 1.992 4.741 -14.458 1.00 98.38 335 VAL A N 1
ATOM 2577 C CA . VAL A 1 335 ? 1.062 3.912 -15.236 1.00 98.38 335 VAL A CA 1
ATOM 2578 C C . VAL A 1 335 ? 1.844 3.129 -16.289 1.00 98.38 335 VAL A C 1
ATOM 2580 O O . VAL A 1 335 ? 2.462 3.716 -17.178 1.00 98.38 335 VAL A O 1
ATOM 2583 N N . ASP A 1 336 ? 1.809 1.801 -16.191 1.00 97.69 336 ASP A N 1
ATOM 2584 C CA . ASP A 1 336 ? 2.499 0.909 -17.120 1.00 97.69 336 ASP A CA 1
ATOM 2585 C C . ASP A 1 336 ? 1.997 1.110 -18.553 1.00 97.69 336 ASP A C 1
ATOM 2587 O O . ASP A 1 336 ? 0.795 1.019 -18.814 1.00 97.69 336 ASP A O 1
ATOM 2591 N N . GLY A 1 337 ? 2.913 1.387 -19.479 1.00 97.12 337 GLY A N 1
ATOM 2592 C CA . GLY A 1 337 ? 2.583 1.653 -20.877 1.00 97.12 337 GLY A CA 1
ATOM 2593 C C . GLY A 1 337 ? 1.896 3.001 -21.141 1.00 97.12 337 GLY A C 1
ATOM 2594 O O . GLY A 1 337 ? 1.461 3.231 -22.270 1.00 97.12 337 GLY A O 1
ATOM 2595 N N . GLY A 1 338 ? 1.788 3.879 -20.136 1.00 98.12 338 GLY A N 1
ATOM 2596 C CA . GLY A 1 338 ? 1.271 5.240 -20.278 1.00 98.12 338 GLY A CA 1
ATOM 2597 C C . GLY A 1 338 ? -0.147 5.317 -20.857 1.00 98.12 338 GLY A C 1
ATOM 2598 O O . GLY A 1 338 ? -0.971 4.410 -20.697 1.00 98.12 338 GLY A O 1
ATOM 2599 N N . ILE A 1 339 ? -0.439 6.412 -21.561 1.00 98.19 339 ILE A N 1
ATOM 2600 C CA . ILE A 1 339 ? -1.729 6.589 -22.244 1.00 98.19 339 ILE A CA 1
ATOM 2601 C C . ILE A 1 339 ? -1.907 5.626 -23.426 1.00 98.19 339 ILE A C 1
ATOM 2603 O O . ILE A 1 339 ? -3.037 5.260 -23.743 1.00 98.19 339 ILE A O 1
ATOM 2607 N N . ALA A 1 340 ? -0.822 5.151 -24.047 1.00 97.94 340 ALA A N 1
ATOM 2608 C CA . ALA A 1 340 ? -0.915 4.173 -25.128 1.00 97.94 340 ALA A CA 1
ATOM 2609 C C . ALA A 1 340 ? -1.528 2.849 -24.636 1.00 97.94 340 ALA A C 1
ATOM 2611 O O . ALA A 1 340 ? -2.434 2.300 -25.268 1.00 97.94 340 ALA A O 1
ATOM 2612 N N . ALA A 1 341 ? -1.092 2.349 -23.474 1.00 97.94 341 ALA A N 1
ATOM 2613 C CA . ALA A 1 341 ? -1.700 1.174 -22.854 1.00 97.94 341 ALA A CA 1
ATOM 2614 C C . ALA A 1 341 ? -3.123 1.446 -22.351 1.00 97.94 341 ALA A C 1
ATOM 2616 O O . ALA A 1 341 ? -3.971 0.556 -22.430 1.00 97.94 341 ALA A O 1
ATOM 2617 N N . TRP A 1 342 ? -3.404 2.667 -21.886 1.00 97.94 342 TRP A N 1
ATOM 2618 C CA . TRP A 1 342 ? -4.752 3.094 -21.502 1.00 97.94 342 TRP A CA 1
ATOM 2619 C C . TRP A 1 342 ? -5.744 2.979 -22.664 1.00 97.94 342 TRP A C 1
ATOM 2621 O O . TRP A 1 342 ? -6.776 2.318 -22.548 1.00 97.94 342 TRP A O 1
ATOM 2631 N N . GLN A 1 343 ? -5.388 3.547 -23.817 1.00 96.88 343 GLN A N 1
ATOM 2632 C CA . GLN A 1 343 ? -6.190 3.484 -25.039 1.00 96.88 343 GLN A CA 1
ATOM 2633 C C . GLN A 1 343 ? -6.299 2.053 -25.571 1.00 96.88 343 GLN A C 1
ATOM 2635 O O . GLN A 1 343 ? -7.385 1.618 -25.948 1.00 96.88 343 GLN A O 1
ATOM 2640 N N . LYS A 1 344 ? -5.204 1.279 -25.541 1.00 97.62 344 LYS A N 1
ATOM 2641 C CA . LYS A 1 344 ? -5.214 -0.142 -25.926 1.00 97.62 344 LYS A CA 1
ATOM 2642 C C . LYS A 1 344 ? -6.157 -0.979 -25.056 1.00 97.62 344 LYS A C 1
ATOM 2644 O O . LYS A 1 344 ? -6.717 -1.959 -25.538 1.00 97.62 344 LYS A O 1
ATOM 2649 N N . ALA A 1 345 ? -6.348 -0.598 -23.794 1.00 96.31 345 ALA A N 1
ATOM 2650 C CA . ALA A 1 345 ? -7.311 -1.224 -22.893 1.00 96.31 345 ALA A CA 1
ATOM 2651 C C . ALA A 1 345 ? -8.770 -0.781 -23.139 1.00 96.31 345 ALA A C 1
ATOM 2653 O O . ALA A 1 345 ? -9.660 -1.214 -22.410 1.00 96.31 345 ALA A O 1
ATOM 2654 N N . GLY A 1 346 ? -9.027 0.073 -24.138 1.00 95.88 346 GLY A N 1
ATOM 2655 C CA . GLY A 1 346 ? -10.361 0.581 -24.466 1.00 95.88 346 GLY A CA 1
ATOM 2656 C C . GLY A 1 346 ? -10.903 1.593 -23.456 1.00 95.88 346 GLY A C 1
ATOM 2657 O O . GLY A 1 346 ? -12.111 1.814 -23.400 1.00 95.88 346 GLY A O 1
ATOM 2658 N N . LEU A 1 347 ? -10.036 2.182 -22.627 1.00 95.25 347 LEU A N 1
ATOM 2659 C CA . LEU A 1 347 ? -10.443 3.168 -21.633 1.00 95.25 347 LEU A CA 1
ATOM 2660 C C . LEU A 1 347 ? -10.551 4.569 -22.256 1.00 95.25 347 LEU A C 1
ATOM 2662 O O . LEU A 1 347 ? -9.773 4.910 -23.152 1.00 95.25 347 LEU A O 1
ATOM 2666 N N . PRO A 1 348 ? -11.502 5.397 -21.786 1.00 93.81 348 PRO A N 1
ATOM 2667 C CA . PRO A 1 348 ? -11.787 6.684 -22.403 1.00 93.81 348 PRO A CA 1
ATOM 2668 C C . PRO A 1 348 ? -10.653 7.693 -22.201 1.00 93.81 348 PRO A C 1
ATOM 2670 O O . PRO A 1 348 ? -9.973 7.699 -21.168 1.00 93.81 348 PRO A O 1
ATOM 2673 N N . VAL A 1 349 ? -10.514 8.582 -23.184 1.00 95.88 349 VAL A N 1
ATOM 2674 C CA . VAL A 1 349 ? -9.666 9.779 -23.154 1.00 95.88 349 VAL A CA 1
ATOM 2675 C C . VAL A 1 349 ? -10.509 11.008 -23.500 1.00 95.88 349 VAL A C 1
ATOM 2677 O O . VAL A 1 349 ? -11.529 10.897 -24.180 1.00 95.88 349 VAL A O 1
ATOM 2680 N N . GLU A 1 3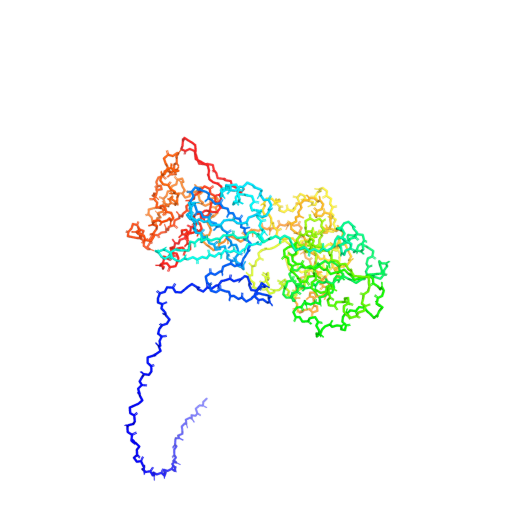50 ? -10.083 12.171 -23.029 1.00 95.12 350 GLU A N 1
ATOM 2681 C CA . GLU A 1 350 ? -10.678 13.479 -23.303 1.00 95.12 350 GLU A CA 1
ATOM 2682 C C . GLU A 1 350 ? -9.713 14.322 -24.148 1.00 95.12 350 GLU A C 1
ATOM 2684 O O . GLU A 1 350 ? -8.511 14.072 -24.152 1.00 95.12 350 GLU A O 1
ATOM 2689 N N . ASN A 1 351 ? -10.232 15.310 -24.877 1.00 93.69 351 ASN A N 1
ATOM 2690 C CA . ASN A 1 351 ? -9.444 16.220 -25.714 1.00 93.69 351 ASN A CA 1
ATOM 2691 C C . ASN A 1 351 ? -9.730 17.673 -25.316 1.00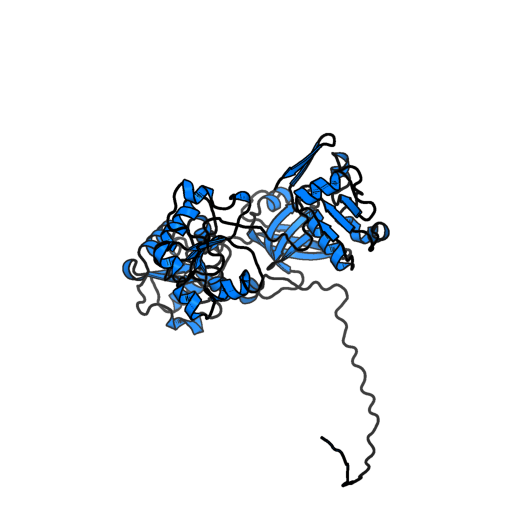 93.69 351 ASN A C 1
ATOM 2693 O O . ASN A 1 351 ? -10.813 17.981 -24.816 1.00 93.69 351 ASN A O 1
ATOM 2697 N N . GLY A 1 352 ? -8.800 18.579 -25.609 1.00 90.44 352 GLY A N 1
ATOM 2698 C CA . GLY A 1 352 ? -8.982 20.015 -25.406 1.00 90.44 352 GLY A CA 1
ATOM 2699 C C . GLY A 1 352 ? -8.532 20.496 -24.028 1.00 90.44 352 GLY A C 1
ATOM 2700 O O . GLY A 1 352 ? -7.372 20.322 -23.665 1.00 90.44 352 GLY A O 1
ATOM 2701 N N . ALA A 1 353 ? -9.423 21.171 -23.297 1.00 91.06 353 ALA A N 1
ATOM 2702 C CA . ALA A 1 353 ? -9.069 21.936 -22.102 1.00 91.06 353 ALA A CA 1
ATOM 2703 C C . ALA A 1 353 ? -8.463 21.059 -20.994 1.00 91.06 353 ALA A C 1
ATOM 2705 O O . ALA A 1 353 ? -9.111 20.157 -20.467 1.00 91.06 353 ALA A O 1
ATOM 2706 N N . LEU A 1 354 ? -7.226 21.374 -20.612 1.00 91.88 354 LEU A N 1
ATOM 2707 C CA . LEU A 1 354 ? -6.479 20.623 -19.611 1.00 91.88 354 LEU A CA 1
ATOM 2708 C C . LEU A 1 354 ? -6.780 21.101 -18.190 1.00 91.88 354 LEU A C 1
ATOM 2710 O O . LEU A 1 354 ? -6.794 22.303 -17.909 1.00 91.88 354 LEU A O 1
ATOM 2714 N N . ALA A 1 355 ? -6.916 20.157 -17.258 1.00 89.75 355 ALA A N 1
ATOM 2715 C CA . ALA A 1 355 ? -6.936 20.487 -15.842 1.00 89.75 355 ALA A CA 1
ATOM 2716 C C . ALA A 1 355 ? -5.522 20.858 -15.366 1.00 89.75 355 ALA A C 1
ATOM 2718 O O . ALA A 1 355 ? -4.557 20.126 -15.578 1.00 89.75 355 ALA A O 1
ATOM 2719 N N . THR A 1 356 ? -5.400 21.993 -14.680 1.00 85.88 356 THR A N 1
ATOM 2720 C CA . THR A 1 356 ? -4.131 22.482 -14.100 1.00 85.88 356 THR A CA 1
ATOM 2721 C C . THR A 1 356 ? -4.143 22.494 -12.573 1.00 85.88 356 THR A C 1
ATOM 2723 O O . THR A 1 356 ? -3.117 22.728 -11.936 1.00 85.88 356 THR A O 1
ATOM 2726 N N . LYS A 1 357 ? -5.305 22.226 -11.965 1.00 88.81 357 LYS A N 1
ATOM 2727 C CA . LYS A 1 357 ? -5.504 22.217 -10.517 1.00 88.81 357 LYS A CA 1
ATOM 2728 C C . LYS A 1 357 ? -5.836 20.811 -10.040 1.00 88.81 357 LYS A C 1
ATOM 2730 O O . LYS A 1 357 ? -6.780 20.193 -10.521 1.00 88.81 357 LYS A O 1
ATOM 2735 N N . ILE A 1 358 ? -5.099 20.348 -9.037 1.00 89.12 358 ILE A N 1
ATOM 2736 C CA . ILE A 1 358 ? -5.360 19.065 -8.390 1.00 89.12 358 ILE A CA 1
ATOM 2737 C C . ILE A 1 358 ? -6.496 19.235 -7.385 1.00 89.12 358 ILE A C 1
ATOM 2739 O O . ILE A 1 358 ? -6.381 19.985 -6.415 1.00 89.12 358 ILE A O 1
ATOM 2743 N N . ALA A 1 359 ? -7.591 18.514 -7.611 1.00 78.25 359 ALA A N 1
ATOM 2744 C CA . ALA A 1 359 ? -8.698 18.386 -6.674 1.00 78.25 359 ALA A CA 1
ATOM 2745 C C . ALA A 1 359 ? -8.722 16.952 -6.134 1.00 78.25 359 ALA A C 1
ATOM 2747 O O . ALA A 1 359 ? -9.321 16.060 -6.726 1.00 78.25 359 ALA A O 1
ATOM 2748 N N . TYR A 1 360 ? -8.037 16.724 -5.013 1.00 85.06 360 TYR A N 1
ATOM 2749 C CA . TYR A 1 360 ? -8.083 15.444 -4.312 1.00 85.06 360 TYR A CA 1
ATOM 2750 C C . TYR A 1 360 ? -8.951 15.563 -3.066 1.00 85.06 360 TYR A C 1
ATOM 2752 O O . TYR A 1 360 ? -8.603 16.272 -2.119 1.00 85.06 360 TYR A O 1
ATOM 2760 N N . ILE A 1 361 ? -10.063 14.836 -3.068 1.00 80.69 361 ILE A N 1
ATOM 2761 C CA . ILE A 1 361 ? -10.951 14.713 -1.918 1.00 80.69 361 ILE A CA 1
ATOM 2762 C C . ILE A 1 361 ? -10.864 13.258 -1.450 1.00 80.69 361 ILE A C 1
ATOM 2764 O O . ILE A 1 361 ? -11.310 12.367 -2.174 1.00 80.69 361 ILE A O 1
ATOM 2768 N N . PRO A 1 362 ? -10.269 12.984 -0.273 1.00 80.56 362 PRO A N 1
ATOM 2769 C CA . PRO A 1 362 ? -10.260 11.641 0.289 1.00 80.56 362 PRO A CA 1
ATOM 2770 C C . PRO A 1 362 ? -11.690 11.140 0.457 1.00 80.56 362 PRO A C 1
ATOM 2772 O O . PRO A 1 362 ? -12.524 11.849 1.018 1.00 80.56 362 PRO A O 1
ATOM 2775 N N . LYS A 1 363 ? -11.955 9.909 0.022 1.00 80.19 363 LYS A N 1
ATOM 2776 C CA . LYS A 1 363 ? -13.220 9.225 0.281 1.00 80.19 363 LYS A CA 1
ATOM 2777 C C . LYS A 1 363 ? -13.187 8.800 1.748 1.00 80.19 363 LYS A C 1
ATOM 2779 O O . LYS A 1 363 ? -12.304 8.011 2.100 1.00 80.19 363 LYS A O 1
ATOM 2784 N N . PRO A 1 364 ? -14.063 9.346 2.609 1.00 79.56 364 PRO A N 1
ATOM 2785 C CA . PRO A 1 364 ? -14.129 8.923 4.000 1.00 79.56 364 PRO A CA 1
ATOM 2786 C C . PRO A 1 364 ? -14.436 7.428 4.068 1.00 79.56 364 PRO A C 1
ATOM 2788 O O . PRO A 1 364 ? -15.081 6.880 3.164 1.00 79.56 364 PRO A O 1
ATOM 2791 N N . LYS A 1 365 ? -14.001 6.757 5.138 1.00 80.56 365 LYS A N 1
ATOM 2792 C CA . LYS A 1 365 ? -14.452 5.385 5.381 1.00 80.56 365 LYS A CA 1
ATOM 2793 C C . LYS A 1 365 ? -15.979 5.359 5.503 1.00 80.56 365 LYS A C 1
ATOM 2795 O O . LYS A 1 365 ? -16.606 6.355 5.865 1.00 80.56 365 LYS A O 1
ATOM 2800 N N . ALA A 1 366 ? -16.597 4.218 5.207 1.00 82.19 366 ALA A N 1
ATOM 2801 C CA . ALA A 1 366 ? -18.038 4.065 5.394 1.00 82.19 366 ALA A CA 1
ATOM 2802 C C . ALA A 1 366 ? -18.411 4.399 6.849 1.00 82.19 366 ALA A C 1
ATOM 2804 O O . ALA A 1 366 ? -17.879 3.776 7.758 1.00 82.19 366 ALA A O 1
ATOM 2805 N N . GLY A 1 367 ? -19.290 5.385 7.061 1.00 88.75 367 GLY A N 1
ATOM 2806 C CA . GLY A 1 367 ? -19.664 5.872 8.395 1.00 88.75 367 GLY A CA 1
ATOM 2807 C C . GLY A 1 367 ? -18.754 6.947 8.998 1.00 88.75 367 GLY A C 1
ATOM 2808 O O . GLY A 1 367 ? -19.093 7.489 10.044 1.00 88.75 367 GLY A O 1
ATOM 2809 N N . GLU A 1 368 ? -17.634 7.304 8.373 1.00 91.38 368 GLU A N 1
ATOM 2810 C CA . GLU A 1 368 ? -16.756 8.363 8.881 1.00 91.38 368 GLU A CA 1
ATOM 2811 C C . GLU A 1 368 ? -17.414 9.743 8.712 1.00 91.38 368 GLU A C 1
ATOM 2813 O O . GLU A 1 368 ? -17.842 10.117 7.617 1.00 91.38 368 GLU A O 1
ATOM 2818 N N . ILE A 1 369 ? -17.482 10.517 9.796 1.00 92.81 369 ILE A N 1
ATOM 2819 C CA . ILE A 1 369 ? -17.873 11.930 9.771 1.00 92.81 369 ILE A CA 1
ATOM 2820 C C . ILE A 1 369 ? -16.626 12.818 9.615 1.00 92.81 369 ILE A C 1
ATOM 2822 O O . ILE A 1 369 ? -15.581 12.549 10.208 1.00 92.81 369 ILE A O 1
ATOM 2826 N N . SER A 1 370 ? -16.716 13.886 8.814 1.00 89.50 370 SER A N 1
ATOM 2827 C CA . SER A 1 370 ? -15.609 14.842 8.669 1.00 89.50 370 SER A CA 1
ATOM 2828 C C . SER A 1 370 ? -15.366 15.619 9.967 1.00 89.50 370 SER A C 1
ATOM 2830 O O . SER A 1 370 ? -16.291 15.835 10.750 1.00 89.50 370 SER A O 1
ATOM 2832 N N . ILE A 1 371 ? -14.129 16.087 10.173 1.00 90.38 371 ILE A N 1
ATOM 2833 C CA . ILE A 1 371 ? -13.772 16.918 11.336 1.00 90.38 371 ILE A CA 1
ATOM 2834 C C . ILE A 1 371 ? -14.666 18.160 11.410 1.00 90.38 371 ILE A C 1
ATOM 2836 O O . ILE A 1 371 ? -15.159 18.479 12.485 1.00 90.38 371 ILE A O 1
ATOM 2840 N N . ASP A 1 372 ? -14.919 18.826 10.282 1.00 89.38 372 ASP A N 1
ATOM 2841 C CA . ASP A 1 372 ? -15.742 20.039 10.253 1.00 89.38 372 ASP A CA 1
ATOM 2842 C C . ASP A 1 372 ? -17.199 19.741 10.629 1.00 89.38 372 ASP A C 1
ATOM 2844 O O . ASP A 1 372 ? -17.753 20.398 11.506 1.00 89.38 372 ASP A O 1
ATOM 2848 N N . ASN A 1 373 ? -17.790 18.679 10.068 1.00 92.50 373 ASN A N 1
ATOM 2849 C CA . ASN A 1 373 ? -19.153 18.274 10.420 1.00 92.50 373 ASN A CA 1
ATOM 2850 C C . ASN A 1 373 ? -19.252 17.830 11.884 1.00 92.50 373 ASN A C 1
ATOM 2852 O O . ASN A 1 373 ? -20.269 18.068 12.532 1.00 92.50 373 ASN A O 1
ATOM 2856 N N . PHE A 1 374 ? -18.211 17.184 12.414 1.00 95.56 374 PHE A N 1
ATOM 2857 C CA . PHE A 1 374 ? -18.164 16.805 13.820 1.00 95.56 374 PHE A CA 1
ATOM 2858 C C . PHE A 1 374 ? -18.037 18.034 14.728 1.00 95.56 374 PHE A C 1
ATOM 2860 O O . PHE A 1 374 ? -18.757 18.116 15.715 1.00 95.56 374 PHE A O 1
ATOM 2867 N N . LYS A 1 375 ? -17.206 19.025 14.373 1.00 94.62 375 LYS A N 1
ATOM 2868 C CA . LYS A 1 375 ? -17.103 20.306 15.096 1.00 94.62 375 LYS A CA 1
ATOM 2869 C C . LYS A 1 375 ? -18.445 21.036 15.155 1.00 94.62 375 LYS A C 1
ATOM 2871 O O . LYS A 1 375 ? -18.833 21.502 16.221 1.00 94.62 375 LYS A O 1
ATOM 2876 N N . THR A 1 376 ? -19.181 21.088 14.045 1.00 94.88 376 THR A N 1
ATOM 2877 C CA . THR A 1 376 ? -20.541 21.649 14.023 1.00 94.88 376 THR A CA 1
ATOM 2878 C C . THR A 1 376 ? -21.496 20.854 14.915 1.00 94.88 376 THR A C 1
ATOM 2880 O O . THR A 1 376 ? -22.258 21.449 15.671 1.00 94.88 376 THR A O 1
ATOM 2883 N N . LEU A 1 377 ? -21.431 19.520 14.873 1.00 95.81 377 LEU A N 1
ATOM 2884 C CA . LEU A 1 377 ? -22.281 18.646 15.684 1.00 95.81 377 LEU A CA 1
ATOM 2885 C C . LEU A 1 377 ? -22.049 18.824 17.189 1.00 95.81 377 LEU A C 1
ATOM 2887 O O . LEU A 1 377 ? -23.016 18.850 17.940 1.00 95.81 377 LEU A O 1
ATOM 2891 N N . ILE A 1 378 ? -20.798 18.947 17.642 1.00 94.94 378 ILE A N 1
ATOM 2892 C CA . ILE A 1 378 ? -20.500 19.089 19.079 1.00 94.94 378 ILE A CA 1
ATOM 2893 C C . ILE A 1 378 ? -20.763 20.501 19.611 1.00 94.94 378 ILE A C 1
ATOM 2895 O O . ILE A 1 378 ? -20.910 20.672 20.816 1.00 94.94 378 ILE A O 1
ATOM 2899 N N . ALA A 1 379 ? -20.847 21.505 18.732 1.00 93.88 379 ALA A N 1
ATOM 2900 C CA . ALA A 1 379 ? -21.259 22.854 19.115 1.00 93.88 379 ALA A CA 1
ATOM 2901 C C . ALA A 1 379 ? -22.759 22.920 19.457 1.00 93.88 379 ALA A C 1
ATOM 2903 O O . ALA A 1 379 ? -23.158 23.688 20.329 1.00 93.88 379 ALA A O 1
ATOM 2904 N N . ALA A 1 380 ? -23.583 22.110 18.785 1.00 94.38 380 ALA A N 1
ATOM 2905 C CA . ALA A 1 380 ? -25.010 21.980 19.061 1.00 94.38 380 ALA A CA 1
ATOM 2906 C C . ALA A 1 380 ? -25.501 20.587 18.644 1.00 94.38 380 ALA A C 1
ATOM 2908 O O . ALA A 1 380 ? -25.809 20.355 17.474 1.00 94.38 380 ALA A O 1
ATOM 2909 N N . ILE A 1 381 ? -25.574 19.660 19.605 1.00 94.94 381 ILE A N 1
ATOM 2910 C CA . ILE A 1 381 ? -25.995 18.278 19.343 1.00 94.94 381 ILE A CA 1
ATOM 2911 C C . ILE A 1 381 ? -27.496 18.272 19.003 1.00 94.94 381 ILE A C 1
ATOM 2913 O O . ILE A 1 381 ? -28.308 18.647 19.853 1.00 94.94 381 ILE A O 1
ATOM 2917 N N . PRO A 1 382 ? -27.897 17.845 17.789 1.00 94.56 382 PRO A N 1
ATOM 2918 C CA . PRO A 1 382 ? -29.306 17.796 17.407 1.00 94.56 382 PRO A CA 1
ATOM 2919 C C . PRO A 1 382 ? -30.118 16.820 18.273 1.00 94.56 382 PRO A C 1
ATOM 2921 O O . PRO A 1 382 ? -29.611 15.781 18.690 1.00 94.56 382 PRO A O 1
ATOM 2924 N N . ALA A 1 383 ? -31.406 17.101 18.499 1.00 92.94 383 ALA A N 1
ATOM 2925 C CA . ALA A 1 383 ? -32.268 16.275 19.361 1.00 92.94 383 ALA A CA 1
ATOM 2926 C C . ALA A 1 383 ? -32.467 14.826 18.854 1.00 92.94 383 ALA A C 1
ATOM 2928 O O . ALA A 1 383 ? -32.679 13.895 19.646 1.00 92.94 383 ALA A O 1
ATOM 2929 N N . ASP A 1 384 ? -32.377 14.629 17.537 1.00 94.94 384 ASP A N 1
ATOM 2930 C CA . ASP A 1 384 ? -32.441 13.334 16.849 1.00 94.94 384 ASP A CA 1
ATOM 2931 C C . ASP A 1 384 ? -31.095 12.583 16.843 1.00 94.94 384 ASP A C 1
ATOM 2933 O O . ASP A 1 384 ? -30.995 11.483 16.298 1.00 94.94 384 ASP A O 1
ATOM 2937 N N . THR A 1 385 ? -30.061 13.155 17.462 1.00 96.75 385 THR A N 1
ATOM 2938 C CA . THR A 1 385 ? -28.700 12.630 17.475 1.00 96.75 385 THR A CA 1
ATOM 2939 C C . THR A 1 385 ? -28.272 12.264 18.897 1.00 96.75 385 THR A C 1
ATOM 2941 O O . THR A 1 385 ? -28.582 12.954 19.864 1.00 96.75 385 THR A O 1
ATOM 2944 N N . ILE A 1 386 ? -27.539 11.160 19.032 1.00 97.06 386 ILE A N 1
ATOM 2945 C CA . ILE A 1 386 ? -26.823 10.785 20.249 1.00 97.06 386 ILE A CA 1
ATOM 2946 C C . ILE A 1 386 ? -25.325 10.742 19.950 1.00 97.06 386 ILE A C 1
ATOM 2948 O O . ILE A 1 386 ? -24.853 9.982 19.099 1.00 97.06 386 ILE A O 1
ATOM 2952 N N . LEU A 1 387 ? -24.578 11.595 20.644 1.00 97.56 387 LEU A N 1
ATOM 2953 C CA . LEU A 1 387 ? -23.123 11.573 20.647 1.00 97.56 387 LEU A CA 1
ATOM 2954 C C . LEU A 1 387 ? -22.667 10.586 21.723 1.00 97.56 387 LEU A C 1
ATOM 2956 O O . LEU A 1 387 ? -23.036 10.744 22.886 1.00 97.56 387 LEU A O 1
ATOM 2960 N N . ILE A 1 388 ? -21.883 9.578 21.347 1.00 97.44 388 ILE A N 1
ATOM 2961 C CA . ILE A 1 388 ? -21.359 8.587 22.288 1.00 97.44 388 ILE A CA 1
ATOM 2962 C C . ILE A 1 388 ? -19.843 8.688 22.422 1.00 97.44 388 ILE A C 1
ATOM 2964 O O . ILE A 1 388 ? -19.103 8.632 21.436 1.00 97.44 388 ILE A O 1
ATOM 2968 N N . ASP A 1 389 ? -19.392 8.821 23.667 1.00 95.62 389 ASP A N 1
ATOM 2969 C CA . ASP A 1 389 ? -17.990 8.681 24.039 1.00 95.62 389 ASP A CA 1
ATOM 2970 C C . ASP A 1 389 ? -17.719 7.202 24.289 1.00 95.62 389 ASP A C 1
ATOM 2972 O O . ASP A 1 389 ? -18.227 6.626 25.256 1.00 95.62 389 ASP A O 1
ATOM 2976 N N . VAL A 1 390 ? -16.948 6.571 23.407 1.00 92.06 390 VAL A N 1
ATOM 2977 C CA . VAL A 1 390 ? -16.745 5.117 23.452 1.00 92.06 390 VAL A CA 1
ATOM 2978 C C . VAL A 1 390 ? -15.455 4.701 24.151 1.00 92.06 390 VAL A C 1
ATOM 2980 O O . VAL A 1 390 ? -14.995 3.560 23.996 1.00 92.06 390 VAL A O 1
ATOM 2983 N N . ARG A 1 391 ? -14.874 5.628 24.919 1.00 86.44 391 ARG A N 1
ATOM 2984 C CA . ARG A 1 391 ? -13.683 5.421 25.743 1.00 86.44 391 ARG A CA 1
ATOM 2985 C C . ARG A 1 391 ? -14.021 4.767 27.089 1.00 86.44 391 ARG A C 1
ATOM 2987 O O . ARG A 1 391 ? -15.171 4.830 27.530 1.00 86.44 391 ARG A O 1
ATOM 2994 N N . PRO A 1 392 ? -13.033 4.141 27.745 1.00 78.50 392 PRO A N 1
ATOM 2995 C CA . PRO A 1 392 ? -13.137 3.715 29.137 1.00 78.50 392 PRO A CA 1
ATOM 2996 C C . PRO A 1 392 ? -13.534 4.866 30.094 1.00 78.50 392 PRO A C 1
ATOM 2998 O O . PRO A 1 392 ? -13.125 6.007 29.858 1.00 78.50 392 PRO A O 1
ATOM 3001 N N . PRO A 1 393 ? -14.303 4.605 31.174 1.00 82.88 393 PRO A N 1
ATOM 3002 C CA . PRO A 1 393 ? -14.785 5.651 32.086 1.00 82.88 393 PRO A CA 1
ATOM 3003 C C . PRO A 1 393 ? -13.687 6.463 32.788 1.00 82.88 393 PRO A C 1
ATOM 3005 O O . PRO A 1 393 ? -13.920 7.604 33.172 1.00 82.88 393 PRO A O 1
ATOM 3008 N N . ASP A 1 394 ? -12.500 5.895 32.986 1.00 74.88 394 ASP A N 1
ATOM 3009 C CA . ASP A 1 394 ? -11.321 6.584 33.518 1.00 74.88 394 ASP A CA 1
ATOM 3010 C C . ASP A 1 394 ? -10.827 7.694 32.580 1.00 74.88 394 ASP A C 1
ATOM 3012 O O . ASP A 1 394 ? -10.583 8.799 33.050 1.00 74.88 394 ASP A O 1
ATOM 3016 N N . GLU A 1 395 ? -10.806 7.469 31.262 1.00 79.62 395 GLU A N 1
ATOM 3017 C CA . GLU A 1 395 ? -10.447 8.511 30.284 1.00 79.62 395 GLU A CA 1
ATOM 3018 C C . GLU A 1 395 ? -11.506 9.620 30.189 1.00 79.62 395 GLU A C 1
ATOM 3020 O O . GLU A 1 395 ? -11.199 10.765 29.867 1.00 79.62 395 GLU A O 1
ATOM 3025 N N . VAL A 1 396 ? -12.771 9.292 30.461 1.00 85.62 396 VAL A N 1
ATOM 3026 C CA . VAL A 1 396 ? -13.874 10.268 30.467 1.00 85.62 396 VAL A CA 1
ATOM 3027 C C . VAL A 1 396 ? -13.766 11.214 31.662 1.00 85.62 396 VAL A C 1
ATOM 3029 O O . VAL A 1 396 ? -14.122 12.385 31.542 1.00 85.62 396 VAL A O 1
ATOM 3032 N N . LYS A 1 397 ? -13.232 10.739 32.797 1.00 83.62 397 LYS A N 1
ATOM 3033 C CA . LYS A 1 397 ? -12.982 11.573 33.986 1.00 83.62 397 LYS A CA 1
ATOM 3034 C C . LYS A 1 397 ? -11.908 12.634 33.749 1.00 83.62 397 LYS A C 1
ATOM 3036 O O . LYS A 1 397 ? -11.968 13.679 34.384 1.00 83.62 397 LYS A O 1
ATOM 3041 N N . GLU A 1 398 ? -10.960 12.376 32.849 1.00 80.75 398 GLU A N 1
ATOM 3042 C CA . GLU A 1 398 ? -9.926 13.345 32.450 1.00 80.75 398 GLU A CA 1
ATOM 3043 C C . GLU A 1 398 ? -10.497 14.474 31.572 1.00 80.75 398 GLU A C 1
ATOM 3045 O O . GLU A 1 398 ? -9.888 15.530 31.445 1.00 80.75 398 GLU A O 1
ATOM 3050 N N . GLY A 1 399 ? -11.683 14.276 30.989 1.00 86.06 399 GLY A N 1
ATOM 3051 C CA . GLY A 1 399 ? -12.386 15.268 30.181 1.00 86.06 399 GLY A CA 1
ATOM 3052 C C . GLY A 1 399 ? -13.226 14.605 29.096 1.00 86.06 399 GLY A C 1
ATOM 3053 O O . GLY A 1 399 ? -12.814 13.607 28.505 1.00 86.06 399 GLY A O 1
ATOM 3054 N N . ALA A 1 400 ? -14.403 15.157 28.800 1.00 91.62 400 ALA A N 1
ATOM 3055 C CA . ALA A 1 400 ? -15.327 14.636 27.793 1.00 91.62 400 ALA A CA 1
ATOM 3056 C C . ALA A 1 400 ? -16.031 15.768 27.039 1.00 91.62 400 ALA A C 1
ATOM 3058 O O . ALA A 1 400 ? -16.122 16.895 27.528 1.00 91.62 400 ALA A O 1
ATOM 3059 N N . ILE A 1 401 ? -16.544 15.467 25.846 1.00 93.56 401 ILE A N 1
ATOM 3060 C CA . ILE A 1 401 ? -17.327 16.429 25.071 1.00 93.56 401 ILE A CA 1
ATOM 3061 C C . ILE A 1 401 ? -18.684 16.604 25.758 1.00 93.56 401 ILE A C 1
ATOM 3063 O O . ILE A 1 401 ? -19.375 15.626 26.047 1.00 93.56 401 ILE A O 1
ATOM 3067 N N . ALA A 1 402 ? -19.074 17.852 26.016 1.00 92.06 402 ALA A N 1
ATOM 3068 C CA . ALA A 1 402 ? -20.348 18.164 26.652 1.00 92.06 402 ALA A CA 1
ATOM 3069 C C . ALA A 1 402 ? -21.529 17.557 25.870 1.00 92.06 402 ALA A C 1
ATOM 3071 O O . ALA A 1 402 ? -21.592 17.638 24.645 1.00 92.06 402 ALA A O 1
ATOM 3072 N N . GLY A 1 403 ? -22.462 16.925 26.587 1.00 91.94 403 GLY A N 1
ATOM 3073 C CA . GLY A 1 403 ? -23.623 16.251 25.996 1.00 91.94 403 GLY A CA 1
ATOM 3074 C C . GLY A 1 403 ? -23.344 14.860 25.410 1.00 91.94 403 GLY A C 1
ATOM 3075 O O . GLY A 1 403 ? -24.285 14.199 24.971 1.00 91.94 403 GLY A O 1
ATOM 3076 N N . ALA A 1 404 ? -22.096 14.379 25.428 1.00 94.88 404 ALA A N 1
ATOM 3077 C CA . ALA A 1 404 ? -21.792 12.999 25.069 1.00 94.88 404 ALA A CA 1
ATOM 3078 C C . ALA A 1 404 ? -22.235 12.011 26.160 1.00 94.88 404 ALA A C 1
ATOM 3080 O O . ALA A 1 404 ? -22.020 12.232 27.352 1.00 94.88 404 ALA A O 1
ATOM 3081 N N . VAL A 1 405 ? -22.790 10.873 25.744 1.00 95.69 405 VAL A N 1
ATOM 3082 C CA . VAL A 1 405 ? -23.104 9.746 26.631 1.00 95.69 405 VAL A CA 1
ATOM 3083 C C . VAL A 1 405 ? -21.941 8.760 26.600 1.00 95.69 405 VAL A C 1
ATOM 3085 O O . VAL A 1 405 ? -21.593 8.246 25.537 1.00 95.69 405 VAL A O 1
ATOM 3088 N N . ASN A 1 406 ? -21.336 8.457 27.751 1.00 95.56 406 ASN A N 1
ATOM 3089 C CA . ASN A 1 406 ? -20.286 7.443 27.795 1.00 95.56 406 ASN A CA 1
ATOM 3090 C C . ASN A 1 406 ? -20.875 6.030 27.684 1.00 95.56 406 ASN A C 1
ATOM 3092 O O . ASN A 1 406 ? -21.569 5.544 28.585 1.00 95.56 406 ASN A O 1
ATOM 3096 N N . ILE A 1 407 ? -20.565 5.374 26.567 1.00 94.88 407 ILE A N 1
ATOM 3097 C CA . ILE A 1 407 ? -20.867 3.969 26.298 1.00 94.88 407 ILE A CA 1
ATOM 3098 C C . ILE A 1 407 ? -19.568 3.335 25.804 1.00 94.88 407 ILE A C 1
ATOM 3100 O O . ILE A 1 407 ? -19.318 3.330 24.594 1.00 94.88 407 ILE A O 1
ATOM 3104 N N . PRO A 1 408 ? -18.717 2.833 26.719 1.00 87.56 408 PRO A N 1
ATOM 3105 C CA . PRO A 1 408 ? -17.445 2.231 26.358 1.00 87.56 408 PRO A CA 1
ATOM 3106 C C . PRO A 1 408 ? -17.628 1.184 25.263 1.00 87.56 408 PRO A C 1
ATOM 3108 O O . PRO A 1 408 ? -18.559 0.380 25.304 1.00 87.56 408 PRO A O 1
ATOM 3111 N N . THR A 1 409 ? -16.716 1.158 24.291 1.00 79.75 409 THR A N 1
ATOM 3112 C CA . THR A 1 409 ? -16.794 0.231 23.144 1.00 79.75 409 THR A CA 1
ATOM 3113 C C . THR A 1 409 ? -16.981 -1.225 23.580 1.00 79.75 409 THR A C 1
ATOM 3115 O O . THR A 1 409 ? -17.631 -2.020 22.905 1.00 79.75 409 THR A O 1
ATOM 3118 N N . THR A 1 410 ? -16.409 -1.585 24.729 1.00 73.75 410 THR A N 1
ATOM 3119 C CA . THR A 1 410 ? -16.484 -2.915 25.334 1.00 73.75 410 THR A CA 1
ATOM 3120 C C . THR A 1 410 ? -17.863 -3.287 25.872 1.00 73.75 410 THR A C 1
ATOM 3122 O O . THR A 1 410 ? -18.122 -4.479 26.004 1.00 73.75 410 THR A O 1
ATOM 3125 N N . GLU A 1 411 ? -18.717 -2.306 26.153 1.00 84.50 411 GLU A N 1
ATOM 3126 C CA . GLU A 1 411 ? -20.021 -2.451 26.810 1.00 84.50 411 GLU A CA 1
ATOM 3127 C C . GLU A 1 411 ? -21.202 -2.225 25.857 1.00 84.50 411 GLU A C 1
ATOM 3129 O O . GLU A 1 411 ? -22.352 -2.419 26.250 1.00 84.50 411 GLU A O 1
ATOM 3134 N N . ILE A 1 412 ? -20.949 -1.826 24.603 1.00 86.25 412 ILE A N 1
ATOM 3135 C CA . ILE A 1 412 ? -22.004 -1.488 23.631 1.00 86.25 412 ILE A CA 1
ATOM 3136 C C . ILE A 1 412 ? -23.052 -2.601 23.525 1.00 86.25 412 ILE A C 1
ATOM 3138 O O . ILE A 1 412 ? -24.243 -2.312 23.587 1.00 86.25 412 ILE A O 1
ATOM 3142 N N . ASP A 1 413 ? -22.627 -3.865 23.433 1.00 81.12 413 ASP A N 1
ATOM 3143 C CA . ASP A 1 413 ? -23.535 -5.014 23.317 1.00 81.12 413 ASP A CA 1
ATOM 3144 C C . ASP A 1 413 ? -24.480 -5.163 24.519 1.00 81.12 413 ASP A C 1
ATOM 3146 O O . ASP A 1 413 ? -25.628 -5.571 24.361 1.00 81.12 413 ASP A O 1
ATOM 3150 N N . GLN A 1 414 ? -24.015 -4.810 25.718 1.00 86.00 414 GLN A N 1
ATOM 3151 C CA . GLN A 1 414 ? -24.794 -4.890 26.959 1.00 86.00 414 GLN A CA 1
ATOM 3152 C C . GLN A 1 414 ? -25.688 -3.660 27.142 1.00 86.00 414 GLN A C 1
ATOM 3154 O O . GLN A 1 414 ? -26.687 -3.708 27.857 1.00 86.00 414 GLN A O 1
ATOM 3159 N N . ARG A 1 415 ? -25.337 -2.548 26.489 1.00 91.62 415 ARG A N 1
ATOM 3160 C CA . ARG A 1 415 ? -25.990 -1.244 26.643 1.00 91.62 415 ARG A CA 1
ATOM 3161 C C . ARG A 1 415 ? -26.805 -0.826 25.419 1.00 91.62 415 ARG A C 1
ATOM 3163 O O . ARG A 1 415 ? -27.211 0.329 25.337 1.00 91.62 415 ARG A O 1
ATOM 3170 N N . LEU A 1 416 ? -27.126 -1.758 24.515 1.00 90.81 416 LEU A N 1
ATOM 3171 C CA . LEU A 1 416 ? -27.952 -1.495 23.326 1.00 90.81 416 LEU A CA 1
ATOM 3172 C C . LEU A 1 416 ? -29.310 -0.864 23.666 1.00 90.81 416 LEU A C 1
ATOM 3174 O O . LEU A 1 416 ? -29.800 -0.034 22.910 1.00 90.81 416 LEU A O 1
ATOM 3178 N N . ALA A 1 417 ? -29.892 -1.187 24.826 1.00 91.31 417 ALA A N 1
ATOM 3179 C CA . ALA A 1 417 ? -31.144 -0.583 25.292 1.00 91.31 417 ALA A CA 1
ATOM 3180 C C . ALA A 1 417 ? -31.058 0.946 25.498 1.00 91.31 417 ALA A C 1
ATOM 3182 O O . ALA A 1 417 ? -32.080 1.624 25.483 1.00 91.31 417 ALA A O 1
ATOM 3183 N N . GLN A 1 418 ? -29.852 1.498 25.667 1.00 91.00 418 GLN A N 1
ATOM 3184 C CA . GLN A 1 418 ? -29.615 2.940 25.802 1.00 91.00 418 GLN A CA 1
ATOM 3185 C C . GLN A 1 418 ? -29.411 3.637 24.450 1.00 91.00 418 GLN A C 1
ATOM 3187 O O . GLN A 1 418 ? -29.242 4.853 24.400 1.00 91.00 418 GLN A O 1
ATOM 3192 N N . LEU A 1 419 ? -29.399 2.870 23.358 1.00 93.50 419 LEU A N 1
ATOM 3193 C CA . LEU A 1 419 ? -29.156 3.336 22.002 1.00 93.50 419 LEU A CA 1
ATOM 3194 C C . LEU A 1 419 ? -30.429 3.133 21.169 1.00 93.50 419 LEU A C 1
ATOM 3196 O O . LEU A 1 419 ? -30.654 2.027 20.670 1.00 93.50 419 LEU A O 1
ATOM 3200 N N . PRO A 1 420 ? -31.263 4.175 20.994 1.00 92.62 420 PRO A N 1
ATOM 3201 C CA . PRO A 1 420 ? -32.424 4.113 20.109 1.00 92.62 420 PRO A CA 1
ATOM 3202 C C . PRO A 1 420 ? -31.980 3.914 18.655 1.00 92.62 420 PRO A C 1
ATOM 3204 O O . PRO A 1 420 ? -31.034 4.565 18.207 1.00 92.62 420 PRO A O 1
ATOM 3207 N N . LYS A 1 421 ? -32.650 3.037 17.902 1.00 92.75 421 LYS A N 1
ATOM 3208 C CA . LYS A 1 421 ? -32.287 2.727 16.502 1.00 92.75 421 LYS A CA 1
ATOM 3209 C C . LYS A 1 421 ? -32.695 3.826 15.518 1.00 92.75 421 LYS A C 1
ATOM 3211 O O . LYS A 1 421 ? -32.170 3.896 14.411 1.00 92.75 421 LYS A O 1
ATOM 3216 N N . GLU A 1 422 ? -33.627 4.662 15.937 1.00 92.75 422 GLU A N 1
ATOM 3217 C CA . GLU A 1 422 ? -34.284 5.729 15.193 1.00 92.75 422 GLU A CA 1
ATOM 3218 C C . GLU A 1 422 ? -33.451 7.012 15.245 1.00 92.75 422 GLU A C 1
ATOM 3220 O O . GLU A 1 422 ? -33.557 7.859 14.362 1.00 92.75 422 GLU A O 1
ATOM 3225 N N . LYS A 1 423 ? -32.596 7.142 16.269 1.00 94.44 423 LYS A N 1
ATOM 3226 C CA . LYS A 1 423 ? -31.667 8.260 16.407 1.00 94.44 423 LYS A CA 1
ATOM 3227 C C . LYS A 1 423 ? -30.405 8.037 15.586 1.00 94.44 423 LYS A C 1
ATOM 3229 O O . LYS A 1 423 ? -29.922 6.918 15.408 1.00 94.44 423 LYS A O 1
ATOM 3234 N N . ARG A 1 424 ? -29.812 9.143 15.147 1.00 96.75 424 ARG A N 1
ATOM 3235 C CA . ARG A 1 424 ? -28.463 9.161 14.588 1.00 96.75 424 ARG A CA 1
ATOM 3236 C C . ARG A 1 424 ? -27.449 8.953 15.710 1.00 96.75 424 ARG A C 1
ATOM 3238 O O . ARG A 1 424 ? -27.397 9.746 16.640 1.00 96.75 424 ARG A O 1
ATOM 3245 N N . ILE A 1 425 ? -26.603 7.934 15.607 1.00 97.75 425 ILE A N 1
ATOM 3246 C CA . ILE A 1 425 ? -25.524 7.678 16.570 1.00 97.75 425 ILE A CA 1
ATOM 3247 C C . ILE A 1 425 ? -24.209 8.185 15.987 1.00 97.75 425 ILE A C 1
ATOM 3249 O O . ILE A 1 425 ? -23.844 7.804 14.876 1.00 97.75 425 ILE A O 1
ATOM 3253 N N . VAL A 1 426 ? -23.481 9.020 16.728 1.00 97.75 426 VAL A N 1
ATOM 3254 C CA . VAL A 1 426 ? -22.134 9.472 16.354 1.00 97.75 426 VAL A CA 1
ATOM 3255 C C . VAL A 1 426 ? -21.155 9.094 17.456 1.00 97.75 426 VAL A C 1
ATOM 3257 O O . VAL A 1 426 ? -21.287 9.560 18.581 1.00 97.75 426 VAL A O 1
ATOM 3260 N N . ALA A 1 427 ? -20.180 8.243 17.146 1.00 96.94 427 ALA A N 1
ATOM 3261 C CA . ALA A 1 427 ? -19.164 7.795 18.092 1.00 96.94 427 ALA A CA 1
ATOM 3262 C C . ALA A 1 427 ? -17.868 8.606 17.974 1.00 96.94 427 ALA A C 1
ATOM 3264 O O . ALA A 1 427 ? -17.431 8.937 16.868 1.00 96.94 427 ALA A O 1
ATOM 3265 N N . TYR A 1 428 ? -17.207 8.870 19.102 1.00 96.25 428 TYR A N 1
ATOM 3266 C CA . TYR A 1 428 ? -15.847 9.411 19.123 1.00 96.25 428 TYR A CA 1
ATOM 3267 C C . TYR A 1 428 ? -14.982 8.768 20.215 1.00 96.25 428 TYR A C 1
ATOM 3269 O O . TYR A 1 428 ? -15.476 8.180 21.176 1.00 96.25 428 TYR A O 1
ATOM 3277 N N . CYS A 1 429 ? -13.666 8.879 20.041 1.00 90.50 429 CYS A N 1
ATOM 3278 C CA . CYS A 1 429 ? -12.647 8.540 21.033 1.00 90.50 429 CYS A CA 1
ATOM 3279 C C . CYS A 1 429 ? -11.391 9.402 20.783 1.00 90.50 429 CYS A C 1
ATOM 3281 O O . CYS A 1 429 ? -11.432 10.291 19.938 1.00 90.50 429 CYS A O 1
ATOM 3283 N N . ASN A 1 430 ? -10.257 9.126 21.441 1.00 83.88 430 ASN A N 1
ATOM 3284 C CA . ASN A 1 430 ? -9.028 9.925 21.270 1.00 83.88 430 ASN A CA 1
ATOM 3285 C C . ASN A 1 430 ? -8.337 9.791 19.905 1.00 83.88 430 ASN A C 1
ATOM 3287 O O . ASN A 1 430 ? -7.531 10.647 19.567 1.00 83.88 430 ASN A O 1
ATOM 3291 N N . SER A 1 431 ? -8.549 8.702 19.164 1.00 75.00 431 SER A N 1
ATOM 3292 C CA . SER A 1 431 ? -7.773 8.373 17.950 1.00 75.00 431 SER A CA 1
ATOM 3293 C C . SER A 1 431 ? -8.618 7.814 16.803 1.00 75.00 431 SER A C 1
ATOM 3295 O O . SER A 1 431 ? -8.081 7.267 15.842 1.00 75.00 431 SER A O 1
ATOM 3297 N N . GLY A 1 432 ? -9.944 7.842 16.945 1.00 82.19 432 GLY A N 1
ATOM 3298 C CA . GLY A 1 432 ? -10.914 7.263 16.012 1.00 82.19 432 GLY A CA 1
ATOM 3299 C C . GLY A 1 432 ? -11.029 5.736 15.987 1.00 82.19 432 GLY A C 1
ATOM 3300 O O . GLY A 1 432 ? -12.049 5.212 15.558 1.00 82.19 432 GLY A O 1
ATOM 3301 N N . THR A 1 433 ? -10.048 5.002 16.516 1.00 73.94 433 THR A N 1
ATOM 3302 C CA . THR A 1 433 ? -10.046 3.526 16.517 1.00 73.94 433 THR A CA 1
ATOM 3303 C C . THR A 1 433 ? -11.269 2.919 17.205 1.00 73.94 433 THR A C 1
ATOM 3305 O O . THR A 1 433 ? -11.959 2.081 16.633 1.00 73.94 433 THR A O 1
ATOM 3308 N N . LEU A 1 434 ? -11.526 3.319 18.453 1.00 77.94 434 LEU A N 1
ATOM 3309 C CA . LEU A 1 434 ? -12.645 2.789 19.234 1.00 77.94 434 LEU A CA 1
ATOM 3310 C C . LEU A 1 434 ? -13.983 3.249 18.647 1.00 77.94 434 LEU A C 1
ATOM 3312 O O . LEU A 1 434 ? -14.955 2.501 18.630 1.00 77.94 434 LEU A O 1
ATOM 3316 N N . ALA A 1 435 ? -14.018 4.460 18.093 1.00 88.25 435 ALA A N 1
ATOM 3317 C CA . ALA A 1 435 ? -15.193 4.992 17.420 1.00 88.25 435 ALA A CA 1
ATOM 3318 C C . ALA A 1 435 ? -15.552 4.173 16.162 1.00 88.25 435 ALA A C 1
ATOM 3320 O O . ALA A 1 435 ? -16.720 3.848 15.951 1.00 88.25 435 ALA A O 1
ATOM 3321 N N . GLU A 1 436 ? -14.554 3.764 15.374 1.00 84.25 436 GLU A N 1
ATOM 3322 C CA . GLU A 1 436 ? -14.735 2.860 14.230 1.00 84.25 436 GLU A CA 1
ATOM 3323 C C . GLU A 1 436 ? -15.233 1.469 14.671 1.00 84.25 436 GLU A C 1
ATOM 3325 O O . GLU A 1 436 ? -16.116 0.896 14.027 1.00 84.25 436 GLU A O 1
ATOM 3330 N N . MET A 1 437 ? -14.751 0.941 15.808 1.00 75.69 437 MET A N 1
ATOM 3331 C CA . MET A 1 437 ? -15.296 -0.299 16.391 1.00 75.69 437 MET A CA 1
ATOM 3332 C C . MET A 1 437 ? -16.781 -0.160 16.710 1.00 75.69 437 MET A C 1
ATOM 3334 O O . MET A 1 437 ? -17.577 -1.015 16.326 1.00 75.69 437 MET A O 1
ATOM 3338 N N . ALA A 1 438 ? -17.154 0.915 17.408 1.00 86.31 438 ALA A N 1
ATOM 3339 C CA . ALA A 1 438 ? -18.536 1.180 17.776 1.00 86.31 438 ALA A CA 1
ATOM 3340 C C . ALA A 1 438 ? -19.435 1.257 16.536 1.00 86.31 438 ALA A C 1
ATOM 3342 O O . ALA A 1 438 ? -20.514 0.662 16.525 1.00 86.31 438 ALA A O 1
ATOM 3343 N N . TYR A 1 439 ? -18.956 1.901 15.465 1.00 91.94 439 TYR A N 1
ATOM 3344 C CA . TYR A 1 439 ? -19.638 1.926 14.175 1.00 91.94 439 TYR A CA 1
ATOM 3345 C C . TYR A 1 439 ? -19.922 0.518 13.643 1.00 91.94 439 TYR A C 1
ATOM 3347 O O . TYR A 1 439 ? -21.079 0.186 13.377 1.00 91.94 439 TYR A O 1
ATOM 3355 N N . HIS A 1 440 ? -18.901 -0.333 13.523 1.00 80.25 440 HIS A N 1
ATOM 3356 C CA . HIS A 1 440 ? -19.083 -1.680 12.982 1.00 80.25 440 HIS A CA 1
ATOM 3357 C C . HIS A 1 440 ? -19.970 -2.562 13.865 1.00 80.25 440 HIS A C 1
ATOM 3359 O O . HIS A 1 440 ? -20.844 -3.252 13.333 1.00 80.25 440 HIS A O 1
ATOM 3365 N N . THR A 1 441 ? -19.804 -2.502 15.190 1.00 79.81 441 THR A N 1
ATOM 3366 C CA . THR A 1 441 ? -20.654 -3.228 16.143 1.00 79.81 441 THR A CA 1
ATOM 3367 C C . THR A 1 441 ? -22.116 -2.830 15.964 1.00 79.81 441 THR A C 1
ATOM 3369 O O . THR A 1 441 ? -22.965 -3.687 15.723 1.00 79.81 441 THR A O 1
ATOM 3372 N N . LEU A 1 442 ? -22.424 -1.532 15.989 1.00 90.25 442 LEU A N 1
ATOM 3373 C CA . LEU A 1 442 ? -23.799 -1.047 15.873 1.00 90.25 442 LEU A CA 1
ATOM 3374 C C . LEU A 1 442 ? -24.398 -1.326 14.488 1.00 90.25 442 LEU A C 1
ATOM 3376 O O . LEU A 1 442 ? -25.537 -1.787 14.401 1.00 90.25 442 LEU A O 1
ATOM 3380 N N . LYS A 1 443 ? -23.637 -1.154 13.396 1.00 87.56 443 LYS A N 1
ATOM 3381 C CA . LYS A 1 443 ? -24.090 -1.565 12.054 1.00 87.56 443 LYS A CA 1
ATOM 3382 C C . LYS A 1 443 ? -24.432 -3.057 12.011 1.00 87.56 443 LYS A C 1
ATOM 3384 O O . LYS A 1 443 ? -25.474 -3.412 11.465 1.00 87.56 443 LYS A O 1
ATOM 3389 N N . GLY A 1 444 ? -23.608 -3.912 12.622 1.00 78.00 444 GLY A N 1
ATOM 3390 C CA . GLY A 1 444 ? -23.855 -5.353 12.731 1.00 78.00 444 GLY A CA 1
ATOM 3391 C C . GLY A 1 444 ? -25.103 -5.710 13.548 1.00 78.00 444 GLY A C 1
ATOM 3392 O O . GLY A 1 444 ? -25.766 -6.697 13.250 1.00 78.00 444 GLY A O 1
ATOM 3393 N N . LYS A 1 445 ? -25.481 -4.881 14.530 1.00 86.69 445 LYS A N 1
ATOM 3394 C CA . LYS A 1 445 ? -26.734 -5.013 15.305 1.00 86.69 445 LYS A CA 1
ATOM 3395 C C . LYS A 1 445 ? -27.961 -4.394 14.617 1.00 86.69 445 LYS A C 1
ATOM 3397 O O . LYS A 1 445 ? -29.037 -4.299 15.216 1.00 86.69 445 LYS A O 1
ATOM 3402 N N . GLY A 1 446 ? -27.814 -3.975 13.360 1.00 90.44 446 GLY A N 1
ATOM 3403 C CA . GLY A 1 446 ? -28.900 -3.430 12.552 1.00 90.44 446 GLY A CA 1
ATOM 3404 C C . GLY A 1 446 ? -29.241 -1.975 12.867 1.00 90.44 446 GLY A C 1
ATOM 3405 O O . GLY A 1 446 ? -30.371 -1.565 12.618 1.00 90.44 446 GLY A O 1
ATOM 3406 N N . TYR A 1 447 ? -28.306 -1.192 13.415 1.00 94.44 447 TYR A N 1
ATOM 3407 C CA . TYR A 1 447 ? -28.497 0.253 13.530 1.00 94.44 447 TYR A CA 1
ATOM 3408 C C . TYR A 1 447 ? -28.336 0.907 12.145 1.00 94.44 447 TYR A C 1
ATOM 3410 O O . TYR A 1 447 ? -27.307 0.721 11.475 1.00 94.44 447 TYR A O 1
ATOM 3418 N N . PRO A 1 448 ? -29.341 1.659 11.664 1.00 90.38 448 PRO A N 1
ATOM 3419 C CA . PRO A 1 448 ? -29.318 2.212 10.315 1.00 90.38 448 PRO A CA 1
ATOM 3420 C C . PRO A 1 448 ? -28.359 3.406 10.200 1.00 90.38 448 PRO A C 1
ATOM 3422 O O . PRO A 1 448 ? -27.554 3.435 9.264 1.00 90.38 448 PRO A O 1
ATOM 3425 N N . SER A 1 449 ? -28.370 4.305 11.190 1.00 94.50 449 SER A N 1
ATOM 3426 C CA . SER A 1 449 ? -27.727 5.627 11.149 1.00 94.50 449 SER A CA 1
ATOM 3427 C C . SER A 1 449 ? -26.596 5.752 12.171 1.00 94.50 449 SER A C 1
ATOM 3429 O O . SER A 1 449 ? -26.756 6.382 13.214 1.00 94.50 449 SER A O 1
ATOM 3431 N N . VAL A 1 450 ? -25.444 5.147 11.873 1.00 96.06 450 VAL A N 1
ATOM 3432 C CA . VAL A 1 450 ? -24.257 5.183 12.744 1.00 96.06 450 VAL A CA 1
ATOM 3433 C C . VAL A 1 450 ? -23.110 5.874 12.024 1.00 96.06 450 VAL A C 1
ATOM 3435 O O . VAL A 1 450 ? -22.847 5.577 10.860 1.00 96.06 450 VAL A O 1
ATOM 3438 N N . PHE A 1 451 ? -22.416 6.762 12.726 1.00 96.75 451 PHE A N 1
ATOM 3439 C CA . PHE A 1 451 ? -21.242 7.475 12.246 1.00 96.75 451 PHE A CA 1
ATOM 3440 C C . PHE A 1 451 ? -20.133 7.455 13.296 1.00 96.75 451 PHE A C 1
ATOM 3442 O O . PHE A 1 451 ? -20.398 7.257 14.481 1.00 96.75 451 PHE A O 1
ATOM 3449 N N . PHE A 1 452 ? -18.895 7.697 12.880 1.00 95.69 452 PHE A N 1
ATOM 3450 C CA . PHE A 1 452 ? -17.759 7.800 13.789 1.00 95.69 452 PHE A CA 1
ATOM 3451 C C . PHE A 1 452 ? -16.761 8.867 13.348 1.00 95.69 452 PHE A C 1
ATOM 3453 O O . PHE A 1 452 ? -16.587 9.118 12.156 1.00 95.69 452 PHE A O 1
ATOM 3460 N N . LEU A 1 453 ? -16.094 9.496 14.313 1.00 93.88 453 LEU A N 1
ATOM 3461 C CA . LEU A 1 453 ? -14.985 10.406 14.046 1.00 93.88 453 LEU A CA 1
ATOM 3462 C C . LEU A 1 453 ? -13.675 9.622 13.924 1.00 93.88 453 LEU A C 1
ATOM 3464 O O . LEU A 1 453 ? -13.270 8.946 14.866 1.00 93.88 453 LEU A O 1
ATOM 3468 N N . ASN A 1 454 ? -12.984 9.766 12.794 1.00 88.12 454 ASN A N 1
ATOM 3469 C CA . ASN A 1 454 ? -11.649 9.213 12.567 1.00 88.12 454 ASN A CA 1
ATOM 3470 C C . ASN A 1 454 ? -10.577 10.311 12.664 1.00 88.12 454 ASN A C 1
ATOM 3472 O O . ASN A 1 454 ? -10.062 10.793 11.652 1.00 88.12 454 ASN A O 1
ATOM 3476 N N . ALA A 1 455 ? -10.299 10.767 13.883 1.00 85.75 455 ALA A N 1
ATOM 3477 C CA . ALA A 1 455 ? -9.354 11.847 14.148 1.00 85.75 455 ALA A CA 1
ATOM 3478 C C . ALA A 1 455 ? -8.727 11.704 15.540 1.00 85.75 455 ALA A C 1
ATOM 3480 O O . ALA A 1 455 ? -9.250 10.987 16.400 1.00 85.75 455 ALA A O 1
ATOM 3481 N N . LYS A 1 456 ? -7.616 12.412 15.760 1.00 85.19 456 LYS A N 1
ATOM 3482 C CA . LYS A 1 456 ? -7.075 12.650 17.093 1.00 85.19 456 LYS A CA 1
ATOM 3483 C C . LYS A 1 456 ? -7.954 13.681 17.803 1.00 85.19 456 LYS A C 1
ATOM 3485 O O . LYS A 1 456 ? -8.202 14.748 17.244 1.00 85.19 456 LYS A O 1
ATOM 3490 N N . VAL A 1 457 ? -8.407 13.359 19.011 1.00 89.00 457 VAL A N 1
ATOM 3491 C CA . VAL A 1 457 ? -9.206 14.245 19.867 1.00 89.00 457 VAL A CA 1
ATOM 3492 C C . VAL A 1 457 ? -8.479 14.431 21.189 1.00 89.00 457 VAL A C 1
ATOM 3494 O O . VAL A 1 457 ? -8.171 13.451 21.872 1.00 89.00 457 VAL A O 1
ATOM 3497 N N . GLU A 1 458 ? -8.216 15.684 21.533 1.00 88.06 458 GLU A N 1
ATOM 3498 C CA . GLU A 1 458 ? -7.652 16.113 22.810 1.00 88.06 458 GLU A CA 1
ATOM 3499 C C . GLU A 1 458 ? -8.670 17.015 23.505 1.00 88.06 458 GLU A C 1
ATOM 3501 O O . GLU A 1 458 ? -9.311 17.849 22.865 1.00 88.06 458 GLU A O 1
ATOM 3506 N N . ILE A 1 459 ? -8.883 16.777 24.798 1.00 88.56 459 ILE A N 1
ATOM 3507 C CA . ILE A 1 459 ? -9.872 17.489 25.604 1.00 88.56 459 ILE A CA 1
ATOM 3508 C C . ILE A 1 459 ? -9.138 18.001 26.833 1.00 88.56 459 ILE A C 1
ATOM 3510 O O . ILE A 1 459 ? -8.637 17.192 27.609 1.00 88.56 459 ILE A O 1
ATOM 3514 N N . ASP A 1 460 ? -9.069 19.319 26.978 1.00 81.00 460 ASP A N 1
ATOM 3515 C CA . ASP A 1 460 ? -8.401 19.986 28.095 1.00 81.00 460 ASP A CA 1
ATOM 3516 C C . ASP A 1 460 ? -9.296 21.110 28.617 1.00 81.00 460 ASP A C 1
ATOM 3518 O O . ASP A 1 460 ? -9.734 21.966 27.848 1.00 81.00 460 ASP A O 1
ATOM 3522 N N . GLU A 1 461 ? -9.651 21.058 29.902 1.00 76.50 461 GLU A N 1
ATOM 3523 C CA . GLU A 1 461 ? -10.560 22.015 30.559 1.00 76.50 461 GLU A CA 1
ATOM 3524 C C . GLU A 1 461 ? -11.848 22.328 29.755 1.00 76.50 461 GLU A C 1
ATOM 3526 O O . GLU A 1 461 ? -12.343 23.454 29.716 1.00 76.50 461 GLU A O 1
ATOM 3531 N N . GLY A 1 462 ? -12.401 21.324 29.062 1.00 72.06 462 GLY A N 1
ATOM 3532 C CA . GLY A 1 462 ? -13.607 21.463 28.233 1.00 72.06 462 GLY A CA 1
ATOM 3533 C C . GLY A 1 462 ? -13.379 22.045 26.830 1.00 72.06 462 GLY A C 1
ATOM 3534 O O . GLY A 1 462 ? -14.318 22.095 26.033 1.00 72.06 462 GLY A O 1
ATOM 3535 N N . LYS A 1 463 ? -12.147 22.431 26.477 1.00 83.38 463 LYS A N 1
ATOM 3536 C CA . LYS A 1 463 ? -11.759 22.747 25.097 1.00 83.38 463 LYS A CA 1
ATOM 3537 C C . LYS A 1 463 ? -11.461 21.460 24.341 1.00 83.38 463 LYS A C 1
ATOM 3539 O O . LYS A 1 463 ? -10.718 20.610 24.817 1.00 83.38 463 LYS A O 1
ATOM 3544 N N . VAL A 1 464 ? -12.042 21.333 23.150 1.00 90.19 464 VAL A N 1
ATOM 3545 C CA . VAL A 1 464 ? -11.885 20.159 22.285 1.00 90.19 464 VAL A CA 1
ATOM 3546 C C . VAL A 1 464 ? -11.009 20.527 21.093 1.00 90.19 464 VAL A C 1
ATOM 3548 O O . VAL A 1 464 ? -11.423 21.292 20.219 1.00 90.19 464 VAL A O 1
ATOM 3551 N N . GLU A 1 465 ? -9.817 19.946 21.026 1.00 89.56 465 GLU A N 1
ATOM 3552 C CA . GLU A 1 465 ? -8.933 20.038 19.869 1.00 89.56 465 GLU A CA 1
ATOM 3553 C C . GLU A 1 465 ? -9.025 18.765 19.027 1.00 89.56 465 GLU A C 1
ATOM 3555 O O . GLU A 1 465 ? -8.915 17.646 19.526 1.00 89.56 465 GLU A O 1
ATOM 3560 N N . ILE A 1 466 ? -9.243 18.936 17.719 1.00 89.62 466 ILE A N 1
ATOM 3561 C CA . ILE A 1 466 ? -9.389 17.824 16.774 1.00 89.62 466 ILE A CA 1
ATOM 3562 C C . ILE A 1 466 ? -8.381 17.993 15.645 1.00 89.62 466 ILE A C 1
ATOM 3564 O O . ILE A 1 466 ? -8.423 18.988 14.912 1.00 89.62 466 ILE A O 1
ATOM 3568 N N . SER A 1 467 ? -7.505 17.004 15.485 1.00 80.94 467 SER A N 1
ATOM 3569 C CA . SER A 1 467 ? -6.449 16.970 14.469 1.00 80.94 467 SER A CA 1
ATOM 3570 C C . SER A 1 467 ? -6.395 15.614 13.760 1.00 80.94 467 SER A C 1
ATOM 3572 O O . SER A 1 467 ? -6.976 14.634 14.220 1.00 80.94 467 SER A O 1
ATOM 3574 N N . ARG A 1 468 ? -5.767 15.569 12.582 1.00 69.19 468 ARG A N 1
ATOM 3575 C CA . ARG A 1 468 ? -5.745 14.386 11.712 1.00 69.19 468 ARG A CA 1
ATOM 3576 C C . ARG A 1 468 ? -4.418 13.647 11.765 1.00 69.19 468 ARG A C 1
ATOM 3578 O O . ARG A 1 468 ? -3.381 14.340 11.855 1.00 69.19 468 ARG A O 1
#

Foldseek 3Di:
DDDDDDDDDDDDDDDDDDDDPDPDPPPPPPPDPPFWAWFAAAPQVCLPDPGDTQKYKAWWADADPQQQWTWGDRHPDTAIAHEDLVQEAEAAPVDPDRRSVSRRRPRDGRFIKMFRWGDDPNGTYTNYIHRQDFDDDPPVQADEPVLVVVLLVCACPSSQAAEEEQGPPVVVQAWAARNHDYQHQSCNVVCVVVDDPDLAGAYEYAYDARRDCRRVSSQVVSVVVVRDRYHYHHRHPVVCQLQFETAHELVCCCPVDVVVVFWAAEEEQDDPVVVQAKHAPNYAYDVDQDPVSLVLDDPLVVLGAAEYFYQFQPPSRRVNLNSNSVVVRTRYYYYHGGVPSCVVVVHDIDHHDHHNHDDTDGDDDVQEDDPVRVVVCLVPPDPLEAEAEQGDVVVVVQDDRPRHDYDHLVCCVVCVVVPDLRGAYEYEYQAQPSQVSSQVVCVVVVRDHYHYYHFGWDADPNDIDTHD

Radius of gyration: 28.27 Å; chains: 1; bounding box: 83×73×70 Å